Protein AF-A0A7V3EK28-F1 (afdb_monomer_lite)

Structure (mmCIF, N/CA/C/O backbone):
data_AF-A0A7V3EK28-F1
#
_entry.id   AF-A0A7V3EK28-F1
#
loop_
_atom_site.group_PDB
_atom_site.id
_atom_site.type_symbol
_atom_site.label_atom_id
_atom_site.label_alt_id
_atom_site.label_comp_id
_atom_site.label_asym_id
_atom_site.label_entity_id
_atom_site.label_seq_id
_atom_site.pdbx_PDB_ins_code
_atom_site.Cartn_x
_atom_site.Cartn_y
_atom_site.Cartn_z
_atom_site.occupancy
_atom_site.B_iso_or_equiv
_atom_site.auth_seq_id
_atom_site.auth_comp_id
_atom_site.auth_asym_id
_atom_site.auth_atom_id
_atom_site.pdbx_PDB_model_num
ATOM 1 N N . MET A 1 1 ? -25.795 23.493 9.303 1.00 44.75 1 MET A N 1
ATOM 2 C CA . MET A 1 1 ? -25.431 22.226 9.986 1.00 44.75 1 MET A CA 1
ATOM 3 C C . MET A 1 1 ? -24.708 21.211 9.098 1.00 44.75 1 MET A C 1
ATOM 5 O O . MET A 1 1 ? -23.652 20.787 9.535 1.00 44.75 1 MET A O 1
ATOM 9 N N . ARG A 1 2 ? -25.189 20.829 7.896 1.00 29.34 2 ARG A N 1
ATOM 10 C CA . ARG A 1 2 ? -24.515 19.805 7.048 1.00 29.34 2 ARG A CA 1
ATOM 11 C C . ARG A 1 2 ? -23.002 20.043 6.842 1.00 29.34 2 ARG A C 1
ATOM 13 O O . ARG A 1 2 ? -22.219 19.133 7.075 1.00 29.34 2 ARG A O 1
ATOM 20 N N . TRP A 1 3 ? -22.593 21.282 6.562 1.00 29.62 3 TRP A N 1
ATOM 21 C CA . TRP A 1 3 ? -21.182 21.678 6.408 1.00 29.62 3 TRP A CA 1
ATOM 22 C C . TRP A 1 3 ? -20.278 21.422 7.632 1.00 29.62 3 TRP A C 1
ATOM 24 O O . TRP A 1 3 ? -19.081 21.217 7.463 1.00 29.62 3 TRP A O 1
ATOM 34 N N . LEU A 1 4 ? -20.824 21.389 8.857 1.00 32.28 4 LEU A N 1
ATOM 35 C CA . LEU A 1 4 ? -20.027 21.117 10.063 1.00 32.28 4 LEU A CA 1
ATOM 36 C C . LEU A 1 4 ? -19.663 19.629 10.205 1.00 32.28 4 LEU A C 1
ATOM 38 O O . LEU A 1 4 ? -18.662 19.306 10.833 1.00 32.28 4 LEU A O 1
ATOM 42 N N . ILE A 1 5 ? -20.475 18.731 9.636 1.00 43.62 5 ILE A N 1
ATOM 43 C CA . ILE A 1 5 ? -20.268 17.277 9.718 1.00 43.62 5 ILE A CA 1
ATOM 44 C C . ILE A 1 5 ? -19.162 16.859 8.742 1.00 43.62 5 ILE A C 1
ATOM 46 O O . ILE A 1 5 ? -18.238 16.152 9.135 1.00 43.62 5 ILE A O 1
ATOM 50 N N . SER A 1 6 ? -19.191 17.378 7.510 1.00 35.19 6 SER A N 1
ATOM 51 C CA . SER A 1 6 ? -18.133 17.149 6.516 1.00 35.19 6 SER A CA 1
ATOM 52 C C . SER A 1 6 ? -16.767 17.658 6.990 1.00 35.19 6 SER A C 1
ATOM 54 O O . SER A 1 6 ? -15.764 16.978 6.795 1.00 35.19 6 SER A O 1
ATOM 56 N N . LEU A 1 7 ? -16.719 18.813 7.669 1.00 31.67 7 LEU A N 1
ATOM 57 C CA . LEU A 1 7 ? -15.471 19.340 8.230 1.00 31.67 7 LEU A CA 1
ATOM 58 C C . LEU A 1 7 ? -14.927 18.452 9.366 1.00 31.67 7 LEU A C 1
ATOM 60 O O . LEU A 1 7 ? -13.720 18.238 9.447 1.00 31.67 7 LEU A O 1
ATOM 64 N N . LEU A 1 8 ? -15.802 17.881 10.204 1.00 35.69 8 LEU A N 1
ATOM 65 C CA . LEU A 1 8 ? -15.394 16.959 11.269 1.00 35.69 8 LEU A CA 1
ATOM 66 C C . LEU A 1 8 ? -14.810 15.650 10.704 1.00 35.69 8 LEU A C 1
ATOM 68 O O . LEU A 1 8 ? -13.791 15.175 11.197 1.00 35.69 8 LEU A O 1
ATOM 72 N N . LEU A 1 9 ? -15.419 15.101 9.647 1.00 40.59 9 LEU A N 1
ATOM 73 C CA . LEU A 1 9 ? -14.942 13.905 8.939 1.00 40.59 9 LEU A CA 1
ATOM 74 C C . LEU A 1 9 ? -13.554 14.123 8.313 1.00 40.59 9 LEU A C 1
ATOM 76 O O . LEU A 1 9 ? -12.645 13.322 8.539 1.00 40.59 9 LEU A O 1
ATOM 80 N N . VAL A 1 10 ? -13.351 15.246 7.613 1.00 36.56 10 VAL A N 1
ATOM 81 C CA . VAL A 1 10 ? -12.049 15.600 7.015 1.00 36.56 10 VAL A CA 1
ATOM 82 C C . VAL A 1 10 ? -10.971 15.818 8.086 1.00 36.56 10 VAL A C 1
ATOM 84 O O . VAL A 1 10 ? -9.843 15.353 7.926 1.00 36.56 10 VAL A O 1
ATOM 87 N N . CYS A 1 11 ? -11.299 16.448 9.220 1.00 33.84 11 CYS A N 1
ATOM 88 C CA . CYS A 1 11 ? -10.347 16.606 10.325 1.00 33.84 11 CYS A CA 1
ATOM 89 C C . CYS A 1 11 ? -9.988 15.282 11.026 1.00 33.84 11 CYS A C 1
ATOM 91 O O . CYS A 1 11 ? -8.872 15.159 11.530 1.00 33.84 11 CYS A O 1
ATOM 93 N N . THR A 1 12 ? -10.879 14.284 11.045 1.00 41.09 12 THR A N 1
ATOM 94 C CA . THR A 1 12 ? -10.564 12.944 11.577 1.00 41.09 12 THR A CA 1
ATOM 95 C C . THR A 1 12 ? -9.598 12.196 10.652 1.00 41.09 12 THR A C 1
ATOM 97 O O . THR A 1 12 ? -8.630 11.609 11.133 1.00 41.09 12 THR A O 1
ATOM 100 N N . ALA A 1 13 ? -9.773 12.306 9.329 1.00 41.12 13 ALA A N 1
ATOM 101 C CA . ALA A 1 13 ? -8.820 11.770 8.353 1.00 41.12 13 ALA A CA 1
ATOM 102 C C . ALA A 1 13 ? -7.423 12.421 8.457 1.00 41.12 13 ALA A C 1
ATOM 104 O O . ALA A 1 13 ? -6.412 11.746 8.277 1.00 41.12 13 ALA A O 1
ATOM 105 N N . PHE A 1 14 ? -7.346 13.713 8.797 1.00 34.69 14 PHE A N 1
ATOM 106 C CA . PHE A 1 14 ? -6.069 14.428 8.941 1.00 34.69 14 PHE A CA 1
ATOM 107 C C . PHE A 1 14 ? -5.338 14.148 10.269 1.00 34.69 14 PHE A C 1
ATOM 109 O O . PHE A 1 14 ? -4.107 14.197 10.323 1.00 34.69 14 PHE A O 1
ATOM 116 N N . ALA A 1 15 ? -6.074 13.817 11.338 1.00 37.16 15 ALA A N 1
ATOM 117 C CA . ALA A 1 15 ? -5.487 13.387 12.611 1.00 37.16 15 ALA A CA 1
ATOM 118 C C . ALA A 1 15 ? -4.785 12.019 12.487 1.00 37.16 15 ALA A C 1
ATOM 120 O O . ALA A 1 15 ? -3.707 11.831 13.045 1.00 37.16 15 ALA A O 1
ATOM 121 N N . LEU A 1 16 ? -5.340 11.108 11.677 1.00 44.84 16 LEU A N 1
ATOM 122 C CA . LEU A 1 16 ? -4.744 9.799 11.370 1.00 44.84 16 LEU A CA 1
ATOM 123 C C . LEU A 1 16 ? -3.388 9.885 10.641 1.00 44.84 16 LEU A C 1
ATOM 125 O O . LEU A 1 16 ? -2.643 8.912 10.644 1.00 44.84 16 LEU A O 1
ATOM 129 N N . ALA A 1 17 ? -3.046 11.030 10.041 1.00 41.34 17 ALA A N 1
ATOM 130 C CA . ALA A 1 17 ? -1.773 11.234 9.345 1.00 41.34 17 ALA A CA 1
ATOM 131 C C . ALA A 1 17 ? -0.638 11.776 10.240 1.00 41.34 17 ALA A C 1
ATOM 133 O O . ALA A 1 17 ? 0.507 11.802 9.799 1.00 41.34 17 ALA A O 1
ATOM 134 N N . ASN A 1 18 ? -0.939 12.232 11.465 1.00 35.97 18 ASN A N 1
ATOM 135 C CA . ASN A 1 18 ? 0.028 12.887 12.365 1.00 35.97 18 ASN A CA 1
ATOM 136 C C . ASN A 1 18 ? 0.118 12.235 13.760 1.00 35.97 18 ASN A C 1
ATOM 138 O O . ASN A 1 18 ? 0.814 12.741 14.640 1.00 35.97 18 ASN A O 1
ATOM 142 N N . ALA A 1 19 ? -0.562 11.105 13.965 1.00 45.34 19 ALA A N 1
ATOM 143 C CA . ALA A 1 19 ? -0.346 10.221 15.104 1.00 45.34 19 ALA A CA 1
ATOM 144 C C . ALA A 1 19 ? 1.028 9.537 14.975 1.00 45.34 19 ALA A C 1
ATOM 146 O O . ALA A 1 19 ? 1.170 8.525 14.290 1.00 45.34 19 ALA A O 1
ATOM 147 N N . GLY A 1 20 ? 2.058 10.137 15.573 1.00 39.28 20 GLY A N 1
ATOM 148 C CA . GLY A 1 20 ? 3.437 9.664 15.452 1.00 39.28 20 GLY A CA 1
ATOM 149 C C . GLY A 1 20 ? 3.681 8.313 16.130 1.00 39.28 20 GLY A C 1
ATOM 150 O O . GLY A 1 20 ? 3.386 8.153 17.307 1.00 39.28 20 GLY A O 1
ATOM 151 N N . GLU A 1 21 ? 4.274 7.381 15.380 1.00 42.38 21 GLU A N 1
ATOM 152 C CA . GLU A 1 21 ? 5.080 6.233 15.844 1.00 42.38 21 GLU A CA 1
ATOM 153 C C . GLU A 1 21 ? 4.572 5.398 17.041 1.00 42.38 21 GLU A C 1
ATOM 155 O O . GLU A 1 21 ? 5.359 4.756 17.746 1.00 42.38 21 GLU A O 1
ATOM 160 N N . ALA A 1 22 ? 3.255 5.280 17.219 1.00 38.16 22 ALA A N 1
ATOM 161 C CA . ALA A 1 22 ? 2.690 4.173 17.978 1.00 38.16 22 ALA A CA 1
ATOM 162 C C . ALA A 1 22 ? 3.040 2.868 17.243 1.00 38.16 22 ALA A C 1
ATOM 164 O O . ALA A 1 22 ? 2.480 2.563 16.186 1.00 38.16 22 ALA A O 1
ATOM 165 N N . LYS A 1 23 ? 4.020 2.116 17.767 1.00 36.94 23 LYS A N 1
ATOM 166 C CA . LYS A 1 23 ? 4.427 0.814 17.215 1.00 36.94 23 LYS A CA 1
ATOM 167 C C . LYS A 1 23 ? 3.174 -0.025 16.992 1.00 36.94 23 LYS A C 1
ATOM 169 O O . LYS A 1 23 ? 2.429 -0.235 17.946 1.00 36.94 23 LYS A O 1
ATOM 174 N N . ALA A 1 24 ? 2.997 -0.549 15.778 1.00 39.88 24 ALA A N 1
ATOM 175 C CA . ALA A 1 24 ? 1.914 -1.465 15.422 1.00 39.88 24 ALA A CA 1
ATOM 176 C C . ALA A 1 24 ? 2.132 -2.854 16.049 1.00 39.88 24 ALA A C 1
ATOM 178 O O . ALA A 1 24 ? 2.159 -3.880 15.376 1.00 39.88 24 ALA A O 1
ATOM 179 N N . ASN A 1 25 ? 2.307 -2.874 17.369 1.00 43.59 25 ASN A N 1
ATOM 180 C CA . ASN A 1 25 ? 2.046 -4.041 18.167 1.00 43.59 25 ASN A CA 1
ATOM 181 C C . ASN A 1 25 ? 0.516 -4.068 18.354 1.00 43.59 25 ASN A C 1
ATOM 183 O O . ASN A 1 25 ? -0.028 -3.124 18.915 1.00 43.59 25 ASN A O 1
ATOM 187 N N . PRO A 1 26 ? -0.195 -5.097 17.887 1.00 55.41 26 PRO A N 1
ATOM 188 C CA . PRO A 1 26 ? -1.647 -5.280 18.073 1.00 55.41 26 PRO A CA 1
ATOM 189 C C . PRO A 1 26 ? -2.093 -5.446 19.542 1.00 55.41 26 PRO A C 1
ATOM 191 O O . PRO A 1 26 ? -3.287 -5.489 19.843 1.00 55.41 26 PRO A O 1
ATOM 194 N N . VAL A 1 27 ? -1.137 -5.463 20.476 1.00 70.38 27 VAL A N 1
ATOM 195 C CA . VAL A 1 27 ? -1.362 -5.070 21.870 1.00 70.38 27 VAL A CA 1
ATOM 196 C C . VAL A 1 27 ? -1.981 -3.670 21.893 1.00 70.38 27 VAL A C 1
ATOM 198 O O . VAL A 1 27 ? -1.345 -2.707 21.475 1.00 70.38 27 VAL A O 1
ATOM 201 N N . LEU A 1 28 ? -3.206 -3.547 22.412 1.00 84.31 28 LEU A N 1
ATOM 202 C CA . LEU A 1 28 ? -3.903 -2.261 22.526 1.00 84.31 28 LEU A CA 1
ATOM 203 C C . LEU A 1 28 ? -2.978 -1.194 23.150 1.00 84.31 28 LEU A C 1
ATOM 205 O O . LEU A 1 28 ? -2.471 -1.434 24.251 1.00 84.31 28 LEU A O 1
ATOM 209 N N . PRO A 1 29 ? -2.791 -0.013 22.523 1.00 88.38 29 PRO A N 1
ATOM 210 C CA . PRO A 1 29 ? -1.884 1.016 23.046 1.00 88.38 29 PRO A CA 1
ATOM 211 C C . PRO A 1 29 ? -2.329 1.548 24.417 1.00 88.38 29 PRO A C 1
ATOM 213 O O . PRO A 1 29 ? -1.533 2.082 25.185 1.00 88.38 29 PRO A O 1
ATOM 216 N N . PHE A 1 30 ? -3.601 1.342 24.763 1.00 92.19 30 PHE A N 1
ATOM 217 C CA . PHE A 1 30 ? -4.160 1.585 26.083 1.00 92.19 30 PHE A CA 1
ATOM 218 C C . PHE A 1 30 ? -5.222 0.535 26.428 1.00 92.19 30 PHE A C 1
ATOM 220 O O . PHE A 1 30 ? -5.934 0.025 25.566 1.00 92.19 30 PHE A O 1
ATOM 227 N N . ASN A 1 31 ? -5.362 0.222 27.718 1.00 92.50 31 ASN A N 1
ATOM 228 C CA . ASN A 1 31 ? -6.352 -0.747 28.191 1.00 92.50 31 ASN A CA 1
ATOM 229 C C . ASN A 1 31 ? -7.776 -0.199 28.031 1.00 92.50 31 ASN A C 1
ATOM 231 O O . ASN A 1 31 ? -8.112 0.838 28.604 1.00 92.50 31 ASN A O 1
ATOM 235 N N . VAL A 1 32 ? -8.653 -0.940 27.358 1.00 95.25 32 VAL A N 1
ATOM 236 C CA . VAL A 1 32 ? -10.068 -0.575 27.195 1.00 95.25 32 VAL A CA 1
ATOM 237 C C . VAL A 1 32 ? -10.962 -1.654 27.786 1.00 95.25 32 VAL A C 1
ATOM 239 O O . VAL A 1 32 ? -10.676 -2.849 27.662 1.00 95.25 32 VAL A O 1
ATOM 242 N N . THR A 1 33 ? -12.057 -1.230 28.414 1.00 97.25 33 THR A N 1
ATOM 243 C CA . THR A 1 33 ? -13.149 -2.120 28.810 1.00 97.25 33 THR A CA 1
ATOM 244 C C . THR A 1 33 ? -14.479 -1.700 28.197 1.00 97.25 33 THR A C 1
ATOM 246 O O . THR A 1 33 ? -14.740 -0.511 28.043 1.00 97.25 33 THR A O 1
ATOM 249 N N . VAL A 1 34 ? -15.331 -2.677 27.875 1.00 97.12 34 VAL A N 1
ATOM 250 C CA . VAL A 1 34 ? -16.714 -2.485 27.400 1.00 97.12 34 VAL A CA 1
ATOM 251 C C . VAL A 1 34 ? -17.626 -3.349 28.269 1.00 97.12 34 VAL A C 1
ATOM 253 O O . VAL A 1 34 ? -17.363 -4.542 28.430 1.00 97.12 34 VAL A O 1
ATOM 256 N N . GLY A 1 35 ? -18.640 -2.763 28.911 1.00 96.88 35 GLY A N 1
ATOM 257 C CA . GLY A 1 35 ? -19.480 -3.485 29.882 1.00 96.88 35 GLY A CA 1
ATOM 258 C C . GLY A 1 35 ? -18.673 -4.073 31.051 1.00 96.88 35 GLY A C 1
ATOM 259 O O . GLY A 1 35 ? -18.964 -5.161 31.542 1.00 96.88 35 GLY A O 1
ATOM 260 N N . GLY A 1 36 ? -17.577 -3.406 31.436 1.00 97.25 36 GLY A N 1
ATOM 261 C CA . GLY A 1 36 ? -16.622 -3.886 32.444 1.00 97.25 36 GLY A CA 1
ATOM 262 C C . GLY A 1 36 ? -15.692 -5.026 31.996 1.00 97.25 36 GLY A C 1
ATOM 263 O O . GLY A 1 36 ? -14.777 -5.383 32.737 1.00 97.25 36 GLY A O 1
ATOM 264 N N . GLN A 1 37 ? -15.862 -5.578 30.793 1.00 96.94 37 GLN A N 1
ATOM 265 C CA . GLN A 1 37 ? -14.996 -6.626 30.246 1.00 96.94 37 GLN A CA 1
ATOM 266 C C . GLN A 1 37 ? -13.763 -6.024 29.576 1.00 96.94 37 GLN A C 1
ATOM 268 O O . GLN A 1 37 ? -13.898 -5.073 28.813 1.00 96.94 37 GLN A O 1
ATOM 273 N N . LYS A 1 38 ? -12.573 -6.589 29.809 1.00 95.25 38 LYS A N 1
ATOM 274 C CA . LYS A 1 38 ? -11.364 -6.247 29.041 1.00 95.25 38 LYS A CA 1
ATOM 275 C C . LYS A 1 38 ? -11.414 -6.899 27.662 1.00 95.25 38 LYS A C 1
ATOM 277 O O . LYS A 1 38 ? -11.858 -8.040 27.547 1.00 95.25 38 LYS A O 1
ATOM 282 N N . ALA A 1 39 ? -10.927 -6.190 26.649 1.00 91.69 39 ALA A N 1
ATOM 283 C CA . ALA A 1 39 ? -10.668 -6.780 25.342 1.00 91.69 39 ALA A CA 1
ATOM 284 C C . ALA A 1 39 ? -9.456 -7.721 25.419 1.00 91.69 39 ALA A C 1
ATOM 286 O O . ALA A 1 39 ? -8.421 -7.361 25.983 1.00 91.69 39 ALA A O 1
ATOM 287 N N . ASP A 1 40 ? -9.593 -8.924 24.867 1.00 86.56 40 ASP A N 1
ATOM 288 C CA . ASP A 1 40 ? -8.510 -9.899 24.776 1.00 86.56 40 ASP A CA 1
ATOM 289 C C . ASP A 1 40 ? -7.629 -9.582 23.564 1.00 86.56 40 ASP A C 1
ATOM 291 O O . ASP A 1 40 ? -8.046 -9.783 22.426 1.00 86.56 40 ASP A O 1
ATOM 295 N N . GLY A 1 41 ? -6.432 -9.053 23.826 1.00 78.50 41 GLY A N 1
ATOM 296 C CA . GLY A 1 41 ? -5.372 -8.819 22.840 1.00 78.50 41 GLY A CA 1
ATOM 297 C C . GLY A 1 41 ? -4.175 -9.753 23.024 1.00 78.50 41 GLY A C 1
ATOM 298 O O . GLY A 1 41 ? -3.043 -9.340 22.788 1.00 78.50 41 GLY A O 1
ATOM 299 N N . SER A 1 42 ? -4.395 -10.973 23.531 1.00 76.69 42 SER A N 1
ATOM 300 C CA . SER A 1 42 ? -3.328 -11.963 23.749 1.00 76.69 42 SER A CA 1
ATOM 301 C C . SER A 1 42 ? -2.736 -12.523 22.452 1.00 76.69 42 SER A C 1
ATOM 303 O O . SER A 1 42 ? -1.554 -12.867 22.426 1.00 76.69 42 SER A O 1
ATOM 305 N N . ASN A 1 43 ? -3.526 -12.589 21.376 1.00 72.81 43 ASN A N 1
ATOM 306 C CA . ASN A 1 43 ? -3.044 -12.932 20.042 1.00 72.81 43 ASN A CA 1
ATOM 307 C C . ASN A 1 43 ? -2.740 -11.648 19.256 1.00 72.81 43 ASN A C 1
ATOM 309 O O . ASN A 1 43 ? -3.669 -10.873 19.022 1.00 72.81 43 ASN A O 1
ATOM 313 N N . PRO A 1 44 ? -1.490 -11.423 18.812 1.00 65.00 44 PRO A N 1
ATOM 314 C CA . PRO A 1 44 ? -1.182 -10.258 18.008 1.00 65.00 44 PRO A CA 1
ATOM 315 C C . PRO A 1 44 ? -1.881 -10.269 16.636 1.00 65.00 44 PRO A C 1
ATOM 317 O O . PRO A 1 44 ? -2.397 -9.251 16.191 1.00 65.00 44 PRO A O 1
ATOM 320 N N . ASP A 1 45 ? -1.986 -11.401 15.950 1.00 64.56 45 ASP A N 1
ATOM 321 C CA . ASP A 1 45 ? -2.459 -11.408 14.558 1.00 64.56 45 ASP A CA 1
ATOM 322 C C . ASP A 1 45 ? -3.980 -11.172 14.397 1.00 64.56 45 ASP A C 1
ATOM 324 O O . ASP A 1 45 ? -4.511 -11.255 13.288 1.00 64.56 45 ASP A O 1
ATOM 328 N N . VAL A 1 46 ? -4.696 -10.859 15.487 1.00 79.38 46 VAL A N 1
ATOM 329 C CA . VAL A 1 46 ? -6.157 -10.719 15.550 1.00 79.38 46 VAL A CA 1
ATOM 330 C C . VAL A 1 46 ? -6.551 -9.415 16.255 1.00 79.38 46 VAL A C 1
ATOM 332 O O . VAL A 1 46 ? -5.969 -9.039 17.267 1.00 79.38 46 VAL A O 1
ATOM 335 N N . ILE A 1 47 ? -7.585 -8.730 15.747 1.00 85.88 47 ILE A N 1
ATOM 336 C CA . ILE A 1 47 ? -8.146 -7.535 16.400 1.00 85.88 47 ILE A CA 1
ATOM 337 C C . ILE A 1 47 ? -8.720 -7.929 17.776 1.00 85.88 47 ILE A C 1
ATOM 339 O O . ILE A 1 47 ? -9.592 -8.803 17.817 1.00 85.88 47 ILE A O 1
ATOM 343 N N . PRO A 1 48 ? -8.308 -7.273 18.879 1.00 91.88 48 PRO A N 1
ATOM 344 C CA . PRO A 1 48 ? -8.735 -7.633 20.228 1.00 91.88 48 PRO A CA 1
ATOM 345 C C . PRO A 1 48 ? -10.256 -7.710 20.414 1.00 91.88 48 PRO A C 1
ATOM 347 O O . PRO A 1 48 ? -10.992 -6.846 19.931 1.00 91.88 48 PRO A O 1
ATOM 350 N N . PHE A 1 49 ? -10.741 -8.728 21.135 1.00 92.62 49 PHE A N 1
ATOM 351 C CA . PHE A 1 49 ? -12.175 -9.057 21.206 1.00 92.62 49 PHE A CA 1
ATOM 352 C C . PHE A 1 49 ? -12.751 -9.033 22.632 1.00 92.62 49 PHE A C 1
ATOM 354 O O . PHE A 1 49 ? -12.120 -9.489 23.585 1.00 92.62 49 PHE A O 1
ATOM 361 N N . ILE A 1 50 ? -13.982 -8.536 22.788 1.00 95.31 50 ILE A N 1
ATOM 362 C CA . I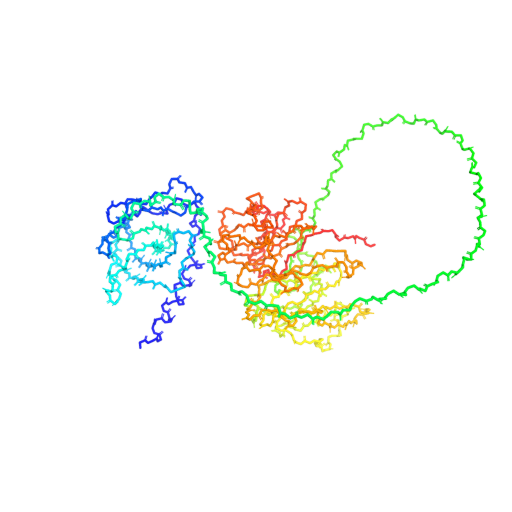LE A 1 50 ? -14.759 -8.598 24.039 1.00 95.31 50 ILE A CA 1
ATOM 363 C C . ILE A 1 50 ? -15.536 -9.923 24.087 1.00 95.31 50 ILE A C 1
ATOM 365 O O . ILE A 1 50 ? -16.542 -10.091 23.400 1.00 95.31 50 ILE A O 1
ATOM 369 N N . ALA A 1 51 ? -15.063 -10.866 24.908 1.00 92.38 51 ALA A N 1
ATOM 370 C CA . ALA A 1 51 ? -15.470 -12.274 24.859 1.00 92.38 51 ALA A CA 1
ATOM 371 C C . ALA A 1 51 ? -16.973 -12.553 25.069 1.00 92.38 51 ALA A C 1
ATOM 373 O O . ALA A 1 51 ? -17.523 -13.432 24.403 1.00 92.38 51 ALA A O 1
ATOM 374 N N . LYS A 1 52 ? -17.652 -11.855 25.992 1.00 95.44 52 LYS A N 1
ATOM 375 C CA . LYS A 1 52 ? -19.104 -12.009 26.212 1.00 95.44 52 LYS A CA 1
ATOM 376 C C . LYS A 1 52 ? -19.850 -10.831 25.583 1.00 95.44 52 LYS A C 1
ATOM 378 O O . LYS A 1 52 ? -19.329 -9.718 25.621 1.00 95.44 52 LYS A O 1
ATOM 383 N N . PRO A 1 53 ? -21.081 -11.017 25.076 1.00 96.12 53 PRO A N 1
ATOM 384 C CA . PRO A 1 53 ? -21.867 -9.895 24.584 1.00 96.12 53 PRO A CA 1
ATOM 385 C C . PRO A 1 53 ? -22.100 -8.822 25.651 1.00 96.12 53 PRO A C 1
ATOM 387 O O . PRO A 1 53 ? -22.200 -9.127 26.841 1.00 96.12 53 PRO A O 1
ATOM 390 N N . VAL A 1 54 ? -22.207 -7.581 25.194 1.00 96.62 54 VAL A N 1
ATOM 391 C CA . VAL A 1 54 ? -22.479 -6.384 26.000 1.00 96.62 54 VAL A CA 1
ATOM 392 C C . VAL A 1 54 ? -23.854 -5.817 25.648 1.00 96.62 54 VAL A C 1
ATOM 394 O O . VAL A 1 54 ? -24.454 -6.169 24.627 1.00 96.62 54 VAL A O 1
ATOM 397 N N . LYS A 1 55 ? -24.385 -4.952 26.506 1.00 96.25 55 LYS A N 1
ATOM 398 C CA . LYS A 1 55 ? -25.630 -4.223 26.252 1.00 96.25 55 LYS A CA 1
ATOM 399 C C . LYS A 1 55 ? -25.370 -2.997 25.384 1.00 96.25 55 LYS A C 1
ATOM 401 O O . LYS A 1 55 ? -24.262 -2.474 25.345 1.00 96.25 55 LYS A O 1
ATOM 406 N N . SER A 1 56 ? -26.411 -2.495 24.729 1.00 95.56 56 SER A N 1
ATOM 407 C CA . SER A 1 56 ? -26.340 -1.276 23.914 1.00 95.56 56 SER A CA 1
ATOM 408 C C . SER A 1 56 ? -26.173 0.018 24.723 1.00 95.56 56 SER A C 1
ATOM 410 O O . SER A 1 56 ? -25.882 1.057 24.138 1.00 95.56 56 SER A O 1
ATOM 412 N N . ASP A 1 57 ? -26.326 -0.039 26.048 1.00 95.25 57 ASP A N 1
ATOM 413 C CA . ASP A 1 57 ? -26.161 1.064 27.000 1.00 95.25 57 ASP A CA 1
ATOM 414 C C . ASP A 1 57 ? -24.981 0.875 27.975 1.00 95.25 57 ASP A C 1
ATOM 416 O O . ASP A 1 57 ? -24.807 1.687 28.886 1.00 95.25 57 ASP A O 1
ATOM 420 N N . ASP A 1 58 ? -24.162 -0.169 27.790 1.00 96.81 58 ASP A N 1
ATOM 421 C CA . ASP A 1 58 ? -23.008 -0.439 28.652 1.00 96.81 58 ASP A CA 1
ATOM 422 C C . ASP A 1 58 ? -21.938 0.668 28.553 1.00 96.81 58 ASP A C 1
ATOM 424 O O . ASP A 1 58 ? -21.675 1.239 27.487 1.00 96.81 58 ASP A O 1
ATOM 428 N N . ASP A 1 59 ? -21.276 0.932 29.685 1.00 97.50 59 ASP A N 1
ATOM 429 C CA . ASP A 1 59 ? -20.132 1.843 29.764 1.00 97.50 59 ASP A CA 1
ATOM 430 C C . ASP A 1 59 ? -18.916 1.263 29.008 1.00 97.50 59 ASP A C 1
ATOM 432 O O . ASP A 1 59 ? -18.500 0.117 29.225 1.00 97.50 59 ASP A O 1
ATOM 436 N N . VAL A 1 60 ? -18.278 2.104 28.196 1.00 97.12 60 VAL A N 1
ATOM 437 C CA . VAL A 1 60 ? -16.917 1.942 27.679 1.00 97.12 60 VAL A CA 1
ATOM 438 C C . VAL A 1 60 ? -15.972 2.789 28.527 1.00 97.12 60 VAL A C 1
ATOM 440 O O . VAL A 1 60 ? -16.255 3.958 28.796 1.00 97.12 60 VAL A O 1
ATOM 443 N N . VAL A 1 61 ? -14.833 2.227 28.938 1.00 97.31 61 VAL A N 1
ATOM 444 C CA . VAL A 1 61 ? -13.805 2.941 29.713 1.00 97.31 61 VAL A CA 1
ATOM 445 C C . VAL A 1 61 ? -12.436 2.784 29.061 1.00 97.31 61 VAL A C 1
ATOM 447 O O . VAL A 1 61 ? -11.930 1.674 28.892 1.00 97.31 61 VAL A O 1
ATOM 450 N N . VAL A 1 62 ? -11.814 3.918 28.749 1.00 96.38 62 VAL A N 1
ATOM 451 C CA . VAL A 1 62 ? -10.425 4.035 28.303 1.00 96.38 62 VAL A CA 1
ATOM 452 C C . VAL A 1 62 ? -9.553 4.252 29.539 1.00 96.38 62 VAL A C 1
ATOM 454 O O . VAL A 1 62 ? -9.586 5.308 30.168 1.00 96.38 62 VAL A O 1
ATOM 457 N N . ASN A 1 63 ? -8.768 3.248 29.924 1.00 93.94 63 ASN A N 1
ATOM 458 C CA . ASN A 1 63 ? -7.972 3.268 31.153 1.00 93.94 63 ASN A CA 1
ATOM 459 C C . ASN A 1 63 ? -6.635 3.994 30.929 1.00 93.94 63 ASN A C 1
ATOM 461 O O . ASN A 1 63 ? -5.561 3.396 30.990 1.00 93.94 63 ASN A O 1
ATOM 465 N N . LEU A 1 64 ? -6.728 5.298 30.663 1.00 93.69 64 LEU A N 1
ATOM 466 C CA . LEU A 1 64 ? -5.615 6.243 30.600 1.00 93.69 64 LEU A CA 1
ATOM 467 C C . LEU A 1 64 ? -5.686 7.220 31.791 1.00 93.69 64 LEU A C 1
ATOM 469 O O . LEU A 1 64 ? -6.790 7.644 32.142 1.00 93.69 64 LEU A O 1
ATOM 473 N N . PRO A 1 65 ? -4.546 7.635 32.389 1.00 91.50 65 PRO A N 1
ATOM 474 C CA . PRO A 1 65 ? -4.527 8.591 33.508 1.00 91.50 65 PRO A CA 1
ATOM 475 C C . PRO A 1 65 ? -5.106 9.971 33.163 1.00 91.50 65 PRO A C 1
ATOM 477 O O . PRO A 1 65 ? -5.634 10.664 34.028 1.00 91.50 65 PRO A O 1
ATOM 480 N N . LYS A 1 66 ? -4.995 10.372 31.893 1.00 93.06 66 LYS A N 1
ATOM 481 C CA . LYS A 1 66 ? -5.541 11.605 31.322 1.00 93.06 66 LYS A CA 1
ATOM 482 C C . LYS A 1 66 ? -5.956 11.305 29.885 1.00 93.06 66 LYS A C 1
ATOM 484 O O . LYS A 1 66 ? -5.184 10.687 29.157 1.00 93.06 66 LYS A O 1
ATOM 489 N N . VAL A 1 67 ? -7.138 11.753 29.473 1.00 94.62 67 VAL A N 1
ATOM 490 C CA . VAL A 1 67 ? -7.598 11.687 28.078 1.00 94.62 67 VAL A CA 1
ATOM 491 C C . VAL A 1 67 ? -7.918 13.106 27.642 1.00 94.62 67 VAL A C 1
ATOM 493 O O . VAL A 1 67 ? -8.913 13.680 28.075 1.00 94.62 67 VAL A O 1
ATOM 496 N N . GLU A 1 68 ? -7.041 13.709 26.845 1.00 93.06 68 GLU A N 1
ATOM 497 C CA . GLU A 1 68 ? -7.213 15.097 26.405 1.00 93.06 68 GLU A CA 1
ATOM 498 C C . GLU A 1 68 ? -8.337 15.195 25.379 1.00 93.06 68 GLU A C 1
ATOM 500 O O . GLU A 1 68 ? -9.250 16.004 25.528 1.00 93.06 68 GLU A O 1
ATOM 505 N N . ARG A 1 69 ? -8.312 14.297 24.394 1.00 92.25 69 ARG A N 1
ATOM 506 C CA . ARG A 1 69 ? -9.331 14.139 23.360 1.00 92.25 69 ARG A CA 1
ATOM 507 C C . ARG A 1 69 ? -9.606 12.657 23.159 1.00 92.25 69 ARG A C 1
ATOM 509 O O . ARG A 1 69 ? -8.662 11.878 23.043 1.00 92.25 69 ARG A O 1
ATOM 516 N N . LEU A 1 70 ? -10.884 12.310 23.077 1.00 94.25 70 LEU A N 1
ATOM 517 C CA . LEU A 1 70 ? -11.379 10.992 22.712 1.00 94.25 70 LEU A CA 1
ATOM 518 C C . LEU A 1 70 ? -12.275 11.123 21.481 1.00 94.25 70 LEU A C 1
ATOM 520 O O . LEU A 1 70 ? -13.229 11.902 21.472 1.00 94.25 70 LEU A O 1
ATOM 524 N N . LEU A 1 71 ? -11.964 10.352 20.447 1.00 93.88 71 LEU A N 1
ATOM 525 C CA . LEU A 1 71 ? -12.813 10.147 19.279 1.00 93.88 71 LEU A CA 1
ATOM 526 C C . LEU A 1 71 ? -13.139 8.660 19.183 1.00 93.88 71 LEU A C 1
ATOM 528 O O . LEU A 1 71 ? -12.247 7.820 19.289 1.00 93.88 71 LEU A O 1
ATOM 532 N N . VAL A 1 72 ? -14.414 8.345 18.988 1.00 94.88 72 VAL A N 1
ATOM 533 C CA . VAL A 1 72 ? -14.919 6.975 18.901 1.00 94.88 72 VAL A CA 1
ATOM 534 C C . VAL A 1 72 ? -15.741 6.846 17.633 1.00 94.88 72 VAL A C 1
ATOM 536 O O . VAL A 1 72 ? -16.676 7.622 17.442 1.00 94.88 72 VAL A O 1
ATOM 539 N N . ASN A 1 73 ? -15.435 5.846 16.814 1.00 93.75 73 ASN A N 1
ATOM 540 C CA . ASN A 1 73 ? -16.305 5.388 15.737 1.00 93.75 73 ASN A CA 1
ATOM 541 C C . ASN A 1 73 ? -16.650 3.920 15.988 1.00 93.75 73 ASN A C 1
ATOM 543 O O . ASN A 1 73 ? -15.762 3.108 16.248 1.00 93.75 73 ASN A O 1
ATOM 547 N N . ILE A 1 74 ? -17.933 3.581 15.921 1.00 95.31 74 ILE A N 1
ATOM 548 C CA . ILE A 1 74 ? -18.433 2.215 16.054 1.00 95.31 74 ILE A CA 1
ATOM 549 C C . ILE A 1 74 ? -19.083 1.838 14.733 1.00 95.31 74 ILE A C 1
ATOM 551 O O . ILE A 1 74 ? -20.090 2.422 14.343 1.00 95.31 74 ILE A O 1
ATOM 555 N N . PHE A 1 75 ? -18.515 0.846 14.065 1.00 94.44 75 PHE A N 1
ATOM 556 C CA . PHE A 1 75 ? -19.003 0.312 12.803 1.00 94.44 75 PHE A CA 1
ATOM 557 C C . PHE A 1 75 ? -19.678 -1.026 13.051 1.00 94.44 75 PHE A C 1
ATOM 559 O O . PHE A 1 75 ? -19.207 -1.828 13.864 1.00 94.44 75 PHE A O 1
ATOM 566 N N . LYS A 1 76 ? -20.768 -1.291 12.340 1.00 94.25 76 LYS A N 1
ATOM 567 C CA . LYS A 1 76 ? -21.366 -2.622 12.311 1.00 94.25 76 LYS A CA 1
ATOM 568 C C . LYS A 1 76 ? -20.523 -3.517 11.399 1.00 94.25 76 LYS A C 1
ATOM 570 O O . LYS A 1 76 ? -20.038 -3.059 10.370 1.00 94.25 76 LYS A O 1
ATOM 575 N N . VAL A 1 77 ? -20.321 -4.771 11.795 1.00 91.50 77 VAL A N 1
ATOM 576 C CA . VAL A 1 77 ? -19.614 -5.789 10.999 1.00 91.50 77 VAL A CA 1
ATOM 577 C C . VAL A 1 77 ? -20.490 -7.038 10.889 1.00 91.50 77 VAL A C 1
ATOM 579 O O . VAL A 1 77 ? -21.268 -7.346 11.800 1.00 91.50 77 VAL A O 1
ATOM 582 N N . LYS A 1 78 ? -20.340 -7.812 9.810 1.00 85.81 78 LYS A N 1
ATOM 583 C CA . LYS A 1 78 ? -20.733 -9.234 9.849 1.00 85.81 78 LYS A CA 1
ATOM 584 C C . LYS A 1 78 ? -19.639 -10.007 10.605 1.00 85.81 78 LYS A C 1
ATOM 586 O O . LYS A 1 78 ? -18.534 -9.495 10.754 1.00 85.81 78 LYS A O 1
ATOM 591 N N . ALA A 1 79 ? -19.943 -11.203 11.115 1.00 67.19 79 ALA A N 1
ATOM 592 C CA . ALA A 1 79 ? -19.088 -11.903 12.090 1.00 67.19 79 ALA A CA 1
ATOM 593 C C . ALA A 1 79 ? -17.598 -11.992 11.684 1.00 67.19 79 ALA A C 1
ATOM 595 O O . ALA A 1 79 ? -16.730 -11.733 12.517 1.00 67.19 79 ALA A O 1
ATOM 596 N N . ASP A 1 80 ? -17.333 -12.251 10.400 1.00 66.69 80 ASP A N 1
ATOM 597 C CA . ASP A 1 80 ? -15.991 -12.432 9.826 1.00 66.69 80 ASP A CA 1
ATOM 598 C C . ASP A 1 80 ? -15.648 -11.389 8.738 1.00 66.69 80 ASP A C 1
ATOM 600 O O . ASP A 1 80 ? -14.725 -11.582 7.954 1.00 66.69 80 ASP A O 1
ATOM 604 N N . ASP A 1 81 ? -16.401 -10.287 8.664 1.00 73.75 81 ASP A N 1
ATOM 605 C CA . ASP A 1 81 ? -16.383 -9.341 7.535 1.00 73.75 81 ASP A CA 1
ATOM 606 C C . ASP A 1 81 ? -15.789 -7.969 7.922 1.00 73.75 81 ASP A C 1
ATOM 608 O O . ASP A 1 81 ? -15.418 -7.716 9.080 1.00 73.75 81 ASP A O 1
ATOM 612 N N . TRP A 1 82 ? -15.682 -7.078 6.938 1.00 73.19 82 TRP A N 1
ATOM 613 C CA . TRP A 1 82 ? -15.276 -5.686 7.114 1.00 73.19 82 TRP A CA 1
ATOM 614 C C . TRP A 1 82 ? -16.379 -4.836 7.774 1.00 73.19 82 TRP A C 1
ATOM 616 O O . TRP A 1 82 ? -17.557 -5.214 7.760 1.00 73.19 82 TRP A O 1
ATOM 626 N N . PRO A 1 83 ? -16.012 -3.696 8.395 1.00 81.75 83 PRO A N 1
ATOM 627 C CA . PRO A 1 83 ? -16.971 -2.671 8.798 1.00 81.75 83 PRO A CA 1
ATOM 628 C C . PRO A 1 83 ? -17.773 -2.142 7.608 1.00 81.75 83 PRO A C 1
ATOM 630 O O . PRO A 1 83 ? -17.236 -1.971 6.518 1.00 81.75 83 PRO A O 1
ATOM 633 N N . GLU A 1 84 ? -19.054 -1.863 7.847 1.00 80.69 84 GLU A N 1
ATOM 634 C CA . GLU A 1 84 ? -19.881 -1.030 6.966 1.00 80.69 84 GLU A CA 1
ATOM 635 C C . GLU A 1 84 ? -19.245 0.373 6.820 1.00 80.69 84 GLU A C 1
ATOM 637 O O . GLU A 1 84 ? -18.631 0.867 7.768 1.00 80.69 84 GLU A O 1
ATOM 642 N N . ASP A 1 85 ? -19.379 1.009 5.647 1.00 75.81 85 ASP A N 1
ATOM 643 C CA . ASP A 1 85 ? -18.696 2.279 5.321 1.00 75.81 85 ASP A CA 1
ATOM 644 C C . ASP A 1 85 ? -19.060 3.430 6.281 1.00 75.81 85 ASP A C 1
ATOM 646 O O . ASP A 1 85 ? -18.216 4.258 6.636 1.00 75.81 85 ASP A O 1
ATOM 650 N N . ASP A 1 86 ? -20.322 3.472 6.719 1.00 82.19 86 ASP A N 1
ATOM 651 C CA . ASP A 1 86 ? -20.838 4.468 7.656 1.00 82.19 86 ASP A CA 1
ATOM 652 C C . ASP A 1 86 ? -20.761 3.960 9.113 1.00 82.19 86 ASP A C 1
ATOM 654 O O . ASP A 1 86 ? -21.226 2.856 9.423 1.00 82.19 86 ASP A O 1
ATOM 658 N N . PRO A 1 87 ? -20.237 4.759 10.065 1.00 88.06 87 PRO A N 1
ATOM 659 C CA . PRO A 1 87 ? -20.267 4.401 11.476 1.00 88.06 87 PRO A CA 1
ATOM 660 C C . PRO A 1 87 ? -21.704 4.446 12.012 1.00 88.06 87 PRO A C 1
ATOM 662 O O . PRO A 1 87 ? -22.399 5.455 11.904 1.00 88.06 87 PRO A O 1
ATOM 665 N N . ALA A 1 88 ? -22.118 3.374 12.687 1.00 87.69 88 ALA A N 1
ATOM 666 C CA . ALA A 1 88 ? -23.382 3.313 13.415 1.00 87.69 88 ALA A CA 1
ATOM 667 C C . ALA A 1 88 ? -23.422 4.310 14.589 1.00 87.69 88 ALA A C 1
ATOM 669 O O . ALA A 1 88 ? -24.490 4.804 14.937 1.00 87.69 88 ALA A O 1
ATOM 670 N N . VAL A 1 89 ? -22.267 4.611 15.199 1.00 90.31 89 VAL A N 1
ATOM 671 C CA . VAL A 1 89 ? -22.123 5.617 16.264 1.00 90.31 89 VAL A CA 1
ATOM 672 C C . VAL A 1 89 ? -20.796 6.362 16.116 1.00 90.31 89 VAL A C 1
ATOM 674 O O . VAL A 1 89 ? -19.742 5.738 16.002 1.00 90.31 89 VAL A O 1
ATOM 677 N N . THR A 1 90 ? -20.837 7.693 16.220 1.00 89.44 90 THR A N 1
ATOM 678 C CA . THR A 1 90 ? -19.651 8.546 16.400 1.00 89.44 90 THR A CA 1
ATOM 679 C C . THR A 1 90 ? -19.789 9.370 17.678 1.00 89.44 90 THR A C 1
ATOM 681 O O . THR A 1 90 ? -20.790 10.066 17.867 1.00 89.44 90 THR A O 1
ATOM 684 N N . ILE A 1 91 ? -18.768 9.327 18.538 1.00 90.62 91 ILE A N 1
ATOM 685 C CA . ILE A 1 91 ? -18.686 10.082 19.798 1.00 90.62 91 ILE A CA 1
ATOM 686 C C . ILE A 1 91 ? -17.387 10.898 19.802 1.00 90.62 91 ILE A C 1
ATOM 688 O O . ILE A 1 91 ? -16.338 10.434 19.359 1.00 90.62 91 ILE A O 1
ATOM 692 N N . SER A 1 92 ? -17.455 12.131 20.307 1.00 91.31 92 SER A N 1
ATOM 693 C CA . SER A 1 92 ? -16.303 13.020 20.478 1.00 91.31 92 SER A CA 1
ATOM 694 C C . SER A 1 92 ? -16.388 13.690 21.843 1.00 91.31 92 SER A C 1
ATOM 696 O O . SER A 1 92 ? -17.352 14.408 22.107 1.00 91.31 92 SER A O 1
ATOM 698 N N . SER A 1 93 ? -15.378 13.504 22.689 1.00 90.00 93 SER A N 1
ATOM 699 C CA . SER A 1 93 ? -15.308 14.118 24.019 1.00 90.00 93 SER A CA 1
ATOM 700 C C . SER A 1 93 ? -13.898 14.620 24.351 1.00 90.00 93 SER A C 1
ATOM 702 O O . SER A 1 93 ? -12.902 14.218 23.749 1.00 90.00 93 SER A O 1
ATOM 704 N N . THR A 1 94 ? -13.826 15.545 25.307 1.00 91.69 94 THR A N 1
ATOM 705 C CA . THR A 1 94 ? -12.596 16.216 25.750 1.00 91.69 94 THR A CA 1
ATOM 706 C C . THR A 1 94 ? -12.511 16.076 27.264 1.00 91.69 94 THR A C 1
ATOM 708 O O . THR A 1 94 ? -13.495 16.355 27.946 1.00 91.69 94 THR A O 1
ATOM 711 N N . GLY A 1 95 ? -11.374 15.634 27.805 1.00 92.06 95 GLY A N 1
ATOM 712 C CA . GLY A 1 95 ? -11.201 15.448 29.254 1.00 92.06 95 GLY A CA 1
ATOM 713 C C . GLY A 1 95 ? -11.963 14.263 29.869 1.00 92.06 95 GLY A C 1
ATOM 714 O O . GLY A 1 95 ? -11.973 14.124 31.089 1.00 92.06 95 GLY A O 1
ATOM 715 N N . VAL A 1 96 ? -12.607 13.416 29.057 1.00 94.19 96 VAL A N 1
ATOM 716 C CA . VAL A 1 96 ? -13.472 12.316 29.510 1.00 94.19 96 VAL A CA 1
ATOM 717 C C . VAL A 1 96 ? -12.945 10.981 28.985 1.00 94.19 96 VAL A C 1
ATOM 719 O O . VAL A 1 96 ? -12.683 10.836 27.795 1.00 94.19 96 VAL A O 1
ATOM 722 N N . ASN A 1 97 ? -12.825 9.993 29.875 1.00 95.62 97 ASN A N 1
ATOM 723 C CA . ASN A 1 97 ? -12.317 8.650 29.573 1.00 95.62 97 ASN A CA 1
ATOM 724 C C . ASN A 1 97 ? -13.382 7.536 29.667 1.00 95.62 97 ASN A C 1
ATOM 726 O O . ASN A 1 97 ? -13.056 6.360 29.510 1.00 95.62 97 ASN A O 1
ATOM 730 N N . ARG A 1 98 ? -14.647 7.895 29.921 1.00 96.06 98 ARG A N 1
ATOM 731 C CA . ARG A 1 98 ? -15.802 6.989 29.982 1.00 96.06 98 ARG A CA 1
ATOM 732 C C . ARG A 1 98 ? -16.967 7.554 29.174 1.00 96.06 98 ARG A C 1
ATOM 734 O O . ARG A 1 98 ? -17.282 8.730 29.305 1.00 96.06 98 ARG A O 1
ATOM 741 N N . PHE A 1 99 ? -17.632 6.704 28.407 1.00 95.12 99 PHE A N 1
ATOM 742 C CA . PHE A 1 99 ? -18.860 7.016 27.669 1.00 95.12 99 PHE A CA 1
ATOM 743 C C . PHE A 1 99 ? -19.733 5.758 27.593 1.00 95.12 99 PHE A C 1
ATOM 745 O O . PHE A 1 99 ? -19.245 4.667 27.876 1.00 95.12 99 PHE A O 1
ATOM 752 N N . ARG A 1 100 ? -21.000 5.875 27.206 1.00 95.56 100 ARG A N 1
ATOM 753 C CA . ARG A 1 100 ? -21.877 4.729 26.930 1.00 95.56 100 ARG A CA 1
ATOM 754 C C . ARG A 1 100 ? -21.988 4.455 25.445 1.00 95.56 100 ARG A C 1
ATOM 756 O O . ARG A 1 100 ? -21.945 5.371 24.628 1.00 95.56 100 ARG A O 1
ATOM 763 N N . LEU A 1 101 ? -22.216 3.193 25.096 1.00 94.56 101 LEU A N 1
ATOM 764 C CA . LEU A 1 101 ? -22.433 2.773 23.708 1.00 94.56 101 LEU A CA 1
ATOM 765 C C . LEU A 1 101 ? -23.615 3.490 23.014 1.00 94.56 101 LEU A C 1
ATOM 767 O O . LEU A 1 101 ? -23.617 3.590 21.789 1.00 94.56 101 LEU A O 1
ATOM 771 N N . ASN A 1 102 ? -24.564 4.046 23.778 1.00 91.31 102 ASN A N 1
ATOM 772 C CA . ASN A 1 102 ? -25.693 4.848 23.296 1.00 91.31 102 ASN A CA 1
ATOM 773 C C . ASN A 1 102 ? -25.546 6.376 23.495 1.00 91.31 102 ASN A C 1
ATOM 775 O O . ASN A 1 102 ? -26.505 7.104 23.240 1.00 91.31 102 ASN A O 1
ATOM 779 N N . ASP A 1 103 ? -24.364 6.894 23.861 1.00 89.25 103 ASP A N 1
ATO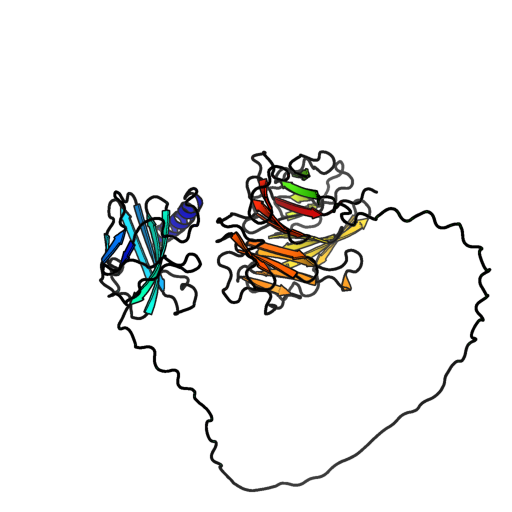M 780 C CA . ASP A 1 103 ? -24.077 8.348 23.908 1.00 89.25 103 ASP A CA 1
ATOM 781 C C . ASP A 1 103 ? -23.910 8.981 22.504 1.00 89.25 103 ASP A C 1
ATOM 783 O O . ASP A 1 103 ? -23.420 10.104 22.348 1.00 89.25 103 ASP A O 1
ATOM 787 N N . ALA A 1 104 ? -24.333 8.264 21.460 1.00 77.56 104 ALA A N 1
ATOM 788 C CA . ALA A 1 104 ? -24.431 8.744 20.093 1.00 77.56 104 ALA A CA 1
ATOM 789 C C . ALA A 1 104 ? -25.265 10.032 19.993 1.00 77.56 104 ALA A C 1
ATOM 791 O O . ALA A 1 104 ? -26.179 10.286 20.781 1.00 77.56 104 ALA A O 1
ATOM 792 N N . LYS A 1 105 ? -24.994 10.848 18.969 1.00 75.62 105 LYS A N 1
ATOM 793 C CA . LYS A 1 105 ? -25.672 12.141 18.776 1.00 75.62 105 LYS A CA 1
ATOM 794 C C . LYS A 1 105 ? -27.196 12.023 18.610 1.00 75.62 105 LYS A C 1
ATOM 796 O O . LYS A 1 105 ? -27.917 12.949 18.976 1.00 75.62 105 LYS A O 1
ATOM 801 N N . ASP A 1 106 ? -27.672 10.921 18.044 1.00 81.94 106 ASP A N 1
ATOM 802 C CA . ASP A 1 106 ? -29.090 10.580 17.884 1.00 81.94 106 ASP A CA 1
ATOM 803 C C . ASP A 1 106 ? -29.663 9.775 19.067 1.00 81.94 106 ASP A C 1
ATOM 805 O O . ASP A 1 106 ? -30.879 9.616 19.163 1.00 81.94 106 ASP A O 1
ATOM 809 N N . LYS A 1 107 ? -28.800 9.306 19.980 1.00 81.62 107 LYS A N 1
ATOM 810 C CA . LYS A 1 107 ? -29.101 8.397 21.097 1.00 81.62 107 LYS A CA 1
ATOM 811 C C . LYS A 1 107 ? -29.790 7.096 20.673 1.00 81.62 107 LYS A C 1
ATOM 813 O O . LYS A 1 107 ? -30.480 6.473 21.484 1.00 81.62 107 LYS A O 1
ATOM 818 N N . ALA A 1 108 ? -29.620 6.681 19.418 1.00 86.12 108 ALA A N 1
ATOM 819 C CA . ALA A 1 108 ? -30.161 5.417 18.950 1.00 86.12 108 ALA A CA 1
ATOM 820 C C . ALA A 1 108 ? -29.421 4.261 19.654 1.00 86.12 108 ALA A C 1
ATOM 822 O O . ALA A 1 108 ? -28.188 4.222 19.632 1.00 86.12 108 ALA A O 1
ATOM 823 N N . PRO A 1 109 ? -30.125 3.313 20.300 1.00 90.75 109 PRO A N 1
ATOM 824 C CA . PRO A 1 109 ? -29.470 2.135 20.842 1.00 90.75 109 PRO A CA 1
ATOM 825 C C . PRO A 1 109 ? -28.945 1.278 19.688 1.00 90.75 109 PRO A C 1
ATOM 827 O O . PRO A 1 109 ? -29.677 0.965 18.747 1.00 90.75 109 PRO A O 1
ATOM 830 N N . LEU A 1 110 ? -27.685 0.857 19.785 1.00 93.81 110 LEU A N 1
ATOM 831 C CA . LEU A 1 110 ? -27.127 -0.148 18.886 1.00 93.81 110 LEU A CA 1
ATOM 832 C C . LEU A 1 110 ? -27.958 -1.444 18.961 1.00 93.81 110 LEU A C 1
ATOM 834 O O . LEU A 1 110 ? -28.300 -1.908 20.050 1.00 93.81 110 LEU A O 1
ATOM 838 N N . GLY A 1 111 ? -28.295 -2.014 17.805 1.00 94.12 111 GLY A N 1
ATOM 839 C CA . GLY A 1 111 ? -29.056 -3.263 17.716 1.00 94.12 111 GLY A CA 1
ATOM 840 C C . GLY A 1 111 ? -28.207 -4.515 17.963 1.00 94.12 111 GLY A C 1
ATOM 841 O O . GLY A 1 111 ? -26.987 -4.449 18.096 1.00 94.12 111 GLY A O 1
ATOM 842 N N . ASP A 1 112 ? -28.854 -5.680 17.973 1.00 95.25 112 ASP A N 1
ATOM 843 C CA . ASP A 1 112 ? -28.169 -6.977 18.014 1.00 95.25 112 ASP A CA 1
ATOM 844 C C . ASP A 1 112 ? -27.229 -7.144 16.805 1.00 95.25 112 ASP A C 1
ATOM 846 O O . ASP A 1 112 ? -27.639 -6.990 15.650 1.00 95.25 112 ASP A O 1
ATOM 850 N N . GLY A 1 113 ? -25.970 -7.509 17.056 1.00 94.06 113 GLY A N 1
ATOM 851 C CA . GLY A 1 113 ? -24.973 -7.650 15.995 1.00 94.06 113 GLY A CA 1
ATOM 852 C C . GLY A 1 113 ? -23.531 -7.685 16.491 1.00 94.06 113 GLY A C 1
ATOM 853 O O . GLY A 1 113 ? -23.263 -7.586 17.689 1.00 94.06 113 GLY A O 1
ATOM 854 N N . TYR A 1 114 ? -22.600 -7.831 15.549 1.00 94.31 114 TYR A N 1
ATOM 855 C CA . TYR A 1 114 ? -21.171 -7.652 15.789 1.00 94.31 114 TYR A CA 1
ATOM 856 C C . TYR A 1 114 ? -20.765 -6.228 15.406 1.00 94.31 114 TYR A C 1
ATOM 858 O O . TYR A 1 114 ? -21.299 -5.648 14.458 1.00 94.31 114 TYR A O 1
ATOM 866 N N . TYR A 1 115 ? -19.815 -5.675 16.151 1.00 95.44 115 TYR A N 1
ATOM 867 C CA . TYR A 1 115 ? -19.358 -4.301 16.000 1.00 95.44 115 TYR A CA 1
ATOM 868 C C . TYR A 1 115 ? -17.837 -4.210 16.110 1.00 95.44 115 TYR A C 1
ATOM 870 O O . TYR A 1 115 ? -17.211 -4.938 16.884 1.00 95.44 115 TYR A O 1
ATOM 878 N N . GLN A 1 116 ? -17.254 -3.280 15.358 1.00 95.25 116 GLN A N 1
ATOM 879 C CA . GLN A 1 116 ? -15.856 -2.879 15.458 1.00 95.25 116 GLN A CA 1
ATOM 880 C C . GLN A 1 116 ? -15.785 -1.431 15.942 1.00 95.25 116 GLN A C 1
ATOM 882 O O . GLN A 1 116 ? -16.357 -0.529 15.335 1.00 95.25 116 GLN A O 1
ATOM 887 N N . MET A 1 117 ? -15.077 -1.213 17.044 1.00 96.19 117 MET A N 1
ATOM 888 C CA . MET A 1 117 ? -14.828 0.091 17.639 1.00 96.19 117 MET A CA 1
ATOM 889 C C . MET A 1 117 ? -13.419 0.561 17.292 1.00 96.19 117 MET A C 1
ATOM 891 O O . MET A 1 117 ? -12.447 -0.157 17.530 1.00 96.19 117 MET A O 1
ATOM 895 N N . GLN A 1 118 ? -13.319 1.782 16.779 1.00 94.69 118 GLN A N 1
ATOM 896 C CA . GLN A 1 118 ? -12.078 2.533 16.652 1.00 94.69 118 GLN A CA 1
ATOM 897 C C . GLN A 1 118 ? -12.074 3.645 17.702 1.00 94.69 118 GLN A C 1
ATOM 899 O O . GLN A 1 118 ? -12.976 4.483 17.728 1.00 94.69 118 GLN A O 1
ATOM 904 N N . LEU A 1 119 ? -11.058 3.645 18.559 1.00 95.19 119 LEU A N 1
ATOM 905 C CA . LEU A 1 119 ? -10.851 4.609 19.638 1.00 95.19 119 LEU A CA 1
ATOM 906 C C . LEU A 1 119 ? -9.558 5.368 19.366 1.00 95.19 119 LEU A C 1
ATOM 908 O O . LEU A 1 119 ? -8.495 4.760 19.355 1.00 95.19 119 LEU A O 1
ATOM 912 N N . LEU A 1 120 ? -9.640 6.681 19.186 1.00 93.19 120 LEU A N 1
ATOM 913 C CA . LEU A 1 120 ? -8.485 7.572 19.090 1.00 93.19 120 LEU A CA 1
ATOM 914 C C . LEU A 1 120 ? -8.409 8.407 20.374 1.00 93.19 120 LEU A C 1
ATOM 916 O O . LEU A 1 120 ? -9.286 9.236 20.625 1.00 93.19 120 LEU A O 1
ATOM 920 N N . ALA A 1 121 ? -7.374 8.176 21.184 1.00 94.00 121 ALA A N 1
ATOM 921 C CA . ALA A 1 121 ? -7.149 8.845 22.464 1.00 94.00 121 ALA A CA 1
ATOM 922 C C . ALA A 1 121 ? -5.689 9.304 22.579 1.00 94.00 121 ALA A C 1
ATOM 924 O O . ALA A 1 121 ? -4.780 8.504 22.412 1.00 94.00 121 ALA A O 1
ATOM 925 N N . ASN A 1 122 ? -5.454 10.590 22.865 1.00 89.31 122 ASN A N 1
ATOM 926 C CA . ASN A 1 122 ? -4.105 11.181 22.984 1.00 89.31 122 ASN A CA 1
ATOM 927 C C . ASN A 1 122 ? -3.158 10.902 21.786 1.00 89.31 122 ASN A C 1
ATOM 929 O O . ASN A 1 122 ? -1.947 10.828 21.963 1.00 89.31 122 ASN A O 1
ATOM 933 N N . ASN A 1 123 ? -3.713 10.799 20.572 1.00 84.31 123 ASN A N 1
ATOM 934 C CA . ASN A 1 123 ? -3.061 10.384 19.315 1.00 84.31 123 ASN A CA 1
ATOM 935 C C . ASN A 1 123 ? -2.845 8.869 19.122 1.00 84.31 123 ASN A C 1
ATOM 937 O O . ASN A 1 123 ? -2.592 8.461 17.995 1.00 84.31 123 ASN A O 1
ATOM 941 N N . ASP A 1 124 ? -3.040 8.028 20.136 1.00 87.56 124 ASP A N 1
ATOM 942 C CA . ASP A 1 124 ? -3.003 6.569 19.982 1.00 87.56 124 ASP A CA 1
ATOM 943 C C . ASP A 1 124 ? -4.337 6.019 19.450 1.00 87.56 124 ASP A C 1
ATOM 945 O O . ASP A 1 124 ? -5.410 6.508 19.818 1.00 87.56 124 ASP A O 1
ATOM 949 N N . VAL A 1 125 ? -4.289 4.968 18.619 1.00 90.88 125 VAL A N 1
ATOM 950 C CA . VAL A 1 125 ? -5.479 4.305 18.050 1.00 90.88 125 VAL A CA 1
ATOM 951 C C . VAL A 1 125 ? -5.607 2.866 18.551 1.00 90.88 125 VAL A C 1
ATOM 953 O O . VAL A 1 125 ? -4.761 2.024 18.266 1.00 90.88 125 VAL A O 1
ATOM 956 N N . ALA A 1 126 ? -6.710 2.559 19.230 1.00 92.31 126 ALA A N 1
ATOM 957 C CA . ALA A 1 126 ? -7.106 1.201 19.590 1.00 92.31 126 ALA A CA 1
ATOM 958 C C . ALA A 1 126 ? -8.253 0.702 18.691 1.00 92.31 126 ALA A C 1
ATOM 960 O O . ALA A 1 126 ? -9.212 1.432 18.423 1.00 92.31 126 ALA A O 1
ATOM 961 N N . LEU A 1 127 ? -8.166 -0.559 18.258 1.00 93.25 127 LEU A N 1
ATOM 962 C CA . LEU A 1 127 ? -9.206 -1.273 17.512 1.00 93.25 127 LEU A CA 1
ATOM 963 C C . LEU A 1 127 ? -9.705 -2.453 18.344 1.00 93.25 127 LEU A C 1
ATOM 965 O O . LEU A 1 127 ? -8.900 -3.226 18.857 1.00 93.25 127 LEU A O 1
ATOM 969 N N . ILE A 1 128 ? -11.024 -2.586 18.490 1.00 94.62 128 ILE A N 1
ATOM 970 C CA . ILE A 1 128 ? -11.650 -3.624 19.323 1.00 94.62 128 ILE A CA 1
ATOM 971 C C . ILE A 1 128 ? -12.902 -4.147 18.630 1.00 94.62 128 ILE A C 1
ATOM 973 O O . ILE A 1 128 ? -13.694 -3.363 18.112 1.00 94.62 128 ILE A O 1
ATOM 977 N N . ARG A 1 129 ? -13.130 -5.459 18.662 1.00 94.69 129 ARG A N 1
ATOM 978 C CA . ARG A 1 129 ? -14.388 -6.080 18.229 1.00 94.69 129 ARG A CA 1
ATOM 979 C C . ARG A 1 129 ? -15.220 -6.539 19.427 1.00 94.69 129 ARG A C 1
ATOM 981 O O . ARG A 1 129 ? -14.690 -6.985 20.441 1.00 94.69 129 ARG A O 1
ATOM 988 N N . PHE A 1 130 ? -16.536 -6.422 19.319 1.00 95.50 130 PHE A N 1
ATOM 989 C CA . PHE A 1 130 ? -17.480 -6.827 20.361 1.00 95.50 130 PHE A CA 1
ATOM 990 C C . PHE A 1 130 ? -18.830 -7.223 19.753 1.00 95.50 130 PHE A C 1
ATOM 992 O O . PHE A 1 130 ? -19.056 -7.079 18.550 1.00 95.50 130 PHE A O 1
ATOM 999 N N . ARG A 1 131 ? -19.735 -7.747 20.583 1.00 95.62 131 ARG A N 1
ATOM 1000 C CA . ARG A 1 131 ? -21.084 -8.157 20.178 1.00 95.62 131 ARG A CA 1
ATOM 1001 C C . ARG A 1 131 ? -22.133 -7.543 21.095 1.00 95.62 131 ARG A C 1
ATOM 1003 O O . ARG A 1 131 ? -21.953 -7.554 22.309 1.00 95.62 131 ARG A O 1
ATOM 1010 N N . ILE A 1 132 ? -23.241 -7.093 20.516 1.00 95.56 132 ILE A N 1
ATOM 1011 C CA . ILE A 1 132 ? -24.451 -6.684 21.236 1.00 95.56 132 ILE A CA 1
ATOM 1012 C C . ILE A 1 132 ? -25.535 -7.753 21.091 1.00 95.56 132 ILE A C 1
ATOM 1014 O O . ILE A 1 132 ? -25.604 -8.462 20.080 1.00 95.56 1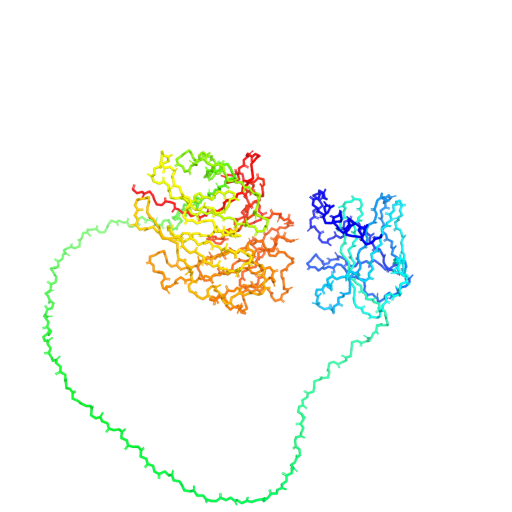32 ILE A O 1
ATOM 1018 N N . GLY A 1 133 ? -26.367 -7.865 22.124 1.00 91.00 133 GLY A N 1
ATOM 1019 C CA . GLY A 1 133 ? -27.510 -8.772 22.168 1.00 91.00 133 GLY A CA 1
ATOM 1020 C C . GLY A 1 133 ? -27.199 -10.096 22.852 1.00 91.00 133 GLY A C 1
ATOM 1021 O O . GLY A 1 133 ? -26.074 -10.366 23.274 1.00 91.00 133 GLY A O 1
ATOM 1022 N N . ALA A 1 134 ? -28.204 -10.963 22.969 1.00 81.56 134 ALA A N 1
ATOM 1023 C CA . ALA A 1 134 ? -28.012 -12.261 23.605 1.00 81.56 134 ALA A CA 1
ATOM 1024 C C . ALA A 1 134 ? -26.963 -13.101 22.853 1.00 81.56 134 ALA A C 1
ATOM 1026 O O . ALA A 1 134 ? -26.914 -13.118 21.614 1.00 81.56 134 ALA A O 1
ATOM 1027 N N . ALA A 1 135 ? -26.160 -13.865 23.599 1.00 65.81 135 ALA A N 1
ATOM 1028 C CA . ALA A 1 135 ? -25.363 -14.942 23.029 1.00 65.81 135 ALA A CA 1
ATOM 1029 C C . ALA A 1 135 ? -26.320 -16.011 22.485 1.00 65.81 135 ALA A C 1
ATOM 1031 O O . ALA A 1 135 ? -26.722 -16.922 23.204 1.00 65.81 135 ALA A O 1
ATOM 1032 N N . LYS A 1 136 ? -26.698 -15.900 21.205 1.00 55.12 136 LYS A N 1
ATOM 1033 C CA . LYS A 1 136 ? -27.238 -17.037 20.455 1.00 55.12 136 LYS A CA 1
ATOM 1034 C C . LYS A 1 136 ? -26.179 -18.128 20.552 1.00 55.12 136 LYS A C 1
ATOM 1036 O O . LYS A 1 136 ? -25.112 -17.968 19.956 1.00 55.12 136 LYS A O 1
ATOM 1041 N N . SER A 1 137 ? -26.458 -19.165 21.343 1.00 40.19 137 SER A N 1
ATOM 1042 C CA . SER A 1 137 ? -25.624 -20.362 21.426 1.00 40.19 137 SER A CA 1
ATOM 1043 C C . SER A 1 137 ? -25.285 -20.804 20.005 1.00 40.19 137 SER A C 1
ATOM 1045 O O . SER A 1 137 ? -26.191 -20.767 19.165 1.00 40.19 137 SER A O 1
ATOM 1047 N N . PRO A 1 138 ? -24.029 -21.184 19.704 1.00 42.75 138 PRO A N 1
ATOM 1048 C CA . PRO A 1 138 ? -23.670 -21.636 18.370 1.00 42.75 138 PRO A CA 1
ATOM 1049 C C . PRO A 1 138 ? -24.566 -22.821 18.014 1.00 42.75 138 PRO A C 1
ATOM 1051 O O . PRO A 1 138 ? -24.458 -23.902 18.595 1.00 42.75 138 PRO A O 1
ATOM 1054 N N . GLY A 1 139 ? -25.516 -22.570 17.111 1.00 36.09 139 GLY A N 1
ATOM 1055 C CA . GLY A 1 139 ? -26.438 -23.582 16.636 1.00 36.09 139 GLY A CA 1
ATOM 1056 C C . GLY A 1 139 ? -25.614 -24.685 16.000 1.00 36.09 139 GLY A C 1
ATOM 1057 O O . GLY A 1 139 ? -24.819 -24.414 15.102 1.00 36.09 139 GLY A O 1
ATOM 1058 N N . LYS A 1 140 ? -25.778 -25.908 16.510 1.00 32.88 140 LYS A N 1
ATOM 1059 C CA . LYS A 1 140 ? -25.168 -27.123 15.969 1.00 32.88 140 LYS A CA 1
ATOM 1060 C C . LYS A 1 140 ? -25.334 -27.097 14.448 1.00 32.88 140 LYS A C 1
ATOM 1062 O O . LYS A 1 140 ? -26.474 -27.081 13.990 1.00 32.88 140 LYS A O 1
ATOM 1067 N N . GLN A 1 141 ? -24.229 -27.034 13.697 1.00 30.11 141 GLN A N 1
ATOM 1068 C CA . GLN A 1 141 ? -24.273 -27.013 12.233 1.00 30.11 141 GLN A CA 1
ATOM 1069 C C . GLN A 1 141 ? -25.100 -28.210 11.759 1.00 30.11 141 GLN A C 1
ATOM 1071 O O . GLN A 1 141 ? -24.719 -29.361 11.979 1.00 30.11 141 GLN A O 1
ATOM 1076 N N . VAL A 1 142 ? -26.258 -27.926 11.166 1.00 31.94 142 VAL A N 1
ATOM 1077 C CA . VAL A 1 142 ? -27.090 -28.946 10.539 1.00 31.94 142 VAL A CA 1
ATOM 1078 C C . VAL A 1 142 ? -26.472 -29.227 9.179 1.00 31.94 142 VAL A C 1
ATOM 1080 O O . VAL A 1 142 ? -26.414 -28.359 8.312 1.00 31.94 142 VAL A O 1
ATOM 1083 N N . THR A 1 143 ? -25.960 -30.440 9.015 1.00 34.53 143 THR A N 1
ATOM 1084 C CA . THR A 1 143 ? -25.569 -30.988 7.718 1.00 34.53 143 THR A CA 1
ATOM 1085 C C . THR A 1 143 ? -26.825 -31.394 6.957 1.00 34.53 143 THR A C 1
ATOM 1087 O O . THR A 1 143 ? -27.232 -32.557 7.016 1.00 34.53 143 THR A O 1
ATOM 1090 N N . ASP A 1 144 ? -27.441 -30.446 6.253 1.00 30.45 144 ASP A N 1
ATOM 1091 C CA . ASP A 1 144 ? -28.550 -30.750 5.350 1.00 30.45 144 ASP A CA 1
ATOM 1092 C C . ASP A 1 144 ? -28.032 -31.529 4.136 1.00 30.45 144 ASP A C 1
ATOM 1094 O O . ASP A 1 144 ? -27.341 -31.011 3.258 1.00 30.45 144 ASP A O 1
ATOM 1098 N N . THR A 1 145 ? -28.361 -32.821 4.120 1.00 34.72 145 THR A N 1
ATOM 1099 C CA . THR A 1 145 ? -28.153 -33.723 2.988 1.00 34.72 145 THR A CA 1
ATOM 1100 C C . THR A 1 145 ? -29.504 -34.011 2.341 1.00 34.72 145 THR A C 1
ATOM 1102 O O . THR A 1 145 ? -30.413 -34.468 3.024 1.00 34.72 145 THR A O 1
ATOM 1105 N N . ALA A 1 146 ? -29.577 -33.836 1.019 1.00 34.19 146 ALA A N 1
ATOM 1106 C CA . ALA A 1 146 ? -30.616 -34.352 0.120 1.00 34.19 146 ALA A CA 1
ATOM 1107 C C . ALA A 1 146 ? -32.081 -33.917 0.368 1.00 34.19 146 ALA A C 1
ATOM 1109 O O . ALA A 1 146 ? -32.836 -34.562 1.095 1.00 34.19 146 ALA A O 1
ATOM 1110 N N . GLU A 1 147 ? -32.550 -32.943 -0.422 1.00 32.81 147 GLU A N 1
ATOM 1111 C CA . GLU A 1 147 ? -33.975 -32.874 -0.770 1.00 32.81 147 GLU A CA 1
ATOM 1112 C C . GLU A 1 147 ? -34.366 -34.064 -1.662 1.00 32.81 147 GLU A C 1
ATOM 1114 O O . GLU A 1 147 ? -33.822 -34.273 -2.750 1.00 32.81 147 GLU A O 1
ATOM 1119 N N . ALA A 1 148 ? -35.347 -34.842 -1.206 1.00 32.84 148 ALA A N 1
ATOM 1120 C CA . ALA A 1 148 ? -35.916 -35.947 -1.963 1.00 32.84 148 ALA A CA 1
ATOM 1121 C C . ALA A 1 148 ? -36.991 -35.446 -2.943 1.00 32.84 148 ALA A C 1
ATOM 1123 O O . ALA A 1 148 ? -38.056 -34.977 -2.541 1.00 32.84 148 ALA A O 1
ATOM 1124 N N . LYS A 1 149 ? -36.747 -35.614 -4.246 1.00 34.97 149 LYS A N 1
ATOM 1125 C CA . LYS A 1 149 ? -37.736 -35.334 -5.296 1.00 34.97 149 LYS A CA 1
ATOM 1126 C C . LYS A 1 149 ? -38.762 -36.476 -5.366 1.00 34.97 149 LYS A C 1
ATOM 1128 O O . LYS A 1 149 ? -38.389 -37.613 -5.651 1.00 34.97 149 LYS A O 1
ATOM 1133 N N . LYS A 1 150 ? -40.051 -36.188 -5.145 1.00 33.41 150 LYS A N 1
ATOM 1134 C CA . LYS A 1 150 ? -41.161 -37.103 -5.493 1.00 33.41 150 LYS A CA 1
ATOM 1135 C C . LYS A 1 150 ? -41.664 -36.809 -6.920 1.00 33.41 150 LYS A C 1
ATOM 1137 O O . LYS A 1 150 ? -41.505 -35.676 -7.373 1.00 33.41 150 LYS A O 1
ATOM 1142 N N . PRO A 1 151 ? -42.230 -37.795 -7.641 1.00 41.16 151 PRO A N 1
ATOM 1143 C CA . PRO A 1 151 ? -42.546 -37.646 -9.056 1.00 41.16 151 PRO A CA 1
ATOM 1144 C C . PRO A 1 151 ? -43.985 -37.178 -9.296 1.00 41.16 151 PRO A C 1
ATOM 1146 O O . PRO A 1 151 ? -44.914 -37.638 -8.631 1.00 41.16 151 PRO A O 1
ATOM 1149 N N . GLU A 1 152 ? -44.163 -36.366 -10.333 1.00 37.75 152 GLU A N 1
ATOM 1150 C CA . GLU A 1 152 ? -45.413 -36.286 -11.090 1.00 37.75 152 GLU A CA 1
ATOM 1151 C C . GLU A 1 152 ? -45.219 -37.040 -12.410 1.00 37.75 152 GLU A C 1
ATOM 1153 O O . GLU A 1 152 ? -44.132 -37.026 -12.991 1.00 37.75 152 GLU A O 1
ATOM 1158 N N . GLY A 1 153 ? -46.257 -37.745 -12.857 1.00 35.81 153 GLY A N 1
ATOM 1159 C CA . GLY A 1 153 ? -46.265 -38.481 -14.120 1.00 35.81 153 GLY A CA 1
ATOM 1160 C C . GLY A 1 153 ? -47.445 -38.057 -14.988 1.00 35.81 153 GLY A C 1
ATOM 1161 O O . GLY A 1 153 ? -48.456 -37.591 -14.469 1.00 35.81 153 GLY A O 1
ATOM 1162 N N . GLY A 1 154 ? -47.323 -38.248 -16.302 1.00 34.50 154 GLY A N 1
ATOM 1163 C CA . GLY A 1 154 ? -48.381 -37.934 -17.262 1.00 34.50 154 GLY A CA 1
ATOM 1164 C C . GLY A 1 154 ? -47.867 -37.858 -18.700 1.00 34.50 154 GLY A C 1
ATOM 1165 O O . GLY A 1 154 ? -47.264 -36.866 -19.077 1.00 34.50 154 GLY A O 1
ATOM 1166 N N . GLU A 1 155 ? -48.067 -38.952 -19.439 1.00 33.34 155 GLU A N 1
ATOM 1167 C CA . GLU A 1 155 ? -48.408 -39.079 -20.876 1.00 33.34 155 GLU A CA 1
ATOM 1168 C C . GLU A 1 155 ? -48.387 -37.840 -21.818 1.00 33.34 155 GLU A C 1
ATOM 1170 O O . GLU A 1 155 ? -48.814 -36.761 -21.435 1.00 33.34 155 GLU A O 1
ATOM 1175 N N . LYS A 1 156 ? -48.058 -37.936 -23.125 1.00 41.94 156 LYS A N 1
ATOM 1176 C CA . LYS A 1 156 ? -47.460 -38.999 -23.985 1.00 41.94 156 LYS A CA 1
ATOM 1177 C C . LYS A 1 156 ? -47.027 -38.364 -25.352 1.00 41.94 156 LYS A C 1
ATOM 1179 O O . LYS A 1 156 ? -46.811 -37.156 -25.340 1.00 41.94 156 LYS A O 1
ATOM 1184 N N . PRO A 1 157 ? -46.742 -39.095 -26.460 1.00 50.53 157 PRO A N 1
ATOM 1185 C CA . PRO A 1 157 ? -45.672 -38.718 -27.384 1.00 50.53 157 PRO A CA 1
ATOM 1186 C C . PRO A 1 157 ? -46.132 -37.809 -28.533 1.00 50.53 157 PRO A C 1
ATOM 1188 O O . PRO A 1 157 ? -47.323 -37.701 -28.801 1.00 50.53 157 PRO A O 1
ATOM 1191 N N . ASP A 1 158 ? -45.160 -37.322 -29.305 1.00 41.66 158 ASP A N 1
ATOM 1192 C CA . ASP A 1 158 ? -45.320 -37.262 -30.759 1.00 41.66 158 ASP A CA 1
ATOM 1193 C C . ASP A 1 158 ? -44.014 -37.639 -31.479 1.00 41.66 158 ASP A C 1
ATOM 1195 O O . ASP A 1 158 ? -42.913 -37.546 -30.930 1.00 41.66 158 ASP A O 1
ATOM 1199 N N . GLU A 1 159 ? -44.171 -38.148 -32.695 1.00 36.97 159 GLU A N 1
ATOM 1200 C CA . GLU A 1 159 ? -43.203 -38.935 -33.463 1.00 36.97 159 GLU A CA 1
ATOM 1201 C C . GLU A 1 159 ? -42.793 -38.191 -34.748 1.00 36.97 159 GLU A C 1
ATOM 1203 O O . GLU A 1 159 ? -43.678 -37.781 -35.491 1.00 36.97 159 GLU A O 1
ATOM 1208 N N . ALA A 1 160 ? -41.486 -38.048 -35.047 1.00 36.50 160 ALA A N 1
ATOM 1209 C CA . ALA A 1 160 ? -40.955 -37.976 -36.430 1.00 36.50 160 ALA A CA 1
ATOM 1210 C C . ALA A 1 160 ? -39.414 -37.807 -36.533 1.00 36.50 160 ALA A C 1
ATOM 1212 O O . ALA A 1 160 ? -38.865 -36.717 -36.404 1.00 36.50 160 ALA A O 1
ATOM 1213 N N . THR A 1 161 ? -38.735 -38.900 -36.887 1.00 37.19 161 THR A N 1
ATOM 1214 C CA . THR A 1 161 ? -37.826 -39.023 -38.053 1.00 37.19 161 THR A CA 1
ATOM 1215 C C . THR A 1 161 ? -36.882 -37.860 -38.458 1.00 37.19 161 THR A C 1
ATOM 1217 O O . THR A 1 161 ? -37.322 -36.904 -39.094 1.00 37.19 161 THR A O 1
ATOM 1220 N N . ARG A 1 162 ? -35.551 -38.062 -38.340 1.00 34.69 162 ARG A N 1
ATOM 1221 C CA . ARG A 1 162 ? -34.594 -38.258 -39.477 1.00 34.69 162 ARG A CA 1
ATOM 1222 C C . ARG A 1 162 ? -33.106 -38.095 -39.093 1.00 34.69 162 ARG A C 1
ATOM 1224 O O . ARG A 1 162 ? -32.644 -37.006 -38.780 1.00 34.69 162 ARG A O 1
ATOM 1231 N N . GLU A 1 163 ? -32.353 -39.172 -39.292 1.00 35.50 163 GLU A N 1
ATOM 1232 C CA . GLU A 1 163 ? -30.920 -39.203 -39.659 1.00 35.50 163 GLU A CA 1
ATOM 1233 C C . GLU A 1 163 ? -30.822 -39.563 -41.172 1.00 35.50 163 GLU A C 1
ATOM 1235 O O . GLU A 1 163 ? -31.876 -39.829 -41.768 1.00 35.50 163 GLU A O 1
ATOM 1240 N N . PRO A 1 164 ? -29.642 -39.724 -41.820 1.00 59.41 164 PRO A N 1
ATOM 1241 C CA . PRO A 1 164 ? -28.295 -39.169 -41.579 1.00 59.41 164 PRO A CA 1
ATOM 1242 C C . PRO A 1 164 ? -27.629 -38.596 -42.871 1.00 59.41 164 PRO A C 1
ATOM 1244 O O . PRO A 1 164 ? -28.157 -38.766 -43.967 1.00 59.41 164 PRO A O 1
ATOM 1247 N N . ALA A 1 165 ? -26.436 -37.980 -42.760 1.00 37.00 165 ALA A N 1
ATOM 1248 C CA . ALA A 1 165 ? -25.303 -37.985 -43.731 1.00 37.00 165 ALA A CA 1
ATOM 1249 C C . ALA A 1 165 ? -24.228 -36.965 -43.267 1.00 37.00 165 ALA A C 1
ATOM 1251 O O . ALA A 1 165 ? -24.596 -35.871 -42.855 1.00 37.00 165 ALA A O 1
ATOM 1252 N N . ALA A 1 166 ? -22.906 -37.186 -43.217 1.00 38.62 166 ALA A N 1
ATOM 1253 C CA . ALA A 1 166 ? -21.954 -38.053 -43.937 1.00 38.62 166 ALA A CA 1
ATOM 1254 C C . ALA A 1 166 ? -21.435 -37.517 -45.297 1.00 38.62 166 ALA A C 1
ATOM 1256 O O . ALA A 1 166 ? -21.933 -37.887 -46.354 1.00 38.62 166 ALA A O 1
ATOM 1257 N N . ALA A 1 167 ? -20.364 -36.709 -45.246 1.00 37.94 167 ALA A N 1
ATOM 1258 C CA . ALA A 1 167 ? -19.327 -36.519 -46.280 1.00 37.94 167 ALA A CA 1
ATOM 1259 C C . ALA A 1 167 ? -18.101 -35.870 -45.585 1.00 37.94 167 ALA A C 1
ATOM 1261 O O . ALA A 1 167 ? -18.288 -34.889 -44.875 1.00 37.94 167 ALA A O 1
ATOM 1262 N N . ALA A 1 168 ? -16.849 -36.348 -45.591 1.00 38.50 168 ALA A N 1
ATOM 1263 C CA . ALA A 1 168 ? -16.062 -37.199 -46.495 1.00 38.50 168 ALA A CA 1
ATOM 1264 C C . ALA A 1 168 ? -15.577 -36.502 -47.785 1.00 38.50 168 ALA A C 1
ATOM 1266 O O . ALA A 1 168 ? -16.182 -36.647 -48.844 1.00 38.50 168 ALA A O 1
ATOM 1267 N N . VAL A 1 169 ? -14.428 -35.810 -47.703 1.00 41.72 169 VAL A N 1
ATOM 1268 C CA . VAL A 1 169 ? -13.616 -35.386 -48.860 1.00 41.72 169 VAL A CA 1
ATOM 1269 C C . VAL A 1 169 ? -12.117 -35.589 -48.568 1.00 41.72 169 VAL A C 1
ATOM 1271 O O . VAL A 1 169 ? -11.577 -34.961 -47.666 1.00 41.72 169 VAL A O 1
ATOM 1274 N N . LYS A 1 170 ? -11.516 -36.518 -49.330 1.00 40.34 170 LYS A N 1
ATOM 1275 C CA . LYS A 1 170 ? -10.170 -36.561 -49.968 1.00 40.34 170 LYS A CA 1
ATOM 1276 C C . LYS A 1 170 ? -9.092 -35.603 -49.413 1.00 40.34 170 LYS A C 1
ATOM 1278 O O . LYS A 1 170 ? -9.339 -34.407 -49.340 1.00 40.34 170 LYS A O 1
ATOM 1283 N N . SER A 1 171 ? -7.911 -36.039 -48.955 1.00 34.84 171 SER A N 1
ATOM 1284 C CA . SER A 1 171 ? -6.871 -36.908 -49.571 1.00 34.84 171 SER A CA 1
ATOM 1285 C C . SER A 1 171 ? -6.094 -36.262 -50.730 1.00 34.84 171 SER A C 1
ATOM 1287 O O . SER A 1 171 ? -6.658 -35.455 -51.462 1.00 34.84 171 SER A O 1
ATOM 1289 N N . ASP A 1 172 ? -4.828 -36.694 -50.875 1.00 38.00 172 ASP A N 1
ATOM 1290 C CA . ASP A 1 172 ? -3.852 -36.395 -51.949 1.00 38.00 172 ASP A CA 1
ATOM 1291 C C . ASP A 1 172 ? -3.043 -35.088 -51.719 1.00 38.00 172 ASP A C 1
ATOM 1293 O O . ASP A 1 172 ? -3.621 -34.058 -51.390 1.00 38.00 172 ASP A O 1
ATOM 1297 N N . THR A 1 173 ? -1.707 -34.992 -51.853 1.00 38.03 173 THR A N 1
ATOM 1298 C CA . THR A 1 173 ? -0.592 -35.942 -52.125 1.00 38.03 173 THR A CA 1
ATOM 1299 C C . THR A 1 173 ? 0.730 -35.269 -51.659 1.00 38.03 173 THR A C 1
ATOM 1301 O O . THR A 1 173 ? 0.786 -34.037 -51.655 1.00 38.03 173 THR A O 1
ATOM 1304 N N . PRO A 1 174 ? 1.786 -35.996 -51.226 1.00 45.25 174 PRO A N 1
ATOM 1305 C CA . PRO A 1 174 ? 2.995 -35.383 -50.652 1.00 45.25 174 PRO A CA 1
ATOM 1306 C C . PRO A 1 174 ? 4.013 -34.893 -51.697 1.00 45.25 174 PRO A C 1
ATOM 1308 O O . PRO A 1 174 ? 4.156 -35.496 -52.759 1.00 45.25 174 PRO A O 1
ATOM 1311 N N . THR A 1 175 ? 4.805 -33.875 -51.336 1.00 38.50 175 THR A N 1
ATOM 1312 C CA . THR A 1 175 ? 6.038 -33.508 -52.057 1.00 38.50 175 THR A CA 1
ATOM 1313 C C . THR A 1 175 ? 7.262 -33.922 -51.247 1.00 38.50 175 THR A C 1
ATOM 1315 O O . THR A 1 175 ? 7.571 -33.354 -50.201 1.00 38.50 175 THR A O 1
ATOM 1318 N N . GLU A 1 176 ? 7.950 -34.929 -51.764 1.00 37.19 176 GLU A N 1
ATOM 1319 C CA . GLU A 1 176 ? 9.242 -35.432 -51.315 1.00 37.19 176 GLU A CA 1
ATOM 1320 C C . GLU A 1 176 ? 10.377 -34.502 -51.781 1.00 37.19 176 GLU A C 1
ATOM 1322 O O . GLU A 1 176 ? 10.487 -34.231 -52.976 1.00 37.19 176 GLU A O 1
ATOM 1327 N N . THR A 1 177 ? 11.260 -34.064 -50.871 1.00 40.38 177 THR A N 1
ATOM 1328 C CA . THR A 1 177 ? 12.533 -33.428 -51.260 1.00 40.38 177 THR A CA 1
ATOM 1329 C C . THR A 1 177 ? 13.675 -33.806 -50.311 1.00 40.38 177 THR A C 1
ATOM 1331 O O . THR A 1 177 ? 13.780 -33.284 -49.205 1.00 40.38 177 THR A O 1
ATOM 1334 N N . ALA A 1 178 ? 14.542 -34.696 -50.802 1.00 42.94 178 ALA A N 1
ATOM 1335 C CA . ALA A 1 178 ? 15.967 -34.868 -50.489 1.00 42.94 178 ALA A CA 1
ATOM 1336 C C . ALA A 1 178 ? 16.462 -34.649 -49.037 1.00 42.94 178 ALA A C 1
ATOM 1338 O O . ALA A 1 178 ? 16.746 -33.532 -48.602 1.00 42.94 178 ALA A O 1
ATOM 1339 N N . GLN A 1 179 ? 16.765 -35.757 -48.353 1.00 35.78 179 GLN A N 1
ATOM 1340 C CA . GLN A 1 179 ? 17.702 -35.763 -47.226 1.00 35.78 179 GLN A CA 1
ATOM 1341 C C . GLN A 1 179 ? 19.132 -35.475 -47.718 1.00 35.78 179 GLN A C 1
ATOM 1343 O O . GLN A 1 179 ? 19.644 -36.176 -48.591 1.00 35.78 179 GLN A O 1
ATOM 1348 N N . ALA A 1 180 ? 19.805 -34.490 -47.120 1.00 44.94 180 ALA A N 1
ATOM 1349 C CA . ALA A 1 180 ? 21.243 -34.289 -47.285 1.00 44.94 180 ALA A CA 1
ATOM 1350 C C . ALA A 1 180 ? 22.016 -35.037 -46.184 1.00 44.94 180 ALA A C 1
ATOM 1352 O O . ALA A 1 180 ? 21.684 -34.931 -45.003 1.00 44.94 180 ALA A O 1
ATOM 1353 N N . GLN A 1 181 ? 23.060 -35.778 -46.565 1.00 49.31 181 GLN A N 1
ATOM 1354 C CA . GLN A 1 181 ? 23.931 -36.493 -45.627 1.00 49.31 181 GLN A CA 1
ATOM 1355 C C . GLN A 1 181 ? 24.726 -35.512 -44.739 1.00 49.31 181 GLN A C 1
ATOM 1357 O O . GLN A 1 181 ? 25.358 -34.595 -45.275 1.00 49.31 181 GLN A O 1
ATOM 1362 N N . PRO A 1 182 ? 24.784 -35.710 -43.409 1.00 50.66 182 PRO A N 1
ATOM 1363 C CA . PRO A 1 182 ? 25.743 -35.012 -42.560 1.00 50.66 182 PRO A CA 1
ATOM 1364 C C . PRO A 1 182 ? 27.167 -35.507 -42.843 1.00 50.66 182 PRO A C 1
ATOM 1366 O O . PRO A 1 182 ? 27.411 -36.711 -42.886 1.00 50.66 182 PRO A O 1
ATOM 1369 N N . LYS A 1 183 ? 28.122 -34.583 -42.993 1.00 53.50 183 LYS A N 1
ATOM 1370 C CA . LYS A 1 183 ? 29.554 -34.920 -42.981 1.00 53.50 183 LYS A CA 1
ATOM 1371 C C . LYS A 1 183 ? 29.990 -35.304 -41.568 1.00 53.50 183 LYS A C 1
ATOM 1373 O O . LYS A 1 183 ? 29.628 -34.620 -40.612 1.00 53.50 183 LYS A O 1
ATOM 1378 N N . GLU A 1 184 ? 30.826 -36.332 -41.458 1.00 54.09 184 GLU A N 1
ATOM 1379 C CA . GLU A 1 184 ? 31.545 -36.651 -40.223 1.00 54.09 184 GLU A CA 1
ATOM 1380 C C . GLU A 1 184 ? 32.432 -35.465 -39.790 1.00 54.09 184 GLU A C 1
ATOM 1382 O O . GLU A 1 184 ? 33.177 -34.925 -40.618 1.00 54.09 184 GLU A O 1
ATOM 1387 N N . PRO A 1 185 ? 32.391 -35.039 -38.515 1.00 55.25 185 PRO A N 1
ATOM 1388 C CA . PRO A 1 185 ? 33.384 -34.129 -37.964 1.00 55.25 185 PRO A CA 1
ATOM 1389 C C . PRO A 1 185 ? 34.678 -34.886 -37.631 1.00 55.25 185 PRO A C 1
ATOM 1391 O O . PRO A 1 185 ? 34.655 -36.014 -37.141 1.00 55.25 185 PRO A O 1
ATOM 1394 N N . ALA A 1 186 ? 35.820 -34.245 -37.881 1.00 50.66 186 ALA A N 1
ATOM 1395 C CA . ALA A 1 186 ? 37.134 -34.822 -37.620 1.00 50.66 186 ALA A CA 1
ATOM 1396 C C . ALA A 1 186 ? 37.368 -35.086 -36.121 1.00 50.66 186 ALA A C 1
ATOM 1398 O O . ALA A 1 186 ? 37.034 -34.262 -35.270 1.00 50.66 186 ALA A O 1
ATOM 1399 N N . VAL A 1 187 ? 38.009 -36.217 -35.815 1.00 51.62 187 VAL A N 1
ATOM 1400 C CA . VAL A 1 187 ? 38.432 -36.584 -34.457 1.00 51.62 187 VAL A CA 1
ATOM 1401 C C . VAL A 1 187 ? 39.547 -35.641 -33.997 1.00 51.62 187 VAL A C 1
ATOM 1403 O O . VAL A 1 187 ? 40.677 -35.728 -34.475 1.00 51.62 187 VAL A O 1
ATOM 1406 N N . SER A 1 188 ? 39.241 -34.747 -33.056 1.00 56.53 188 SER A N 1
ATOM 1407 C CA . SER A 1 188 ? 40.238 -33.932 -32.357 1.00 56.53 188 SER A CA 1
ATOM 1408 C C . SER A 1 188 ? 40.815 -34.693 -31.163 1.00 56.53 188 SER A C 1
ATOM 1410 O O . SER A 1 188 ? 40.068 -35.135 -30.289 1.00 56.53 188 SER A O 1
ATOM 1412 N N . THR A 1 189 ? 42.140 -34.807 -31.106 1.00 58.34 189 THR A N 1
ATOM 1413 C CA . THR A 1 189 ? 42.887 -35.375 -29.973 1.00 58.34 189 THR A CA 1
ATOM 1414 C C . THR A 1 189 ? 42.554 -34.635 -28.667 1.00 58.34 189 THR A C 1
ATOM 1416 O O . THR A 1 189 ? 42.537 -33.403 -28.686 1.00 58.34 189 THR A O 1
ATOM 1419 N N . PRO A 1 190 ? 42.313 -35.327 -27.537 1.00 52.12 190 PRO A N 1
ATOM 1420 C CA . PRO A 1 190 ? 42.027 -34.661 -26.270 1.00 52.12 190 PRO A CA 1
ATOM 1421 C C . PRO A 1 190 ? 43.261 -33.928 -25.725 1.00 52.12 190 PRO A C 1
ATOM 1423 O O . PRO A 1 190 ? 44.349 -34.495 -25.611 1.00 52.12 190 PRO A O 1
ATOM 1426 N N . GLU A 1 191 ? 43.061 -32.661 -25.371 1.00 64.06 191 GLU A N 1
ATOM 1427 C CA . GLU A 1 191 ? 43.998 -31.841 -24.601 1.00 64.06 191 GLU A CA 1
ATOM 1428 C C . GLU A 1 191 ? 44.068 -32.373 -23.149 1.00 64.06 191 GLU A C 1
ATOM 1430 O O . GLU A 1 191 ? 43.041 -32.813 -22.624 1.00 64.06 191 GLU A O 1
ATOM 1435 N N . PRO A 1 192 ? 45.246 -32.407 -22.491 1.00 58.94 192 PRO A N 1
ATOM 1436 C CA . PRO A 1 192 ? 45.382 -33.021 -21.170 1.00 58.94 192 PRO A CA 1
ATOM 1437 C C . PRO A 1 192 ? 44.524 -32.318 -20.109 1.00 58.94 192 PRO A C 1
ATOM 1439 O O . PRO A 1 192 ? 44.594 -31.099 -19.951 1.00 58.94 192 PRO A O 1
ATOM 1442 N N . GLU A 1 193 ? 43.753 -33.102 -19.346 1.00 50.41 193 GLU A N 1
ATOM 1443 C CA . GLU A 1 193 ? 42.872 -32.597 -18.290 1.00 50.41 193 GLU A CA 1
ATOM 1444 C C . GLU A 1 193 ? 43.645 -31.775 -17.250 1.00 50.41 193 GLU A C 1
ATOM 1446 O O . GLU A 1 193 ? 44.395 -32.296 -16.420 1.00 50.41 193 GLU A O 1
ATOM 1451 N N . GLN A 1 194 ? 43.418 -30.463 -17.265 1.00 63.25 194 GLN A N 1
ATOM 1452 C CA . GLN A 1 194 ? 43.869 -29.578 -16.205 1.00 63.25 194 GLN A CA 1
ATOM 1453 C C . GLN A 1 194 ? 43.064 -29.908 -14.932 1.00 63.25 194 GLN A C 1
ATOM 1455 O O . GLN A 1 194 ? 41.831 -29.932 -14.994 1.00 63.25 194 GLN A O 1
ATOM 1460 N N . PRO A 1 195 ? 43.709 -30.183 -13.779 1.00 56.62 195 PRO A N 1
ATOM 1461 C CA . PRO A 1 195 ? 43.010 -30.671 -12.594 1.00 56.62 195 PRO A CA 1
ATOM 1462 C C . PRO A 1 195 ? 41.944 -29.671 -12.148 1.00 56.62 195 PRO A C 1
ATOM 1464 O O . PRO A 1 195 ? 42.239 -28.504 -11.880 1.00 56.62 195 PRO A O 1
ATOM 1467 N N . ALA A 1 196 ? 40.697 -30.141 -12.084 1.00 53.41 196 ALA A N 1
ATOM 1468 C CA . ALA A 1 196 ? 39.542 -29.305 -11.801 1.00 53.41 196 ALA A CA 1
ATOM 1469 C C . ALA A 1 196 ? 39.684 -28.628 -10.431 1.00 53.41 196 ALA A C 1
ATOM 1471 O O . ALA A 1 196 ? 39.511 -29.261 -9.387 1.00 53.41 196 ALA A O 1
ATOM 1472 N N . GLN A 1 197 ? 39.964 -27.321 -10.434 1.00 57.00 197 GLN A N 1
ATOM 1473 C CA . GLN A 1 197 ? 39.868 -26.523 -9.217 1.00 57.00 197 GLN A CA 1
ATOM 1474 C C . GLN A 1 197 ? 38.442 -26.637 -8.656 1.00 57.00 197 GLN A C 1
ATOM 1476 O O . GLN A 1 197 ? 37.480 -26.621 -9.437 1.00 57.00 197 GLN A O 1
ATOM 1481 N N . PRO A 1 198 ? 38.277 -26.752 -7.324 1.00 48.59 198 PRO A N 1
ATOM 1482 C CA . PRO A 1 198 ? 36.959 -26.821 -6.715 1.00 48.59 198 PRO A CA 1
ATOM 1483 C C . PRO A 1 198 ? 36.185 -25.551 -7.072 1.00 48.59 198 PRO A C 1
ATOM 1485 O O . PRO A 1 198 ? 36.500 -24.462 -6.597 1.00 48.59 198 PRO A O 1
ATOM 1488 N N . ARG A 1 199 ? 35.177 -25.691 -7.942 1.00 43.84 199 ARG A N 1
ATOM 1489 C CA . ARG A 1 199 ? 34.268 -24.595 -8.282 1.00 43.84 199 ARG A CA 1
ATOM 1490 C C . ARG A 1 199 ? 33.457 -24.254 -7.041 1.00 43.84 199 ARG A C 1
ATOM 1492 O O . ARG A 1 199 ? 32.449 -24.910 -6.776 1.00 43.84 199 ARG A O 1
ATOM 1499 N N . ASP A 1 200 ? 33.892 -23.235 -6.311 1.00 46.38 200 ASP A N 1
ATOM 1500 C CA . ASP A 1 200 ? 33.087 -22.601 -5.279 1.00 46.38 200 ASP A CA 1
ATOM 1501 C C . ASP A 1 200 ? 31.798 -22.097 -5.939 1.00 46.38 200 ASP A C 1
ATOM 1503 O O . ASP A 1 200 ? 31.802 -21.186 -6.769 1.00 46.38 200 ASP A O 1
ATOM 1507 N N . ARG A 1 201 ? 30.687 -22.784 -5.654 1.00 43.22 201 ARG A N 1
ATOM 1508 C CA . ARG A 1 201 ? 29.390 -22.489 -6.271 1.00 43.22 201 ARG A CA 1
ATOM 1509 C C . ARG A 1 201 ? 28.707 -21.288 -5.622 1.00 43.22 201 ARG A C 1
ATOM 1511 O O . ARG A 1 201 ? 27.641 -20.901 -6.093 1.00 43.22 201 ARG A O 1
ATOM 1518 N N . SER A 1 202 ? 29.328 -20.647 -4.628 1.00 45.16 202 SER A N 1
ATOM 1519 C CA . SER A 1 202 ? 28.951 -19.301 -4.195 1.00 45.16 202 SER A CA 1
ATOM 1520 C C . SER A 1 202 ? 29.463 -18.225 -5.173 1.00 45.16 202 SER A C 1
ATOM 1522 O O . SER A 1 202 ? 30.090 -17.240 -4.791 1.00 45.16 202 SER A O 1
ATOM 1524 N N . ALA A 1 203 ? 29.151 -18.387 -6.466 1.00 47.94 203 ALA A N 1
ATOM 1525 C CA . ALA A 1 203 ? 29.297 -17.319 -7.450 1.00 47.94 203 ALA A CA 1
ATOM 1526 C C . ALA A 1 203 ? 28.403 -16.154 -7.007 1.00 47.94 203 ALA A C 1
ATOM 1528 O O . ALA A 1 203 ? 27.180 -16.211 -7.151 1.00 47.94 203 ALA A O 1
ATOM 1529 N N . GLY A 1 204 ? 29.021 -15.148 -6.382 1.00 50.84 204 GLY A N 1
ATOM 1530 C CA . GLY A 1 204 ? 28.323 -14.078 -5.682 1.00 50.84 204 GLY A CA 1
ATOM 1531 C C . GLY A 1 204 ? 27.305 -13.408 -6.593 1.00 50.84 204 GLY A C 1
ATOM 1532 O O . GLY A 1 204 ? 27.670 -12.807 -7.603 1.00 50.84 204 GLY A O 1
ATOM 1533 N N . VAL A 1 205 ? 26.023 -13.514 -6.239 1.00 62.31 205 VAL A N 1
ATOM 1534 C CA . VAL A 1 205 ? 24.962 -12.809 -6.955 1.00 62.31 205 VAL A CA 1
ATOM 1535 C C . VAL A 1 205 ? 25.205 -11.320 -6.749 1.00 62.31 205 VAL A C 1
ATOM 1537 O O . VAL A 1 205 ? 24.977 -10.805 -5.656 1.00 62.31 205 VAL A O 1
ATOM 1540 N N . GLU A 1 206 ? 25.707 -10.643 -7.786 1.00 71.62 206 GLU A N 1
ATOM 1541 C CA . GLU A 1 206 ? 25.935 -9.196 -7.725 1.00 71.62 206 GLU A CA 1
ATOM 1542 C C . GLU A 1 206 ? 24.654 -8.484 -7.259 1.00 71.62 206 GLU A C 1
ATOM 1544 O O . GLU A 1 206 ? 23.557 -8.851 -7.711 1.00 71.62 206 GLU A O 1
ATOM 1549 N N . PRO A 1 207 ? 24.764 -7.486 -6.366 1.00 80.69 207 PRO A N 1
ATOM 1550 C CA . PRO A 1 207 ? 23.601 -6.777 -5.856 1.00 80.69 207 PRO A CA 1
ATOM 1551 C C . PRO A 1 207 ? 22.823 -6.124 -7.003 1.00 80.69 207 PRO A C 1
ATOM 1553 O O . PRO A 1 207 ? 23.407 -5.593 -7.948 1.00 80.69 207 PRO A O 1
ATOM 1556 N N . ASP A 1 208 ? 21.494 -6.171 -6.922 1.00 84.56 208 ASP A N 1
ATOM 1557 C CA . ASP A 1 208 ? 20.639 -5.429 -7.844 1.00 84.56 208 ASP A CA 1
ATOM 1558 C C . ASP A 1 208 ? 20.798 -3.920 -7.616 1.00 84.56 208 ASP A C 1
ATOM 1560 O O . ASP A 1 208 ? 20.912 -3.461 -6.477 1.00 84.56 208 ASP A O 1
ATOM 1564 N N . ASP A 1 209 ? 20.772 -3.142 -8.698 1.00 86.12 209 ASP A N 1
ATOM 1565 C CA . ASP A 1 209 ? 20.764 -1.689 -8.606 1.00 86.12 209 ASP A CA 1
ATOM 1566 C C . ASP A 1 209 ? 19.341 -1.190 -8.332 1.00 86.12 209 ASP A C 1
ATOM 1568 O O . ASP A 1 209 ? 18.397 -1.512 -9.060 1.00 86.12 209 ASP A O 1
ATOM 1572 N N . VAL A 1 210 ? 19.210 -0.354 -7.304 1.00 84.94 210 VAL A N 1
ATOM 1573 C CA . VAL A 1 210 ? 17.979 0.339 -6.925 1.00 84.94 210 VAL A CA 1
ATOM 1574 C C . VAL A 1 210 ? 18.041 1.771 -7.440 1.00 84.94 210 VAL A C 1
ATOM 1576 O O . VAL A 1 210 ? 18.958 2.529 -7.110 1.00 84.94 210 VAL A O 1
ATOM 1579 N N . PHE A 1 211 ? 17.045 2.154 -8.233 1.00 83.88 211 PHE A N 1
ATOM 1580 C CA . PHE A 1 211 ? 16.911 3.486 -8.808 1.00 83.88 211 PHE A CA 1
ATOM 1581 C C . PHE A 1 211 ? 15.680 4.191 -8.247 1.00 83.88 211 PHE A C 1
ATOM 1583 O O . PHE A 1 211 ? 14.591 3.618 -8.242 1.00 83.88 211 PHE A O 1
ATOM 1590 N N . LEU A 1 212 ? 15.847 5.442 -7.819 1.00 82.81 212 LEU A N 1
ATOM 1591 C CA . LEU A 1 212 ? 14.770 6.296 -7.320 1.00 82.81 212 LEU A CA 1
ATOM 1592 C C . LEU A 1 212 ? 14.646 7.546 -8.199 1.00 82.81 212 LEU A C 1
ATOM 1594 O O . LEU A 1 212 ? 15.659 8.166 -8.515 1.00 82.81 212 LEU A O 1
ATOM 1598 N N . LEU A 1 213 ? 13.428 7.952 -8.558 1.00 81.00 213 LEU A N 1
ATOM 1599 C CA . LEU A 1 213 ? 13.150 9.242 -9.216 1.00 81.00 213 LEU A CA 1
ATOM 1600 C C . LEU A 1 213 ? 12.464 10.173 -8.215 1.00 81.00 213 LEU A C 1
ATOM 1602 O O . LEU A 1 213 ? 11.632 9.706 -7.439 1.00 81.00 213 LEU A O 1
ATOM 1606 N N . ASN A 1 214 ? 12.764 11.472 -8.236 1.00 81.31 214 ASN A N 1
ATOM 1607 C CA . ASN A 1 214 ? 12.061 12.476 -7.431 1.00 81.31 214 ASN A CA 1
ATOM 1608 C C . ASN A 1 214 ? 11.288 13.498 -8.285 1.00 81.31 214 ASN A C 1
ATOM 1610 O O . ASN A 1 214 ? 11.460 13.571 -9.503 1.00 81.31 214 ASN A O 1
ATOM 1614 N N . VAL A 1 215 ? 10.453 14.316 -7.634 1.00 73.31 215 VAL A N 1
ATOM 1615 C CA . VAL A 1 215 ? 9.682 15.398 -8.281 1.00 73.31 215 VAL A CA 1
ATOM 1616 C C . VAL A 1 215 ? 10.548 16.459 -8.970 1.00 73.31 215 VAL A C 1
ATOM 1618 O O . VAL A 1 215 ? 10.061 17.184 -9.829 1.00 73.31 215 VAL A O 1
ATOM 1621 N N . ASP A 1 216 ? 11.837 16.562 -8.648 1.00 75.88 216 ASP A N 1
ATOM 1622 C CA . ASP A 1 216 ? 12.757 17.491 -9.313 1.00 75.88 216 ASP A CA 1
ATOM 1623 C C . ASP A 1 216 ? 13.368 16.913 -10.608 1.00 75.88 216 ASP A C 1
ATOM 1625 O O . ASP A 1 216 ? 14.244 17.548 -11.190 1.00 75.88 216 ASP A O 1
ATOM 1629 N N . GLY A 1 217 ? 12.945 15.720 -11.051 1.00 70.81 217 GLY A N 1
ATOM 1630 C CA . GLY A 1 217 ? 13.489 15.038 -12.235 1.00 70.81 217 GLY A CA 1
ATOM 1631 C C . GLY A 1 217 ? 14.838 14.346 -11.994 1.00 70.81 217 GLY A C 1
ATOM 1632 O O . GLY A 1 217 ? 15.482 13.874 -12.935 1.00 70.81 217 GLY A O 1
ATOM 1633 N N . MET A 1 218 ? 15.286 14.273 -10.738 1.00 81.50 218 MET A N 1
ATOM 1634 C CA . MET A 1 218 ? 16.586 13.726 -10.356 1.00 81.50 218 MET A CA 1
ATOM 1635 C C . MET A 1 218 ? 16.495 12.222 -10.122 1.00 81.50 218 MET A C 1
ATOM 1637 O O . MET A 1 218 ? 15.643 11.742 -9.372 1.00 81.50 218 MET A O 1
ATOM 1641 N N . VAL A 1 219 ? 17.432 11.489 -10.720 1.00 81.12 219 VAL A N 1
ATOM 1642 C CA . VAL A 1 219 ? 17.566 10.043 -10.539 1.00 81.12 219 VAL A CA 1
ATOM 1643 C C . VAL A 1 219 ? 18.656 9.761 -9.516 1.00 81.12 219 VAL A C 1
ATOM 1645 O O . VAL A 1 219 ? 19.773 10.273 -9.611 1.00 81.12 219 VAL A O 1
ATOM 1648 N N . TRP A 1 220 ? 18.344 8.902 -8.560 1.00 86.44 220 TRP A N 1
ATOM 1649 C CA . TRP A 1 220 ? 19.251 8.361 -7.559 1.00 86.44 220 TRP A CA 1
ATOM 1650 C C . TRP A 1 220 ? 19.489 6.886 -7.863 1.00 86.44 220 TRP A C 1
ATOM 1652 O O . TRP A 1 220 ? 18.566 6.186 -8.258 1.00 86.44 220 TRP A O 1
ATOM 1662 N N . LYS A 1 221 ? 20.724 6.421 -7.699 1.00 88.06 221 LYS A N 1
ATOM 1663 C CA . LYS A 1 221 ? 21.143 5.027 -7.833 1.00 88.06 221 LYS A CA 1
ATOM 1664 C C . LYS A 1 221 ? 21.822 4.623 -6.528 1.00 88.06 221 LYS A C 1
ATOM 1666 O O . LYS A 1 221 ? 22.821 5.246 -6.173 1.00 88.06 221 LYS A O 1
ATOM 1671 N N . ASN A 1 222 ? 21.304 3.608 -5.839 1.00 88.94 222 ASN A N 1
ATOM 1672 C CA . ASN A 1 222 ? 21.833 3.095 -4.566 1.00 88.94 222 ASN A CA 1
ATOM 1673 C C . ASN A 1 222 ? 22.172 4.245 -3.588 1.00 88.94 222 ASN A C 1
ATOM 1675 O O . ASN A 1 222 ? 23.338 4.523 -3.302 1.00 88.94 222 ASN A O 1
ATOM 1679 N N . GLY A 1 223 ? 21.145 5.020 -3.215 1.00 85.44 223 GLY A N 1
ATOM 1680 C CA . GLY A 1 223 ? 21.251 6.176 -2.315 1.00 85.44 223 GLY A CA 1
ATOM 1681 C C . GLY A 1 223 ? 22.021 7.399 -2.839 1.00 85.44 223 GLY A C 1
ATOM 1682 O O . GLY A 1 223 ? 22.067 8.422 -2.162 1.00 85.44 223 GLY A O 1
ATOM 1683 N N . LYS A 1 224 ? 22.598 7.365 -4.052 1.00 89.19 224 LYS A N 1
ATOM 1684 C CA . LYS A 1 224 ? 23.441 8.449 -4.601 1.00 89.19 224 LYS A CA 1
ATOM 1685 C C . LYS A 1 224 ? 22.865 9.055 -5.879 1.00 89.19 224 LYS A C 1
ATOM 1687 O O . LYS A 1 224 ? 22.504 8.336 -6.805 1.00 89.19 224 LYS A O 1
ATOM 1692 N N . ARG A 1 225 ? 22.823 10.387 -5.982 1.00 88.12 225 ARG A N 1
ATOM 1693 C CA . ARG A 1 225 ? 22.342 11.085 -7.189 1.00 88.12 225 ARG A CA 1
ATOM 1694 C C . ARG A 1 225 ? 23.193 10.725 -8.413 1.00 88.12 225 ARG A C 1
ATOM 1696 O O . ARG A 1 225 ? 24.404 10.927 -8.420 1.00 88.12 225 ARG A O 1
ATOM 1703 N N . SER A 1 226 ? 22.544 10.260 -9.475 1.00 82.25 226 SER A N 1
ATOM 1704 C CA . SER A 1 226 ? 23.155 9.971 -10.771 1.00 82.25 226 SER A CA 1
ATOM 1705 C C . SER A 1 226 ? 22.998 11.169 -11.703 1.00 82.25 226 SER A C 1
ATOM 1707 O O . SER A 1 226 ? 21.930 11.390 -12.275 1.00 82.25 226 SER A O 1
ATOM 1709 N N . ALA A 1 227 ? 24.066 11.951 -11.879 1.00 78.50 227 ALA A N 1
ATOM 1710 C CA . ALA A 1 227 ? 24.064 13.101 -12.787 1.00 78.50 227 ALA A CA 1
ATOM 1711 C C . ALA A 1 227 ? 23.795 12.706 -14.254 1.00 78.50 227 ALA A C 1
ATOM 1713 O O . ALA A 1 227 ? 23.162 13.464 -14.976 1.00 78.50 227 ALA A O 1
ATOM 1714 N N . VAL A 1 228 ? 24.217 11.504 -14.668 1.00 73.25 228 VAL A N 1
ATOM 1715 C CA . VAL A 1 228 ? 24.038 10.975 -16.036 1.00 73.25 228 VAL A CA 1
ATOM 1716 C C . VAL A 1 228 ? 22.575 10.630 -16.343 1.00 73.25 228 VAL A C 1
ATOM 1718 O O . VAL A 1 228 ? 22.154 10.704 -17.493 1.00 73.25 228 VAL A O 1
ATOM 1721 N N . LEU A 1 229 ? 21.798 10.244 -15.325 1.00 70.44 229 LEU A N 1
ATOM 1722 C CA . LEU A 1 229 ? 20.393 9.842 -15.474 1.00 70.44 229 LEU A CA 1
ATOM 1723 C C . LEU A 1 229 ? 19.399 10.941 -15.059 1.00 70.44 229 LEU A C 1
ATOM 1725 O O . LEU A 1 229 ? 18.210 10.810 -15.323 1.00 70.44 229 LEU A O 1
ATOM 1729 N N . SER A 1 230 ? 19.863 12.001 -14.392 1.00 70.81 230 SER A N 1
ATOM 1730 C CA . SER A 1 230 ? 19.012 13.088 -13.896 1.00 70.81 230 SER A CA 1
ATOM 1731 C C . SER A 1 230 ? 18.647 14.095 -14.991 1.00 70.81 230 SER A C 1
ATOM 1733 O O . SER A 1 230 ? 19.488 14.466 -15.807 1.00 70.81 230 SER A O 1
ATOM 1735 N N . SER A 1 231 ? 17.423 14.618 -14.935 1.00 65.50 231 SER A N 1
ATOM 1736 C CA . SER A 1 231 ? 16.943 15.743 -15.744 1.00 65.50 231 SER A CA 1
ATOM 1737 C C . SER A 1 231 ? 16.763 16.996 -14.870 1.00 65.50 231 SER A C 1
ATOM 1739 O O . SER A 1 231 ? 16.430 16.861 -13.695 1.00 65.50 231 SER A O 1
ATOM 1741 N N . PRO A 1 232 ? 16.950 18.222 -15.397 1.00 60.94 232 PRO A N 1
ATOM 1742 C CA . PRO A 1 232 ? 16.613 19.459 -14.685 1.00 60.94 232 PRO A CA 1
ATOM 1743 C C . PRO A 1 232 ? 15.107 19.797 -14.700 1.00 60.94 232 PRO A C 1
ATOM 1745 O O . PRO A 1 232 ? 14.708 20.823 -14.148 1.00 60.94 232 PRO A O 1
ATOM 1748 N N . VAL A 1 233 ? 14.272 18.994 -15.369 1.00 58.34 233 VAL A N 1
ATOM 1749 C CA . VAL A 1 233 ? 12.835 19.263 -15.534 1.00 58.34 233 VAL A CA 1
ATOM 1750 C C . VAL A 1 233 ? 12.052 18.829 -14.295 1.00 58.34 233 VAL A C 1
ATOM 1752 O O . VAL A 1 233 ? 12.001 17.646 -13.963 1.00 58.34 233 VAL A O 1
ATOM 1755 N N . LYS A 1 234 ? 11.392 19.794 -13.645 1.00 55.94 234 LYS A N 1
ATOM 1756 C CA . LYS A 1 234 ? 10.518 19.549 -12.492 1.00 55.94 234 LYS A CA 1
ATOM 1757 C C . LYS A 1 234 ? 9.178 18.937 -12.900 1.00 55.94 234 LYS A C 1
ATOM 1759 O O . LYS A 1 234 ? 8.470 19.478 -13.747 1.00 55.94 234 LYS A O 1
ATOM 1764 N N . ILE A 1 235 ? 8.801 17.883 -12.191 1.00 58.12 235 ILE A N 1
ATOM 1765 C CA . ILE A 1 235 ? 7.508 17.205 -12.231 1.00 58.12 235 ILE A CA 1
ATOM 1766 C C . ILE A 1 235 ? 6.600 17.892 -11.199 1.00 58.12 235 ILE A C 1
ATOM 1768 O O . ILE A 1 235 ? 6.917 17.930 -10.010 1.00 58.12 235 ILE A O 1
ATOM 1772 N N . GLN A 1 236 ? 5.469 18.468 -11.619 1.00 48.28 236 GLN A N 1
ATOM 1773 C CA . GLN A 1 236 ? 4.543 19.111 -10.677 1.00 48.28 236 GLN A CA 1
ATOM 1774 C C . GLN A 1 236 ? 3.518 18.104 -10.147 1.00 48.28 236 GLN A C 1
ATOM 1776 O O . GLN A 1 236 ? 2.686 17.604 -10.895 1.00 48.28 236 GLN A O 1
ATOM 1781 N N . ALA A 1 237 ? 3.518 17.863 -8.834 1.00 41.62 237 ALA A N 1
ATOM 1782 C CA . ALA A 1 237 ? 2.671 16.853 -8.191 1.00 41.62 237 ALA A CA 1
ATOM 1783 C C . ALA A 1 237 ? 1.164 17.197 -8.105 1.00 41.62 237 ALA A C 1
ATOM 1785 O O . ALA A 1 237 ? 0.388 16.436 -7.523 1.00 41.62 237 ALA A O 1
ATOM 1786 N N . LYS A 1 238 ? 0.719 18.337 -8.654 1.00 36.56 238 LYS A N 1
ATOM 1787 C CA . LYS A 1 238 ? -0.641 18.887 -8.489 1.00 36.56 238 LYS A CA 1
ATOM 1788 C C . LYS A 1 238 ? -1.662 18.219 -9.428 1.00 36.56 238 LYS A C 1
ATOM 1790 O O . LYS A 1 238 ? -2.296 18.876 -10.244 1.00 36.56 238 LYS A O 1
ATOM 1795 N N . GLY A 1 239 ? -1.793 16.906 -9.274 1.00 36.66 239 GLY A N 1
ATOM 1796 C CA . GLY A 1 239 ? -2.617 16.002 -10.083 1.00 36.66 239 GLY A CA 1
ATOM 1797 C C . GLY A 1 239 ? -2.391 14.526 -9.726 1.00 36.66 239 GLY A C 1
ATOM 1798 O O . GLY A 1 239 ? -3.281 13.708 -9.909 1.00 36.66 239 GLY A O 1
ATOM 1799 N N . LEU A 1 240 ? -1.254 14.197 -9.098 1.00 42.81 240 LEU A N 1
ATOM 1800 C CA . LEU A 1 240 ? -0.845 12.835 -8.724 1.00 42.81 240 LEU A CA 1
ATOM 1801 C C . LEU A 1 240 ? -1.553 12.285 -7.461 1.00 42.81 240 LEU A C 1
ATOM 1803 O O . LEU A 1 240 ? -1.002 11.456 -6.734 1.00 42.81 240 LEU A O 1
ATOM 1807 N N . ALA A 1 241 ? -2.766 12.755 -7.158 1.00 33.00 241 ALA A N 1
ATOM 1808 C CA . ALA A 1 241 ? -3.540 12.315 -5.998 1.00 33.00 241 ALA A CA 1
ATOM 1809 C C . ALA A 1 241 ? -4.108 10.906 -6.244 1.00 33.00 241 ALA A C 1
ATOM 1811 O O . ALA A 1 241 ? -5.201 10.753 -6.779 1.00 33.00 241 ALA A O 1
ATOM 1812 N N . GLY A 1 242 ? -3.333 9.890 -5.857 1.00 35.31 242 GLY A N 1
ATOM 1813 C CA . GLY A 1 242 ? -3.573 8.492 -6.226 1.00 35.31 242 GLY A CA 1
ATOM 1814 C C . GLY A 1 242 ? -2.707 8.010 -7.392 1.00 35.31 242 GLY A C 1
ATOM 1815 O O . GLY A 1 242 ? -3.110 7.067 -8.055 1.00 35.31 242 GLY A O 1
ATOM 1816 N N . SER A 1 243 ? -1.554 8.653 -7.652 1.00 36.81 243 SER A N 1
ATOM 1817 C CA . SER A 1 243 ? -0.664 8.284 -8.761 1.00 36.81 243 SER A CA 1
ATOM 1818 C C . SER A 1 243 ? 0.750 7.846 -8.356 1.00 36.81 243 SER A C 1
ATOM 1820 O O . SER A 1 243 ? 1.651 8.694 -8.303 1.00 36.81 243 SER A O 1
ATOM 1822 N N . PRO A 1 244 ? 1.008 6.545 -8.145 1.00 36.56 244 PRO A N 1
ATOM 1823 C CA . PRO A 1 244 ? 2.348 6.026 -7.966 1.00 36.56 244 PRO A CA 1
ATOM 1824 C C . PRO A 1 244 ? 3.016 5.666 -9.307 1.00 36.56 244 PRO A C 1
ATOM 1826 O O . PRO A 1 244 ? 2.742 4.658 -9.938 1.00 36.56 244 PRO A O 1
ATOM 1829 N N . LYS A 1 245 ? 4.007 6.492 -9.646 1.00 45.91 245 LYS A N 1
ATOM 1830 C CA . LYS A 1 245 ? 5.315 6.093 -10.199 1.00 45.91 245 LYS A CA 1
ATOM 1831 C C . LYS A 1 245 ? 5.548 6.009 -11.697 1.00 45.91 245 LYS A C 1
ATOM 1833 O O . LYS A 1 245 ? 4.649 6.218 -12.496 1.00 45.91 245 LYS A O 1
ATOM 1838 N N . LEU A 1 246 ? 6.848 5.963 -12.019 1.00 29.22 246 LEU A N 1
ATOM 1839 C CA . LEU A 1 246 ? 7.452 6.227 -13.320 1.00 29.22 246 LEU A CA 1
ATOM 1840 C C . LEU A 1 246 ? 8.881 5.677 -13.376 1.00 29.22 246 LEU A C 1
ATOM 1842 O O . LEU A 1 246 ? 9.700 5.923 -12.491 1.00 29.22 246 LEU A O 1
ATOM 1846 N N . THR A 1 247 ? 9.197 5.016 -14.479 1.00 30.91 247 THR A N 1
ATOM 1847 C CA . THR A 1 247 ? 10.500 4.970 -15.165 1.00 30.91 247 THR A CA 1
ATOM 1848 C C . THR A 1 247 ? 10.177 4.389 -16.567 1.00 30.91 247 THR A C 1
ATOM 1850 O O . THR A 1 247 ? 9.067 3.902 -16.768 1.00 30.91 247 THR A O 1
ATOM 1853 N N . ALA A 1 248 ? 10.958 4.435 -17.650 1.00 30.97 248 ALA A N 1
ATOM 1854 C CA . ALA A 1 248 ? 12.227 5.086 -17.975 1.00 30.97 248 ALA A CA 1
ATOM 1855 C C . ALA A 1 248 ? 12.120 6.623 -18.068 1.00 30.97 248 ALA A C 1
ATOM 1857 O O . ALA A 1 248 ? 11.180 7.226 -17.562 1.00 30.97 248 ALA A O 1
ATOM 1858 N N . LEU A 1 249 ? 13.095 7.264 -18.721 1.00 40.56 249 LEU A N 1
ATOM 1859 C CA . LEU A 1 249 ? 13.097 8.698 -19.016 1.00 40.56 249 LEU A CA 1
ATOM 1860 C C . LEU A 1 249 ? 12.127 9.053 -20.152 1.00 40.56 249 LEU A C 1
ATOM 1862 O O . LEU A 1 249 ? 12.531 9.378 -21.268 1.00 40.56 249 LEU A O 1
ATOM 1866 N N . LEU A 1 250 ? 10.841 9.025 -19.814 1.00 47.16 250 LEU A N 1
ATOM 1867 C CA . LEU A 1 250 ? 9.886 9.981 -20.348 1.00 47.16 250 LEU A CA 1
ATOM 1868 C C . LEU A 1 250 ? 9.537 10.946 -19.224 1.00 47.16 250 LEU A C 1
ATOM 1870 O O . LEU A 1 250 ? 9.080 10.526 -18.163 1.00 47.16 250 LEU A O 1
ATOM 1874 N N . LEU A 1 251 ? 9.788 12.233 -19.434 1.00 45.78 251 LEU A N 1
ATOM 1875 C CA . LEU A 1 251 ? 9.386 13.237 -18.453 1.00 45.78 251 LEU A CA 1
ATOM 1876 C C . LEU A 1 251 ? 7.859 13.353 -18.500 1.00 45.78 251 LEU A C 1
ATOM 1878 O O . LEU A 1 251 ? 7.294 13.355 -19.593 1.00 45.78 251 LEU A O 1
ATOM 1882 N N . LEU A 1 252 ? 7.220 13.445 -17.332 1.00 43.34 252 LEU A N 1
ATOM 1883 C CA . LEU A 1 252 ? 5.845 13.917 -17.196 1.00 43.34 252 LEU A CA 1
ATOM 1884 C C . LEU A 1 252 ? 5.866 15.363 -16.697 1.00 43.34 252 LEU A C 1
ATOM 1886 O O . LEU A 1 252 ? 6.485 15.644 -15.669 1.00 43.34 252 LEU A O 1
ATOM 1890 N N . ASP A 1 253 ? 5.174 16.273 -17.384 1.00 43.22 253 ASP A N 1
ATOM 1891 C CA . ASP A 1 253 ? 4.842 17.575 -16.793 1.00 43.22 253 ASP A CA 1
ATOM 1892 C C . ASP A 1 253 ? 3.565 17.515 -15.937 1.00 43.22 253 ASP A C 1
ATOM 1894 O O . ASP A 1 253 ? 2.872 16.500 -15.874 1.00 43.22 253 ASP A O 1
ATOM 1898 N N . GLY A 1 254 ? 3.246 18.624 -15.261 1.00 36.47 254 GLY A N 1
ATOM 1899 C CA . GLY A 1 254 ? 2.067 18.738 -14.392 1.00 36.47 254 GLY A CA 1
ATOM 1900 C C . GLY A 1 254 ? 0.708 18.609 -15.091 1.00 36.47 254 GLY A C 1
ATOM 1901 O O . GLY A 1 254 ? -0.305 18.583 -14.402 1.00 36.47 254 GLY A O 1
ATOM 1902 N N . ASN A 1 255 ? 0.679 18.530 -16.426 1.00 40.25 255 ASN A N 1
ATOM 1903 C CA . ASN A 1 255 ? -0.520 18.270 -17.226 1.00 40.25 255 ASN A CA 1
ATOM 1904 C C . ASN A 1 255 ? -0.540 16.825 -17.767 1.00 40.25 255 ASN A C 1
ATOM 1906 O O . ASN A 1 255 ? -1.360 16.496 -18.625 1.00 40.25 255 ASN A O 1
ATOM 1910 N N . GLY A 1 256 ? 0.396 15.979 -17.318 1.00 40.72 256 GLY A N 1
ATOM 1911 C CA . GLY A 1 256 ? 0.531 14.598 -17.766 1.00 40.72 256 GLY A CA 1
ATOM 1912 C C . GLY A 1 256 ? 1.120 14.446 -19.170 1.00 40.72 256 GLY A C 1
ATOM 1913 O O . GLY A 1 256 ? 0.844 13.459 -19.850 1.00 40.72 256 GLY A O 1
ATOM 1914 N N . SER A 1 257 ? 1.906 15.425 -19.630 1.00 45.66 257 SER A N 1
ATOM 1915 C CA . SER A 1 257 ? 2.549 15.387 -20.949 1.00 45.66 257 SER A CA 1
ATOM 1916 C C . SER A 1 257 ? 3.839 14.577 -20.948 1.00 45.66 257 SER A C 1
ATOM 1918 O O . SER A 1 257 ? 4.712 14.828 -20.126 1.00 45.66 257 SER A O 1
ATOM 1920 N N . VAL A 1 258 ? 3.984 13.680 -21.923 1.00 51.66 258 VAL A N 1
ATOM 1921 C CA . VAL A 1 258 ? 5.098 12.724 -22.076 1.00 51.66 258 VAL A CA 1
ATOM 1922 C C . VAL A 1 258 ? 6.193 13.264 -23.027 1.00 51.66 258 VAL A C 1
ATOM 1924 O O . VAL A 1 258 ? 5.846 13.698 -24.126 1.00 51.66 258 VAL A O 1
ATOM 1927 N N . TYR A 1 259 ? 7.491 13.193 -22.670 1.00 50.06 259 TYR A N 1
ATOM 1928 C CA . TYR A 1 259 ? 8.627 13.717 -23.483 1.00 50.06 259 TYR A CA 1
ATOM 1929 C C . TYR A 1 259 ? 9.833 12.742 -23.635 1.00 50.06 259 TYR A C 1
ATOM 1931 O O . TYR A 1 259 ? 10.343 12.279 -22.619 1.00 50.06 259 TYR A O 1
ATOM 1939 N N . ASP A 1 260 ? 10.353 12.488 -24.857 1.00 42.91 260 ASP A N 1
ATOM 1940 C CA . ASP A 1 260 ? 11.580 11.671 -25.113 1.00 42.91 260 ASP A CA 1
ATOM 1941 C C . ASP A 1 260 ? 12.892 12.439 -24.836 1.00 42.91 260 ASP A C 1
ATOM 1943 O O . ASP A 1 260 ? 13.004 13.646 -25.026 1.00 42.91 260 ASP A O 1
ATOM 1947 N N . GLN A 1 261 ? 13.924 11.701 -24.432 1.00 45.78 261 GLN A N 1
ATOM 1948 C CA . GLN A 1 261 ? 15.152 12.186 -23.803 1.00 45.78 261 GLN A CA 1
ATOM 1949 C C . GLN A 1 261 ? 16.222 12.747 -24.766 1.00 45.78 261 GLN A C 1
ATOM 1951 O O . GLN A 1 261 ? 17.283 13.174 -24.312 1.00 45.78 261 GLN A O 1
ATOM 1956 N N . LYS A 1 262 ? 16.053 12.642 -26.095 1.00 40.62 262 LYS A N 1
ATOM 1957 C CA . LYS A 1 262 ? 17.230 12.582 -26.988 1.00 40.62 262 LYS A CA 1
ATOM 1958 C C . LYS A 1 262 ? 17.840 13.892 -27.495 1.00 40.62 262 LYS A C 1
ATOM 1960 O O . LYS A 1 262 ? 18.920 13.814 -28.073 1.00 40.62 262 LYS A O 1
ATOM 1965 N N . ASP A 1 263 ? 17.230 15.045 -27.230 1.00 40.16 263 ASP A N 1
ATOM 1966 C CA . ASP A 1 263 ? 17.934 16.334 -27.262 1.00 40.16 263 ASP A CA 1
ATOM 1967 C C . ASP A 1 263 ? 17.224 17.363 -26.362 1.00 40.16 263 ASP A C 1
ATOM 1969 O O . ASP A 1 263 ? 16.168 17.893 -26.705 1.00 40.16 263 ASP A O 1
ATOM 1973 N N . MET A 1 264 ? 17.790 17.645 -25.183 1.00 42.12 264 MET A N 1
ATOM 1974 C CA . MET A 1 264 ? 17.180 18.567 -24.210 1.00 42.12 264 MET A CA 1
ATOM 1975 C C . MET A 1 264 ? 17.277 20.050 -24.616 1.00 42.12 264 MET A C 1
ATOM 1977 O O . MET A 1 264 ? 16.823 20.913 -23.867 1.00 42.12 264 MET A O 1
ATOM 1981 N N . SER A 1 265 ? 17.858 20.363 -25.779 1.00 34.38 265 SER A N 1
ATOM 1982 C CA . SER A 1 265 ? 17.877 21.721 -26.336 1.00 34.38 265 SER A CA 1
ATOM 1983 C C . SER A 1 265 ? 16.622 22.070 -27.156 1.00 34.38 265 SER A C 1
ATOM 1985 O O . SER A 1 265 ? 16.378 23.247 -27.419 1.00 34.38 265 SER A O 1
ATOM 1987 N N . GLY A 1 266 ? 15.807 21.073 -27.532 1.00 37.97 266 GLY A N 1
ATOM 1988 C CA . GLY A 1 266 ? 14.711 21.208 -28.499 1.00 37.97 266 GLY A CA 1
ATOM 1989 C C . GLY A 1 266 ? 13.335 20.776 -27.985 1.00 37.97 266 GLY A C 1
ATOM 1990 O O . GLY A 1 266 ? 12.667 19.974 -28.632 1.00 37.97 266 GLY A O 1
ATOM 1991 N N . TYR A 1 267 ? 12.884 21.295 -26.839 1.00 38.47 267 TYR A N 1
ATOM 1992 C CA . TYR A 1 267 ? 11.523 21.034 -26.352 1.00 38.47 267 TYR A CA 1
ATOM 1993 C C . TYR A 1 267 ? 10.475 21.839 -27.136 1.00 38.47 267 TYR A C 1
ATOM 1995 O O . TYR A 1 267 ? 10.258 23.020 -26.862 1.00 38.47 267 TYR A O 1
ATOM 2003 N N . SER A 1 268 ? 9.759 21.192 -28.059 1.00 36.72 268 SER A N 1
ATOM 2004 C CA . SER A 1 268 ? 8.512 21.731 -28.610 1.00 36.72 268 SER A CA 1
ATOM 2005 C C . SER A 1 268 ? 7.417 20.664 -28.731 1.00 36.72 268 SER A C 1
ATOM 2007 O O . SER A 1 268 ? 7.458 19.771 -29.572 1.00 36.72 268 SER A O 1
ATOM 2009 N N . THR A 1 269 ? 6.361 20.866 -27.937 1.00 44.72 269 THR A N 1
ATOM 2010 C CA . THR A 1 269 ? 5.071 20.143 -27.920 1.00 44.72 269 THR A CA 1
ATOM 2011 C C . THR A 1 269 ? 5.016 18.831 -27.105 1.00 44.72 269 THR A C 1
ATOM 2013 O O . THR A 1 269 ? 5.690 17.861 -27.447 1.00 44.72 269 THR A O 1
ATOM 2016 N N . PRO A 1 270 ? 4.147 18.760 -26.072 1.00 45.72 270 PRO A N 1
ATOM 2017 C CA . PRO A 1 270 ? 3.610 17.517 -25.513 1.00 45.72 270 PRO A CA 1
ATOM 2018 C C . PRO A 1 270 ? 3.198 16.485 -26.564 1.00 45.72 270 PRO A C 1
ATOM 2020 O O . PRO A 1 270 ? 2.488 16.822 -27.510 1.00 45.72 270 PRO A O 1
ATOM 2023 N N . ILE A 1 271 ? 3.525 15.208 -26.342 1.00 51.94 271 ILE A N 1
ATOM 2024 C CA . ILE A 1 271 ? 3.017 14.119 -27.195 1.00 51.94 271 ILE A CA 1
ATOM 2025 C C . ILE A 1 271 ? 1.503 13.928 -26.980 1.00 51.94 271 ILE A C 1
ATOM 2027 O O . ILE A 1 271 ? 0.762 13.689 -27.934 1.00 51.94 271 ILE A O 1
ATOM 2031 N N . ARG A 1 272 ? 1.032 14.080 -25.732 1.00 53.25 272 ARG A N 1
ATOM 2032 C CA . ARG A 1 272 ? -0.381 14.247 -25.344 1.00 53.25 272 ARG A CA 1
ATOM 2033 C C . ARG A 1 272 ? -0.477 14.572 -23.845 1.00 53.25 272 ARG A C 1
ATOM 2035 O O . ARG A 1 272 ? 0.270 13.940 -23.103 1.00 53.25 272 ARG A O 1
ATOM 2042 N N . PRO A 1 273 ? -1.380 15.453 -23.377 1.00 55.75 273 PRO A N 1
ATOM 2043 C CA . PRO A 1 273 ? -1.760 15.489 -21.965 1.00 55.75 273 PRO A CA 1
ATOM 2044 C C . PRO A 1 273 ? -2.656 14.280 -21.642 1.00 55.75 273 PRO A C 1
ATOM 2046 O O . PRO A 1 273 ? -3.672 14.069 -22.310 1.00 55.75 273 PRO A O 1
ATOM 2049 N N . ILE A 1 274 ? -2.267 13.470 -20.655 1.00 55.31 274 ILE A N 1
ATOM 2050 C CA . ILE A 1 274 ? -3.020 12.305 -20.155 1.00 55.31 274 ILE A CA 1
ATOM 2051 C C . ILE A 1 274 ? -3.004 12.362 -18.626 1.00 55.31 274 ILE A C 1
ATOM 2053 O O . ILE A 1 274 ? -1.930 12.460 -18.044 1.00 55.31 274 ILE A O 1
ATOM 2057 N N . GLU A 1 275 ? -4.157 12.257 -17.960 1.00 61.78 275 GLU A N 1
ATOM 2058 C CA . GLU A 1 275 ? -4.238 12.221 -16.488 1.00 61.78 275 GLU A CA 1
ATOM 2059 C C . GLU A 1 275 ? -3.716 10.880 -15.933 1.00 61.78 275 GLU A C 1
ATOM 2061 O O . GLU A 1 275 ? -4.472 9.986 -15.546 1.00 61.78 275 GLU A O 1
ATOM 2066 N N . ALA A 1 276 ? -2.392 10.718 -15.951 1.00 54.66 276 ALA A N 1
ATOM 2067 C CA . ALA A 1 276 ? -1.708 9.514 -15.510 1.00 54.66 276 ALA A CA 1
ATOM 2068 C C . ALA A 1 276 ? -1.894 9.281 -14.000 1.00 54.66 276 ALA A C 1
ATOM 2070 O O . ALA A 1 276 ? -1.697 10.195 -13.198 1.00 54.66 276 ALA A O 1
ATOM 2071 N N . CYS A 1 277 ? -2.231 8.041 -13.630 1.00 63.03 277 CYS A N 1
ATOM 2072 C CA . CYS A 1 277 ? -2.247 7.552 -12.255 1.00 63.03 277 CYS A CA 1
ATOM 2073 C C . CYS A 1 277 ? -1.230 6.436 -11.960 1.00 63.03 277 CYS A C 1
ATOM 2075 O O . CYS A 1 277 ? -1.194 5.956 -10.844 1.00 63.03 277 CYS A O 1
ATOM 2077 N N . SER A 1 278 ? -0.448 5.950 -12.919 1.00 69.19 278 SER A N 1
ATOM 2078 C CA . SER A 1 278 ? 0.720 5.089 -12.654 1.00 69.19 278 SER A CA 1
ATOM 2079 C C . SER A 1 278 ? 1.472 4.859 -13.959 1.00 69.19 278 SER A C 1
ATOM 2081 O O . SER A 1 278 ? 0.876 4.908 -15.042 1.00 69.19 278 SER A O 1
ATOM 2083 N N . ILE A 1 279 ? 2.782 4.637 -13.869 1.00 65.44 279 ILE A N 1
ATOM 2084 C CA . ILE A 1 279 ? 3.634 4.224 -14.978 1.00 65.44 279 ILE A CA 1
ATOM 2085 C C . ILE A 1 279 ? 4.585 3.113 -14.532 1.00 65.44 279 ILE A C 1
ATOM 2087 O O . ILE A 1 279 ? 5.427 3.310 -13.655 1.00 65.44 279 ILE A O 1
ATOM 2091 N N . CYS A 1 280 ? 4.558 1.996 -15.259 1.00 71.88 280 CYS A N 1
ATOM 2092 C CA . CYS A 1 280 ? 5.581 0.953 -15.190 1.00 71.88 280 CYS A CA 1
ATOM 2093 C C . CYS A 1 280 ? 6.336 0.823 -16.526 1.00 71.88 280 CYS A C 1
ATOM 2095 O O . CYS A 1 280 ? 5.813 1.166 -17.588 1.00 71.88 280 CYS A O 1
ATOM 2097 N N . ILE A 1 281 ? 7.567 0.299 -16.492 1.00 62.94 281 ILE A N 1
ATOM 2098 C CA . ILE A 1 281 ? 8.324 -0.098 -17.695 1.00 62.94 281 ILE A CA 1
ATOM 2099 C C . ILE A 1 281 ? 8.451 -1.603 -17.807 1.00 62.94 281 ILE A C 1
ATOM 2101 O O . ILE A 1 281 ? 8.761 -2.285 -16.832 1.00 62.94 281 ILE A O 1
ATOM 2105 N N . VAL A 1 282 ? 8.436 -2.070 -19.055 1.00 62.19 282 VAL A N 1
ATOM 2106 C CA . VAL A 1 282 ? 9.069 -3.336 -19.429 1.00 62.19 282 VAL A CA 1
ATOM 2107 C C . VAL A 1 282 ? 10.090 -3.076 -20.532 1.00 62.19 282 VAL A C 1
ATOM 2109 O O . VAL A 1 282 ? 9.770 -2.587 -21.617 1.00 62.19 282 VAL A O 1
ATOM 2112 N N . GLY A 1 283 ? 11.358 -3.370 -20.238 1.00 66.50 283 GLY A N 1
ATOM 2113 C CA . GLY A 1 283 ? 12.481 -3.098 -21.135 1.00 66.50 283 GLY A CA 1
ATOM 2114 C C . GLY A 1 283 ? 12.695 -1.600 -21.373 1.00 66.50 283 GLY A C 1
ATOM 2115 O O . GLY A 1 283 ? 13.274 -0.912 -20.539 1.00 66.50 283 GLY A O 1
ATOM 2116 N N . MET A 1 284 ? 12.256 -1.110 -22.535 1.00 60.97 284 MET A N 1
ATOM 2117 C CA . MET A 1 284 ? 12.337 0.303 -22.938 1.00 60.97 284 MET A CA 1
ATOM 2118 C C . MET A 1 284 ? 10.967 0.939 -23.228 1.00 60.97 284 MET A C 1
ATOM 2120 O O . MET A 1 284 ? 10.913 2.074 -23.699 1.00 60.97 284 MET A O 1
ATOM 2124 N N . GLU A 1 285 ? 9.870 0.227 -22.965 1.00 66.81 285 GLU A N 1
ATOM 2125 C CA . GLU A 1 285 ? 8.509 0.676 -23.265 1.00 66.81 285 GLU A CA 1
ATOM 2126 C C . GLU A 1 285 ? 7.751 0.961 -21.961 1.00 66.81 285 GLU A C 1
ATOM 2128 O O . GLU A 1 285 ? 7.476 0.020 -21.208 1.00 66.81 285 GLU A O 1
ATOM 2133 N N . PRO A 1 286 ? 7.425 2.231 -21.659 1.00 71.75 286 PRO A N 1
ATOM 2134 C CA . PRO A 1 286 ? 6.582 2.568 -20.526 1.00 71.75 286 PRO A CA 1
ATOM 2135 C C . PRO A 1 286 ? 5.097 2.428 -20.874 1.00 71.75 286 PRO A C 1
ATOM 2137 O O . PRO A 1 286 ? 4.641 2.763 -21.975 1.00 71.75 286 PRO A O 1
ATOM 2140 N N . TYR A 1 287 ? 4.350 1.951 -19.887 1.00 77.25 287 TYR A N 1
ATOM 2141 C CA . TYR A 1 287 ? 2.904 1.801 -19.871 1.00 77.25 287 TYR A CA 1
ATOM 2142 C C . TYR A 1 287 ? 2.342 2.819 -18.888 1.00 77.25 287 TYR A C 1
ATOM 2144 O O . TYR A 1 287 ? 2.777 2.852 -17.746 1.00 77.25 287 TYR A O 1
ATOM 2152 N N . ILE A 1 288 ? 1.391 3.633 -19.333 1.00 78.69 288 ILE A N 1
ATOM 2153 C CA . ILE A 1 288 ? 0.785 4.735 -18.588 1.00 78.69 288 ILE A CA 1
ATOM 2154 C C . ILE A 1 288 ? -0.671 4.388 -18.310 1.00 78.69 288 ILE A C 1
ATOM 2156 O O . ILE A 1 288 ? -1.456 4.237 -19.243 1.00 78.69 288 ILE A O 1
ATOM 2160 N N . LEU A 1 289 ? -1.030 4.268 -17.039 1.00 75.94 289 LEU A N 1
ATOM 2161 C CA . LEU A 1 289 ? -2.397 4.071 -16.576 1.00 75.94 289 LEU A CA 1
ATOM 2162 C C . LEU A 1 289 ? -3.077 5.433 -16.393 1.00 75.94 289 LEU A C 1
ATOM 2164 O O . LEU A 1 289 ? -2.522 6.309 -15.741 1.00 75.94 289 LEU A O 1
ATOM 2168 N N . GLU A 1 290 ? -4.270 5.622 -16.949 1.00 79.00 290 GLU A N 1
ATOM 2169 C CA . GLU A 1 290 ? -5.106 6.819 -16.798 1.00 79.00 290 GLU A CA 1
ATOM 2170 C C . GLU A 1 290 ? -6.193 6.549 -15.746 1.00 79.00 290 GLU A C 1
ATOM 2172 O O . GLU A 1 290 ? -7.229 5.942 -16.034 1.00 79.00 290 GLU A O 1
ATOM 2177 N N . GLY A 1 291 ? -5.947 6.947 -14.496 1.00 68.50 291 GLY A N 1
ATOM 2178 C CA . GLY A 1 291 ? -6.663 6.399 -13.333 1.00 68.50 291 GLY A CA 1
ATOM 2179 C C . GLY A 1 291 ? -8.146 6.703 -13.242 1.00 68.50 291 GLY A C 1
ATOM 2180 O O . GLY A 1 291 ? -8.894 5.898 -12.693 1.00 68.50 291 GLY A O 1
ATOM 2181 N N . SER A 1 292 ? -8.583 7.828 -13.811 1.00 69.50 292 SER A N 1
ATOM 2182 C CA . SER A 1 292 ? -9.994 8.221 -13.868 1.00 69.50 292 SER A CA 1
ATOM 2183 C C . SER A 1 292 ? -10.829 7.350 -14.818 1.00 69.50 292 SER A C 1
ATOM 2185 O O . SER A 1 292 ? -12.057 7.381 -14.751 1.00 69.50 292 SER A O 1
ATOM 2187 N N . LYS A 1 293 ? -10.178 6.566 -15.691 1.00 71.44 293 LYS A N 1
ATOM 2188 C CA . LYS A 1 293 ? -10.815 5.766 -16.752 1.00 71.44 293 LYS A CA 1
ATOM 2189 C C . LYS A 1 293 ? -10.321 4.316 -16.848 1.00 71.44 293 LYS A C 1
ATOM 2191 O O . LYS A 1 293 ? -10.871 3.555 -17.639 1.00 71.44 293 LYS A O 1
ATOM 2196 N N . GLY A 1 294 ? -9.247 3.958 -16.142 1.00 70.44 294 GLY A N 1
ATOM 2197 C CA . GLY A 1 294 ? -8.572 2.663 -16.276 1.00 70.44 294 GLY A CA 1
ATOM 2198 C C . GLY A 1 294 ? -7.932 2.414 -17.648 1.00 70.44 294 GLY A C 1
ATOM 2199 O O . GLY A 1 294 ? -7.567 1.277 -17.954 1.00 70.44 294 GLY A O 1
ATOM 2200 N N . GLU A 1 295 ? -7.790 3.444 -18.496 1.00 82.25 295 GLU A N 1
ATOM 2201 C CA . GLU A 1 295 ? -7.152 3.272 -19.804 1.00 82.25 295 GLU A CA 1
ATOM 2202 C C . GLU A 1 295 ? -5.655 3.034 -19.618 1.00 82.25 295 GLU A C 1
ATOM 2204 O O . GLU A 1 295 ? -5.026 3.645 -18.759 1.00 82.25 295 GLU A O 1
ATOM 2209 N N . ILE A 1 296 ? -5.065 2.181 -20.452 1.00 81.75 296 ILE A N 1
ATOM 2210 C CA . ILE A 1 296 ? -3.618 1.986 -20.474 1.00 81.75 296 ILE A CA 1
ATOM 2211 C C . ILE A 1 296 ? -3.109 2.449 -21.824 1.00 81.75 296 ILE A C 1
ATOM 2213 O O . ILE A 1 296 ? -3.606 2.023 -22.865 1.00 81.75 296 ILE A O 1
ATOM 2217 N N . TRP A 1 297 ? -2.106 3.311 -21.796 1.00 82.19 297 TRP A N 1
ATOM 2218 C CA . TRP A 1 297 ? -1.452 3.909 -22.945 1.00 82.19 297 TRP A CA 1
ATOM 2219 C C . TRP A 1 297 ? 0.012 3.472 -22.947 1.00 82.19 297 TRP A C 1
ATOM 2221 O O . TRP A 1 297 ? 0.746 3.779 -22.015 1.00 82.19 297 TRP A O 1
ATOM 2231 N N . ARG A 1 298 ? 0.472 2.758 -23.977 1.00 80.56 298 ARG A N 1
ATOM 2232 C CA . ARG A 1 298 ? 1.903 2.458 -24.137 1.00 80.56 298 ARG A CA 1
ATOM 2233 C C . ARG A 1 298 ? 2.548 3.515 -25.019 1.00 80.56 298 ARG A C 1
ATOM 2235 O O . ARG A 1 298 ? 2.038 3.808 -26.102 1.00 80.56 298 ARG A O 1
ATOM 2242 N N . TYR A 1 299 ? 3.717 3.991 -24.602 1.00 77.81 299 TYR A N 1
ATOM 2243 C CA . TYR A 1 299 ? 4.635 4.698 -25.485 1.00 77.81 299 TYR A CA 1
ATOM 2244 C C . TYR A 1 299 ? 5.580 3.716 -26.189 1.00 77.81 299 TYR A C 1
ATOM 2246 O O . TYR A 1 299 ? 6.207 2.871 -25.549 1.00 77.81 299 TYR A O 1
ATOM 2254 N N . TYR A 1 300 ? 5.723 3.863 -27.503 1.00 71.56 300 TYR A N 1
ATOM 2255 C CA . TYR A 1 300 ? 6.720 3.157 -28.305 1.00 71.56 300 TYR A CA 1
ATOM 2256 C C . TYR A 1 300 ? 7.773 4.136 -28.781 1.00 71.56 300 TYR A C 1
ATOM 2258 O O . TYR A 1 300 ? 7.451 5.245 -29.209 1.00 71.56 300 TYR A O 1
ATOM 2266 N N . ARG A 1 301 ? 9.022 3.681 -28.827 1.00 65.50 301 ARG A N 1
ATOM 2267 C CA . ARG A 1 301 ? 10.100 4.423 -29.468 1.00 65.50 301 ARG A CA 1
ATOM 2268 C C . ARG A 1 301 ? 10.238 4.001 -30.929 1.00 65.50 301 ARG A C 1
ATOM 2270 O O . ARG A 1 301 ? 10.732 2.918 -31.214 1.00 65.50 301 ARG A O 1
ATOM 2277 N N . GLU A 1 302 ? 9.865 4.888 -31.844 1.00 68.06 302 GLU A N 1
ATOM 2278 C CA . GLU A 1 302 ? 10.080 4.712 -33.290 1.00 68.06 302 GLU A CA 1
ATOM 2279 C C . GLU A 1 302 ? 11.489 5.157 -33.720 1.00 68.06 302 GLU A C 1
ATOM 2281 O O . GLU A 1 302 ? 11.949 4.847 -34.816 1.00 68.06 302 GLU A O 1
ATOM 2286 N N . GLY A 1 303 ? 12.210 5.871 -32.850 1.00 52.75 303 GLY A N 1
ATOM 2287 C CA . GLY A 1 303 ? 13.614 6.191 -33.057 1.00 52.75 303 GLY A CA 1
ATOM 2288 C C . GLY A 1 303 ? 14.153 7.250 -32.094 1.00 52.75 303 GLY A C 1
ATOM 2289 O O . GLY A 1 303 ? 13.582 7.508 -31.033 1.00 52.75 303 GLY A O 1
ATOM 2290 N N . PRO A 1 304 ? 15.288 7.876 -32.439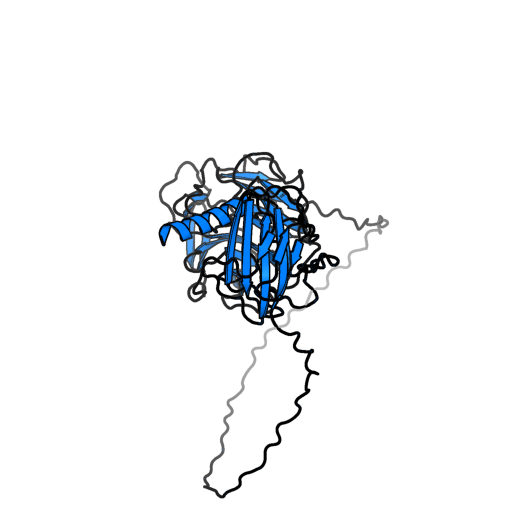 1.00 51.25 304 PRO A N 1
ATOM 2291 C CA . PRO A 1 304 ? 15.806 9.044 -31.736 1.00 51.25 304 PRO A CA 1
ATOM 2292 C C . PRO A 1 304 ? 14.807 10.212 -31.731 1.00 51.25 304 PRO A C 1
ATOM 2294 O O . PRO A 1 304 ? 14.509 10.743 -32.798 1.00 51.25 304 PRO A O 1
ATOM 2297 N N . GLY A 1 305 ? 14.294 10.614 -30.561 1.00 51.38 305 GLY A N 1
ATOM 2298 C CA . GLY A 1 305 ? 13.363 11.747 -30.447 1.00 51.38 305 GLY A CA 1
ATOM 2299 C C . GLY A 1 305 ? 12.012 11.509 -31.129 1.00 51.38 305 GLY A C 1
ATOM 2300 O O . GLY A 1 305 ? 11.302 12.463 -31.430 1.00 51.38 305 GLY A O 1
ATOM 2301 N N . LYS A 1 306 ? 11.675 10.248 -31.428 1.00 58.00 306 LYS A N 1
ATOM 2302 C CA . LYS A 1 306 ? 10.445 9.856 -32.118 1.00 58.00 306 LYS A CA 1
ATOM 2303 C C . LYS A 1 306 ? 9.780 8.710 -31.386 1.00 58.00 306 LYS A C 1
ATOM 2305 O O . LYS A 1 306 ? 10.403 7.676 -31.124 1.00 58.00 306 LYS A O 1
ATOM 2310 N N . GLY A 1 307 ? 8.492 8.869 -31.144 1.00 65.00 307 GLY A N 1
ATOM 2311 C CA . GLY A 1 307 ? 7.671 7.813 -30.606 1.00 65.00 307 GLY A CA 1
ATOM 2312 C C . GLY A 1 307 ? 6.193 8.097 -30.742 1.00 65.00 307 GLY A C 1
ATOM 2313 O O . GLY A 1 307 ? 5.765 9.205 -31.064 1.00 65.00 307 GLY A O 1
ATOM 2314 N N . LYS A 1 308 ? 5.432 7.042 -30.499 1.00 74.94 308 LYS A N 1
ATOM 2315 C CA . LYS A 1 308 ? 3.987 6.977 -30.666 1.00 74.94 308 LYS A CA 1
ATOM 2316 C C . LYS A 1 308 ? 3.368 6.571 -29.341 1.00 74.94 308 LYS A C 1
ATOM 2318 O O . LYS A 1 308 ? 3.993 5.850 -28.569 1.00 74.94 308 LYS A O 1
ATOM 2323 N N . VAL A 1 309 ? 2.140 7.002 -29.085 1.00 77.56 309 VAL A N 1
ATOM 2324 C CA . VAL A 1 309 ? 1.347 6.520 -27.951 1.00 77.56 309 VAL A CA 1
ATOM 2325 C C . VAL A 1 309 ? 0.126 5.806 -28.511 1.00 77.56 309 VAL A C 1
ATOM 2327 O O . VAL A 1 309 ? -0.693 6.442 -29.171 1.00 77.56 309 VAL A O 1
ATOM 2330 N N . ASP A 1 310 ? -0.004 4.504 -28.246 1.00 82.62 310 ASP A N 1
ATOM 2331 C CA . ASP A 1 310 ? -1.247 3.771 -28.514 1.00 82.62 310 ASP A CA 1
ATOM 2332 C C . ASP A 1 310 ? -1.890 3.328 -27.211 1.00 82.62 310 ASP A C 1
ATOM 2334 O O . ASP A 1 310 ? -1.222 2.953 -26.247 1.00 82.62 310 ASP A O 1
ATOM 2338 N N . ARG A 1 311 ? -3.217 3.282 -27.234 1.00 84.12 311 ARG A N 1
ATOM 2339 C CA . ARG A 1 311 ? -4.006 2.614 -26.212 1.00 84.12 311 ARG A CA 1
ATOM 2340 C C . ARG A 1 311 ? -3.780 1.105 -26.275 1.00 84.12 311 ARG A C 1
ATOM 2342 O O . ARG A 1 311 ? -3.853 0.513 -27.353 1.00 84.12 311 ARG A O 1
ATOM 2349 N N . GLU A 1 312 ? -3.559 0.469 -25.132 1.00 82.56 312 GLU A N 1
ATOM 2350 C CA . GLU A 1 312 ? -3.396 -0.975 -25.069 1.00 82.56 312 GLU A CA 1
ATOM 2351 C C . GLU A 1 312 ? -4.752 -1.679 -25.271 1.00 82.56 312 GLU A C 1
ATOM 2353 O O . GLU A 1 312 ? -5.745 -1.281 -24.642 1.00 82.56 312 GLU A O 1
ATOM 2358 N N . PRO A 1 313 ? -4.840 -2.695 -26.155 1.00 75.38 313 PRO A N 1
ATOM 2359 C CA . PRO A 1 313 ? -6.091 -3.384 -26.448 1.00 75.38 313 PRO A CA 1
ATOM 2360 C C . PRO A 1 313 ? -6.777 -3.933 -25.195 1.00 75.38 313 PRO A C 1
ATOM 2362 O O . PRO A 1 313 ? -6.140 -4.435 -24.274 1.00 75.38 313 PRO A O 1
ATOM 2365 N N . GLY A 1 314 ? -8.104 -3.834 -25.167 1.00 68.12 314 GLY A N 1
ATOM 2366 C CA . GLY A 1 314 ? -8.924 -4.241 -24.026 1.00 68.12 314 GLY A CA 1
ATOM 2367 C C . GLY A 1 314 ? -9.122 -3.147 -22.976 1.00 68.12 314 GLY A C 1
ATOM 2368 O O . GLY A 1 314 ? -10.235 -3.059 -22.463 1.00 68.12 314 GLY A O 1
ATOM 2369 N N . SER A 1 315 ? -8.125 -2.280 -22.728 1.00 68.81 315 SER A N 1
ATOM 2370 C CA . SER A 1 315 ? -8.092 -1.309 -21.605 1.00 68.81 315 SER A CA 1
ATOM 2371 C C . SER A 1 315 ? -9.338 -0.425 -21.422 1.00 68.81 315 SER A C 1
ATOM 2373 O O . SER A 1 315 ? -9.533 0.152 -20.365 1.00 68.81 315 SER A O 1
ATOM 2375 N N . SER A 1 316 ? -10.195 -0.302 -22.438 1.00 56.09 316 SER A N 1
ATOM 2376 C CA . SER A 1 316 ? -11.436 0.481 -22.412 1.00 56.09 316 SER A CA 1
ATOM 2377 C C . SER A 1 316 ? -12.642 -0.147 -21.739 1.00 56.09 316 SER A C 1
ATOM 2379 O O . SER A 1 316 ? -13.647 0.537 -21.568 1.00 56.09 316 SER A O 1
ATOM 2381 N N . ARG A 1 317 ? -12.602 -1.440 -21.416 1.00 59.06 317 ARG A N 1
ATOM 2382 C CA . ARG A 1 317 ? -13.776 -2.157 -20.890 1.00 59.06 317 ARG A CA 1
ATOM 2383 C C . ARG A 1 317 ? -13.721 -2.363 -19.382 1.00 59.06 317 ARG A C 1
ATOM 2385 O O . ARG A 1 317 ? -14.477 -3.179 -18.857 1.00 59.06 317 ARG A O 1
ATOM 2392 N N . PHE A 1 318 ? -12.786 -1.703 -18.709 1.00 59.34 318 PHE A N 1
ATOM 2393 C CA . PHE A 1 318 ? -12.339 -2.099 -17.387 1.00 59.34 318 PHE A CA 1
ATOM 2394 C C . PHE A 1 318 ? -12.630 -1.009 -16.363 1.00 59.34 318 PHE A C 1
ATOM 2396 O O . PHE A 1 318 ? -12.116 0.096 -16.453 1.00 59.34 318 PHE A O 1
ATOM 2403 N N . MET A 1 319 ? -13.408 -1.414 -15.358 1.00 56.38 319 MET A N 1
ATOM 2404 C CA . MET A 1 319 ? -13.755 -0.678 -14.142 1.00 56.38 319 MET A CA 1
ATOM 2405 C C . MET A 1 319 ? -14.786 0.454 -14.287 1.00 56.38 319 MET A C 1
ATOM 2407 O O . MET A 1 319 ? -14.723 1.319 -15.152 1.00 56.38 319 MET A O 1
ATOM 2411 N N . HIS A 1 320 ? -15.725 0.464 -13.338 1.00 57.50 320 HIS A N 1
ATOM 2412 C CA . HIS A 1 320 ? -16.573 1.612 -13.003 1.00 57.50 320 HIS A CA 1
ATOM 2413 C C . HIS A 1 320 ? -15.953 2.436 -11.854 1.00 57.50 320 HIS A C 1
ATOM 2415 O O . HIS A 1 320 ? -16.676 3.034 -11.062 1.00 57.50 320 HIS A O 1
ATOM 2421 N N . GLY A 1 321 ? -14.626 2.411 -11.699 1.00 68.69 321 GLY A N 1
ATOM 2422 C CA . GLY A 1 321 ? -13.951 2.953 -10.522 1.00 68.69 321 GLY A CA 1
ATOM 2423 C C . GLY A 1 321 ? -12.474 3.271 -10.760 1.00 68.69 321 GLY A C 1
ATOM 2424 O O . GLY A 1 321 ? -11.910 2.839 -11.767 1.00 68.69 321 GLY A O 1
ATOM 2425 N N . PRO A 1 322 ? -11.861 4.046 -9.850 1.00 77.62 322 PRO A N 1
ATOM 2426 C CA . PRO A 1 322 ? -10.486 4.497 -9.991 1.00 77.62 322 PRO A CA 1
ATOM 2427 C C . PRO A 1 322 ? -9.488 3.347 -9.840 1.00 77.62 322 PRO A C 1
ATOM 2429 O O . PRO A 1 322 ? -9.686 2.413 -9.057 1.00 77.62 322 PRO A O 1
ATOM 2432 N N . CYS A 1 323 ? -8.384 3.448 -10.573 1.00 81.00 323 CYS A N 1
ATOM 2433 C CA . CYS A 1 323 ? -7.251 2.538 -10.444 1.00 81.00 323 CYS A CA 1
ATOM 2434 C C . CYS A 1 323 ? -6.189 3.119 -9.501 1.00 81.00 323 CYS A C 1
ATOM 2436 O O . CYS A 1 323 ? -6.097 4.335 -9.345 1.00 81.00 323 CYS A O 1
ATOM 2438 N N . VAL A 1 324 ? -5.392 2.244 -8.888 1.00 82.44 324 VAL A N 1
ATOM 2439 C CA . VAL A 1 324 ? -4.279 2.607 -8.000 1.00 82.44 324 VAL A CA 1
ATOM 2440 C C . VAL A 1 324 ? -2.949 2.495 -8.732 1.00 82.44 324 VAL A C 1
ATOM 2442 O O . VAL A 1 324 ? -2.145 3.411 -8.648 1.00 82.44 324 VAL A O 1
ATOM 2445 N N . ASP A 1 325 ? -2.701 1.375 -9.419 1.00 85.81 325 ASP A N 1
ATOM 2446 C CA . ASP A 1 325 ? -1.364 1.062 -9.935 1.00 85.81 325 ASP A CA 1
ATOM 2447 C C . ASP A 1 325 ? -1.381 0.030 -11.085 1.00 85.81 325 ASP A C 1
ATOM 2449 O O . ASP A 1 325 ? -2.372 -0.689 -11.265 1.00 85.81 325 ASP A O 1
ATOM 2453 N N . VAL A 1 326 ? -0.297 -0.056 -11.866 1.00 87.12 326 VAL A N 1
ATOM 2454 C CA . VAL A 1 326 ? -0.109 -1.019 -12.967 1.00 87.12 326 VAL A CA 1
ATOM 2455 C C . VAL A 1 326 ? 1.262 -1.693 -12.911 1.00 87.12 326 VAL A C 1
ATOM 2457 O O . VAL A 1 326 ? 2.294 -1.040 -12.822 1.00 87.12 326 VAL A O 1
ATOM 2460 N N . ALA A 1 327 ? 1.277 -3.011 -13.102 1.00 89.06 327 ALA A N 1
ATOM 2461 C CA . ALA A 1 327 ? 2.487 -3.791 -13.342 1.00 89.06 327 ALA A CA 1
ATOM 2462 C C . ALA A 1 327 ? 2.362 -4.588 -14.646 1.00 89.06 327 ALA A C 1
ATOM 2464 O O . ALA A 1 327 ? 1.263 -4.932 -15.085 1.00 89.06 327 ALA A O 1
ATOM 2465 N N . VAL A 1 328 ? 3.490 -4.911 -15.281 1.00 88.06 328 VAL A N 1
ATOM 2466 C CA . VAL A 1 328 ? 3.515 -5.717 -16.510 1.00 88.06 328 VAL A CA 1
ATOM 2467 C C . VAL A 1 328 ? 4.617 -6.766 -16.407 1.00 88.06 328 VAL A C 1
ATOM 2469 O O . VAL A 1 328 ? 5.770 -6.428 -16.151 1.00 88.06 328 VAL A O 1
ATOM 2472 N N . SER A 1 329 ? 4.265 -8.035 -16.617 1.00 88.31 329 SER A N 1
ATOM 2473 C CA . SER A 1 329 ? 5.216 -9.153 -16.673 1.00 88.31 329 SER A CA 1
ATOM 2474 C C . SER A 1 329 ? 5.429 -9.631 -18.111 1.00 88.31 329 SER A C 1
ATOM 2476 O O . SER A 1 329 ? 4.678 -9.275 -19.025 1.00 88.31 329 SER A O 1
ATOM 2478 N N . GLY A 1 330 ? 6.458 -10.454 -18.311 1.00 86.19 330 GLY A N 1
ATOM 2479 C CA . GLY A 1 330 ? 6.813 -11.050 -19.598 1.00 86.19 330 GLY A CA 1
ATOM 2480 C C . GLY A 1 330 ? 8.075 -10.452 -20.239 1.00 86.19 330 GLY A C 1
ATOM 2481 O O . GLY A 1 330 ? 8.651 -9.489 -19.728 1.00 86.19 330 GLY A O 1
ATOM 2482 N N . PRO A 1 331 ? 8.541 -11.043 -21.352 1.00 80.75 331 PRO A N 1
ATOM 2483 C CA . PRO A 1 331 ? 9.779 -10.649 -22.022 1.00 80.75 331 PRO A CA 1
ATOM 2484 C C . PRO A 1 331 ? 9.735 -9.214 -22.569 1.00 80.75 331 PRO A C 1
ATOM 2486 O O . PRO A 1 331 ? 8.716 -8.729 -23.074 1.00 80.75 331 PRO A O 1
ATOM 2489 N N . ALA A 1 332 ? 10.884 -8.539 -22.530 1.00 72.56 332 ALA A N 1
ATOM 2490 C CA . ALA A 1 332 ? 11.035 -7.201 -23.096 1.00 72.56 332 ALA A CA 1
ATOM 2491 C C . ALA A 1 332 ? 10.951 -7.219 -24.631 1.00 72.56 332 ALA A C 1
ATOM 2493 O O . ALA A 1 332 ? 10.461 -6.273 -25.239 1.00 72.56 332 ALA A O 1
ATOM 2494 N N . GLU A 1 333 ? 11.389 -8.309 -25.248 1.00 77.38 333 GLU A N 1
ATOM 2495 C CA . GLU A 1 333 ? 11.482 -8.512 -26.690 1.00 77.38 333 GLU A CA 1
ATOM 2496 C C . GLU A 1 333 ? 10.194 -9.041 -27.344 1.00 77.38 333 GLU A C 1
ATOM 2498 O O . GLU A 1 333 ? 9.992 -8.817 -28.535 1.00 77.38 333 GLU A O 1
ATOM 2503 N N . ASP A 1 334 ? 9.300 -9.694 -26.592 1.00 81.06 334 ASP A N 1
ATOM 2504 C CA . ASP A 1 334 ? 8.069 -10.289 -27.131 1.00 81.06 334 ASP A CA 1
ATOM 2505 C C . ASP A 1 334 ? 6.817 -9.726 -26.445 1.00 81.06 334 ASP A C 1
ATOM 2507 O O . ASP A 1 334 ? 6.314 -10.236 -25.440 1.00 81.06 334 ASP A O 1
ATOM 2511 N N . ARG A 1 335 ? 6.286 -8.657 -27.050 1.00 78.44 335 ARG A N 1
ATOM 2512 C CA . ARG A 1 335 ? 5.049 -7.984 -26.637 1.00 78.44 335 ARG A CA 1
ATOM 2513 C C . ARG A 1 335 ? 3.857 -8.940 -26.516 1.00 78.44 335 ARG A C 1
ATOM 2515 O O . ARG A 1 335 ? 3.030 -8.732 -25.634 1.00 78.44 335 ARG A O 1
ATOM 2522 N N . ALA A 1 336 ? 3.734 -9.946 -27.386 1.00 83.12 336 ALA A N 1
ATOM 2523 C CA . ALA A 1 336 ? 2.557 -10.818 -27.416 1.00 83.12 336 ALA A CA 1
ATOM 2524 C C . ALA A 1 336 ? 2.485 -11.754 -26.197 1.00 83.12 336 ALA A C 1
ATOM 2526 O O . ALA A 1 336 ? 1.413 -12.261 -25.877 1.00 83.12 336 ALA A O 1
ATOM 2527 N N . LYS A 1 337 ? 3.614 -11.943 -25.501 1.00 86.31 337 LYS A N 1
ATOM 2528 C CA . LYS A 1 337 ? 3.722 -12.701 -24.247 1.00 86.31 337 LYS A CA 1
ATOM 2529 C C . LYS A 1 337 ? 3.655 -11.834 -22.987 1.00 86.31 337 LYS A C 1
ATOM 2531 O O . LYS A 1 337 ? 3.788 -12.372 -21.889 1.00 86.31 337 LYS A O 1
ATOM 2536 N N . ARG A 1 338 ? 3.481 -10.513 -23.103 1.00 87.50 338 ARG A N 1
ATOM 2537 C CA . ARG A 1 338 ? 3.380 -9.648 -21.922 1.00 87.50 338 ARG A CA 1
ATOM 2538 C C . ARG A 1 33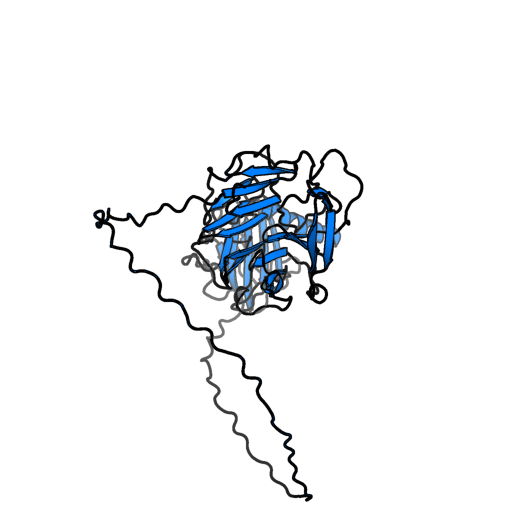8 ? 1.986 -9.683 -21.313 1.00 87.50 338 ARG A C 1
ATOM 2540 O O . ARG A 1 338 ? 0.984 -9.639 -22.022 1.00 87.50 338 ARG A O 1
ATOM 2547 N N . THR A 1 339 ? 1.939 -9.697 -19.986 1.00 89.25 339 THR A N 1
ATOM 2548 C CA . THR A 1 339 ? 0.697 -9.678 -19.212 1.00 89.25 339 THR A CA 1
ATOM 2549 C C . THR A 1 339 ? 0.619 -8.384 -18.419 1.00 89.25 339 THR A C 1
ATOM 2551 O O . THR A 1 339 ? 1.545 -8.055 -17.685 1.00 89.25 339 THR A O 1
ATOM 2554 N N . VAL A 1 340 ? -0.482 -7.648 -18.576 1.00 88.50 340 VAL A N 1
ATOM 2555 C CA . VAL A 1 340 ? -0.740 -6.390 -17.864 1.00 88.50 340 VAL A CA 1
ATOM 2556 C C . VAL A 1 340 ? -1.646 -6.659 -16.664 1.00 88.50 340 VAL A C 1
ATOM 2558 O O . VAL A 1 340 ? -2.708 -7.274 -16.818 1.00 88.50 340 VAL A O 1
ATOM 2561 N N . TYR A 1 341 ? -1.223 -6.177 -15.498 1.00 90.06 341 TYR A N 1
ATOM 2562 C CA . TYR A 1 341 ? -1.889 -6.298 -14.206 1.00 90.06 341 TYR A CA 1
ATOM 2563 C C . TYR A 1 341 ? -2.263 -4.903 -13.713 1.00 90.06 341 TYR A C 1
ATOM 2565 O O . TYR A 1 341 ? -1.409 -4.023 -13.671 1.00 90.06 341 TYR A O 1
ATOM 2573 N N . ILE A 1 342 ? -3.520 -4.698 -13.326 1.00 88.38 342 ILE A N 1
ATOM 2574 C CA . ILE A 1 342 ? -4.001 -3.419 -12.784 1.00 88.38 342 ILE A CA 1
ATOM 2575 C C . ILE A 1 342 ? -4.509 -3.653 -11.369 1.00 88.38 342 ILE A C 1
ATOM 2577 O O . ILE A 1 342 ? -5.305 -4.567 -11.154 1.00 88.38 342 ILE A O 1
ATOM 2581 N N . LEU A 1 343 ? -4.086 -2.819 -10.425 1.00 88.50 343 LEU A N 1
ATOM 2582 C CA . LEU A 1 343 ? -4.641 -2.765 -9.080 1.00 88.50 343 LEU A CA 1
ATOM 2583 C C . LEU A 1 343 ? -5.771 -1.731 -9.048 1.00 88.50 343 LEU A C 1
ATOM 2585 O O . LEU A 1 343 ? -5.531 -0.537 -9.223 1.00 88.50 343 LEU A O 1
ATOM 2589 N N . GLY A 1 344 ? -7.006 -2.187 -8.852 1.00 85.44 344 GLY A N 1
ATOM 2590 C CA . GLY A 1 344 ? -8.167 -1.323 -8.645 1.00 85.44 344 GLY A CA 1
ATOM 2591 C C . GLY A 1 344 ? -8.222 -0.769 -7.220 1.00 85.44 344 GLY A C 1
ATOM 2592 O O . GLY A 1 344 ? -7.749 -1.402 -6.273 1.00 85.44 344 GLY A O 1
ATOM 2593 N N . ALA A 1 345 ? -8.846 0.399 -7.042 1.00 83.81 345 ALA A N 1
ATOM 2594 C CA . ALA A 1 345 ? -9.125 0.939 -5.706 1.00 83.81 345 ALA A CA 1
ATOM 2595 C C . ALA A 1 345 ? -10.138 0.081 -4.920 1.00 83.81 345 ALA A C 1
ATOM 2597 O O . ALA A 1 345 ? -10.206 0.172 -3.698 1.00 83.81 345 ALA A O 1
ATOM 2598 N N . ASP A 1 346 ? -10.874 -0.802 -5.605 1.00 82.94 346 ASP A N 1
ATOM 2599 C CA . ASP A 1 346 ? -11.732 -1.841 -5.022 1.00 82.94 346 ASP A CA 1
ATOM 2600 C C . ASP A 1 346 ? -10.947 -3.066 -4.501 1.00 82.94 346 ASP A C 1
ATOM 2602 O O . ASP A 1 346 ? -11.534 -4.107 -4.210 1.00 82.94 346 ASP A O 1
ATOM 2606 N N . SER A 1 347 ? -9.617 -2.954 -4.381 1.00 86.88 347 SER A N 1
ATOM 2607 C CA . SER A 1 347 ? -8.703 -4.012 -3.927 1.00 86.88 347 SER A CA 1
ATOM 2608 C C . SER A 1 347 ? -8.598 -5.226 -4.859 1.00 86.88 347 SER A C 1
ATOM 2610 O O . SER A 1 347 ? -8.056 -6.273 -4.473 1.00 86.88 347 SER A O 1
ATOM 2612 N N . ARG A 1 348 ? -9.080 -5.110 -6.103 1.00 88.25 348 ARG A N 1
ATOM 2613 C CA . ARG A 1 348 ? -8.997 -6.189 -7.091 1.00 88.25 348 ARG A CA 1
ATOM 2614 C C . ARG A 1 348 ? -7.786 -6.069 -8.005 1.00 88.25 348 ARG A C 1
ATOM 2616 O O . ARG A 1 348 ? -7.445 -4.985 -8.468 1.00 88.25 348 ARG A O 1
ATOM 2623 N N . VAL A 1 349 ? -7.163 -7.209 -8.299 1.00 89.06 349 VAL A N 1
ATOM 2624 C CA . VAL A 1 349 ? -6.160 -7.327 -9.362 1.00 89.06 349 VAL A CA 1
ATOM 2625 C C . VAL A 1 349 ? -6.840 -7.781 -10.649 1.00 89.06 349 VAL A C 1
ATOM 2627 O O . VAL A 1 349 ? -7.494 -8.827 -10.703 1.00 89.06 349 VAL A O 1
ATOM 2630 N N . TYR A 1 350 ? -6.656 -6.994 -11.702 1.00 87.94 350 TYR A N 1
ATOM 2631 C CA . TYR A 1 350 ? -7.243 -7.209 -13.015 1.00 87.94 350 TYR A CA 1
ATOM 2632 C C . TYR A 1 350 ? -6.178 -7.650 -14.018 1.00 87.94 350 TYR A C 1
ATOM 2634 O O . TYR A 1 350 ? -5.147 -6.996 -14.145 1.00 87.94 350 TYR A O 1
ATOM 2642 N N . VAL A 1 351 ? -6.442 -8.721 -14.771 1.00 89.19 351 VAL A N 1
ATOM 2643 C CA . VAL A 1 351 ? -5.530 -9.281 -15.783 1.00 89.19 351 VAL A CA 1
ATOM 2644 C C . VAL A 1 351 ? -6.267 -9.462 -17.099 1.00 89.19 351 VAL A C 1
ATOM 2646 O O . VAL A 1 351 ? -7.360 -10.029 -17.133 1.00 89.19 351 VAL A O 1
ATOM 2649 N N . GLY A 1 352 ? -5.729 -8.885 -18.179 1.00 81.12 352 GLY A N 1
ATOM 2650 C CA . GLY A 1 352 ? -6.540 -8.633 -19.381 1.00 81.12 352 GLY A CA 1
ATOM 2651 C C . GLY A 1 352 ? -7.829 -7.870 -19.033 1.00 81.12 352 GLY A C 1
ATOM 2652 O O . GLY A 1 352 ? -8.871 -8.099 -19.647 1.00 81.12 352 GLY A O 1
ATOM 2653 N N . GLY A 1 353 ? -7.756 -7.063 -17.963 1.00 75.25 353 GLY A N 1
ATOM 2654 C CA . GLY A 1 353 ? -8.829 -6.284 -17.355 1.00 75.25 353 GLY A CA 1
ATOM 2655 C C . GLY A 1 353 ? -10.048 -7.025 -16.817 1.00 75.25 353 GLY A C 1
ATOM 2656 O O . GLY A 1 353 ? -11.052 -6.394 -16.492 1.00 75.25 353 GLY A O 1
ATOM 2657 N N . ARG A 1 354 ? -9.990 -8.350 -16.687 1.00 82.19 354 ARG A N 1
ATOM 2658 C CA . ARG A 1 354 ? -10.950 -9.090 -15.861 1.00 82.19 354 ARG A CA 1
ATOM 2659 C C . ARG A 1 354 ? -10.362 -9.239 -14.459 1.00 82.19 354 ARG A C 1
ATOM 2661 O O . ARG A 1 354 ? -9.153 -9.466 -14.379 1.00 82.19 354 ARG A O 1
ATOM 2668 N N . PRO A 1 355 ? -11.154 -9.145 -13.376 1.00 83.19 355 PRO A N 1
ATOM 2669 C CA . PRO A 1 355 ? -10.696 -9.595 -12.066 1.00 83.19 355 PRO A CA 1
ATOM 2670 C C . PRO A 1 355 ? -10.145 -11.016 -12.194 1.00 83.19 355 PRO A C 1
ATOM 2672 O O . PRO A 1 355 ? -10.775 -11.853 -12.846 1.00 83.19 355 PRO A O 1
ATOM 2675 N N . LYS A 1 356 ? -8.966 -11.279 -11.627 1.00 83.44 356 LYS A N 1
ATOM 2676 C CA . LYS A 1 356 ? -8.374 -12.618 -11.631 1.00 83.44 356 LYS A CA 1
ATOM 2677 C C . LYS A 1 356 ? -8.402 -13.188 -10.219 1.00 83.44 356 LYS A C 1
ATOM 2679 O O . LYS A 1 356 ? -7.679 -12.726 -9.334 1.00 83.44 356 LYS A O 1
ATOM 2684 N N . ASP A 1 357 ? -9.241 -14.202 -10.036 1.00 79.19 357 ASP A N 1
ATOM 2685 C CA . ASP A 1 357 ? -9.373 -14.922 -8.773 1.00 79.19 357 ASP A CA 1
ATOM 2686 C C . ASP A 1 357 ? -8.015 -15.464 -8.309 1.00 79.19 357 ASP A C 1
ATOM 2688 O O . ASP A 1 357 ? -7.166 -15.859 -9.113 1.00 79.19 357 ASP A O 1
ATOM 2692 N N . GLY A 1 358 ? -7.792 -15.439 -6.995 1.00 77.56 358 GLY A N 1
ATOM 2693 C CA . GLY A 1 358 ? -6.531 -15.864 -6.390 1.00 77.56 358 GLY A CA 1
ATOM 2694 C C . GLY A 1 358 ? -5.354 -14.895 -6.559 1.00 77.56 358 GLY A C 1
ATOM 2695 O O . GLY A 1 358 ? -4.287 -15.198 -6.047 1.00 77.56 358 GLY A O 1
ATOM 2696 N N . LEU A 1 359 ? -5.499 -13.739 -7.223 1.00 80.19 359 LEU A N 1
ATOM 2697 C CA . LEU A 1 359 ? -4.479 -12.674 -7.156 1.00 80.19 359 LEU A CA 1
ATOM 2698 C C . LEU A 1 359 ? -4.763 -11.638 -6.064 1.00 80.19 359 LEU A C 1
ATOM 2700 O O . LEU A 1 359 ? -3.831 -11.133 -5.441 1.00 80.19 359 LEU A O 1
ATOM 2704 N N . SER A 1 360 ? -6.038 -11.349 -5.803 1.00 78.19 360 SER A N 1
ATOM 2705 C CA . SER A 1 360 ? -6.450 -10.518 -4.670 1.00 78.19 360 SER A CA 1
ATOM 2706 C C . SER A 1 360 ? -6.548 -11.327 -3.379 1.00 78.19 360 SER A C 1
ATOM 2708 O O . SER A 1 360 ? -6.961 -12.490 -3.425 1.00 78.19 360 SER A O 1
ATOM 2710 N N . PRO A 1 361 ? -6.242 -10.731 -2.213 1.00 73.38 361 PRO A N 1
ATOM 2711 C CA . PRO A 1 361 ? -6.437 -11.402 -0.938 1.00 73.38 361 PRO A CA 1
ATOM 2712 C C . PRO A 1 361 ? -7.904 -11.716 -0.675 1.00 73.38 361 PRO A C 1
ATOM 2714 O O . PRO A 1 361 ? -8.760 -10.839 -0.773 1.00 73.38 361 PRO A O 1
ATOM 2717 N N . ALA A 1 362 ? -8.180 -12.952 -0.257 1.00 62.41 362 ALA A N 1
ATOM 2718 C CA . ALA A 1 362 ? -9.526 -13.380 0.134 1.00 62.41 362 ALA A CA 1
ATOM 2719 C C . ALA A 1 362 ? -10.091 -12.558 1.308 1.00 62.41 362 ALA A C 1
ATOM 2721 O O . ALA A 1 362 ? -11.301 -12.407 1.436 1.00 62.41 362 ALA A O 1
ATOM 2722 N N . VAL A 1 363 ? -9.205 -12.004 2.142 1.00 58.50 363 VAL A N 1
ATOM 2723 C CA . VAL A 1 363 ? -9.551 -11.130 3.269 1.00 58.50 363 VAL A CA 1
ATOM 2724 C C . VAL A 1 363 ? -9.767 -9.667 2.873 1.00 58.50 363 VAL A C 1
ATOM 2726 O O . VAL A 1 363 ? -10.103 -8.885 3.747 1.00 58.50 363 VAL A O 1
ATOM 2729 N N . GLY A 1 364 ? -9.595 -9.276 1.604 1.00 70.62 364 GLY A N 1
ATOM 2730 C CA . GLY A 1 364 ? -9.595 -7.870 1.177 1.00 70.62 364 GLY A CA 1
ATOM 2731 C C . GLY A 1 364 ? -8.314 -7.115 1.566 1.00 70.62 364 GLY A C 1
ATOM 2732 O O . GLY A 1 364 ? -7.568 -7.539 2.449 1.00 70.62 364 GLY A O 1
ATOM 2733 N N . LEU A 1 365 ? -8.040 -6.001 0.882 1.00 82.50 365 LEU A N 1
ATOM 2734 C CA . LEU A 1 365 ? -6.970 -5.061 1.238 1.00 82.50 365 LEU A CA 1
ATOM 2735 C C . LEU A 1 365 ? -7.626 -3.842 1.896 1.00 82.50 365 LEU A C 1
ATOM 2737 O O . LEU A 1 365 ? -8.669 -3.385 1.437 1.00 82.50 365 LEU A O 1
ATOM 2741 N N . ASN A 1 366 ? -7.027 -3.303 2.955 1.00 79.88 366 ASN A N 1
ATOM 2742 C CA . ASN A 1 366 ? -7.574 -2.131 3.646 1.00 79.88 366 ASN A CA 1
ATOM 2743 C C . ASN A 1 366 ? -7.204 -0.829 2.907 1.00 79.88 366 ASN A C 1
ATOM 2745 O O . ASN A 1 366 ? -8.002 0.100 2.806 1.00 79.88 366 ASN A O 1
ATOM 2749 N N . LYS A 1 367 ? -5.995 -0.765 2.338 1.00 85.31 367 LYS A N 1
ATOM 2750 C CA . LYS A 1 367 ? -5.553 0.331 1.470 1.00 85.31 367 LYS A CA 1
ATOM 2751 C C . LYS A 1 367 ? -4.559 -0.188 0.421 1.00 85.31 367 LYS A C 1
ATOM 2753 O O . LYS A 1 367 ? -3.351 -0.062 0.635 1.00 85.31 367 LYS A O 1
ATOM 2758 N N . PRO A 1 368 ? -5.020 -0.763 -0.707 1.00 87.94 368 PRO A N 1
ATOM 2759 C CA . PRO A 1 368 ? -4.136 -1.084 -1.830 1.00 87.94 368 PRO A CA 1
ATOM 2760 C C . PRO A 1 368 ? -3.326 0.159 -2.226 1.00 87.94 368 PRO A C 1
ATOM 2762 O O . PRO A 1 368 ? -3.904 1.229 -2.418 1.00 87.94 368 PRO A O 1
ATOM 2765 N N . GLN A 1 369 ? -1.995 0.043 -2.305 1.00 88.56 369 GLN A N 1
ATOM 2766 C CA . GLN A 1 369 ? -1.121 1.172 -2.669 1.00 88.56 369 GLN A CA 1
ATOM 2767 C C . GLN A 1 369 ? -0.176 0.912 -3.840 1.00 88.56 369 GLN A C 1
ATOM 2769 O O . GLN A 1 369 ? 0.164 1.871 -4.523 1.00 88.56 369 GLN A O 1
ATOM 2774 N N . ALA A 1 370 ? 0.268 -0.328 -4.049 1.00 89.38 370 ALA A N 1
ATOM 2775 C CA . ALA A 1 370 ? 1.197 -0.662 -5.127 1.00 89.38 370 ALA A CA 1
ATOM 2776 C C . ALA A 1 370 ? 1.069 -2.131 -5.553 1.00 89.38 370 ALA A C 1
ATOM 2778 O O . ALA A 1 370 ? 0.701 -2.984 -4.733 1.00 89.38 370 ALA A O 1
ATOM 2779 N N . ILE A 1 371 ? 1.403 -2.420 -6.811 1.00 92.44 371 ILE A N 1
ATOM 2780 C CA . ILE A 1 371 ? 1.452 -3.760 -7.401 1.00 92.44 371 ILE A CA 1
ATOM 2781 C C . ILE A 1 371 ? 2.799 -4.001 -8.087 1.00 92.44 371 ILE A C 1
ATOM 2783 O O . ILE A 1 371 ? 3.275 -3.189 -8.867 1.00 92.44 371 ILE A O 1
ATOM 2787 N N . ALA A 1 372 ? 3.398 -5.162 -7.838 1.00 92.50 372 ALA A N 1
ATOM 2788 C CA . ALA A 1 372 ? 4.628 -5.602 -8.489 1.00 92.50 372 ALA A CA 1
ATOM 2789 C C . ALA A 1 372 ? 4.469 -7.011 -9.061 1.00 92.50 372 ALA A C 1
ATOM 2791 O O . ALA A 1 372 ? 3.579 -7.765 -8.664 1.00 92.50 372 ALA A O 1
ATOM 2792 N N . VAL A 1 373 ? 5.361 -7.387 -9.975 1.00 90.94 373 VAL A N 1
ATOM 2793 C CA . VAL A 1 373 ? 5.428 -8.735 -10.552 1.00 90.94 373 VAL A CA 1
ATOM 2794 C C . VAL A 1 373 ? 6.878 -9.202 -10.634 1.00 90.94 373 VAL A C 1
ATOM 2796 O O . VAL A 1 373 ? 7.745 -8.436 -11.051 1.00 90.94 373 VAL A O 1
ATOM 2799 N N . ASP A 1 374 ? 7.135 -10.453 -10.251 1.00 89.94 374 ASP A N 1
ATOM 2800 C CA . ASP A 1 374 ? 8.432 -11.123 -10.425 1.00 89.94 374 ASP A CA 1
ATOM 2801 C C . ASP A 1 374 ? 8.169 -12.533 -10.973 1.00 89.94 374 ASP A C 1
ATOM 2803 O O . ASP A 1 374 ? 7.592 -13.384 -10.295 1.00 89.94 374 ASP A O 1
ATOM 2807 N N . GLY A 1 375 ? 8.504 -12.757 -12.246 1.00 88.50 375 GLY A N 1
ATOM 2808 C CA . GLY A 1 375 ? 8.094 -13.959 -12.978 1.00 88.50 375 GLY A CA 1
ATOM 2809 C C . GLY A 1 375 ? 6.569 -14.089 -13.097 1.00 88.50 375 GLY A C 1
ATOM 2810 O O . GLY A 1 375 ? 5.909 -13.212 -13.662 1.00 88.50 375 GLY A O 1
ATOM 2811 N N . ASP A 1 376 ? 6.034 -15.196 -12.577 1.00 90.25 376 ASP A N 1
ATOM 2812 C CA . ASP A 1 376 ? 4.597 -15.503 -12.538 1.00 90.25 376 ASP A CA 1
ATOM 2813 C C . ASP A 1 376 ? 3.898 -14.987 -11.264 1.00 90.25 376 ASP A C 1
ATOM 2815 O O . ASP A 1 376 ? 2.665 -14.970 -11.205 1.00 90.25 376 ASP A O 1
ATOM 2819 N N . ASP A 1 377 ? 4.665 -14.559 -10.254 1.00 93.25 377 ASP A N 1
ATOM 2820 C CA . ASP A 1 377 ? 4.128 -14.063 -8.989 1.00 93.25 377 ASP A CA 1
ATOM 2821 C C . ASP A 1 377 ? 3.687 -12.602 -9.095 1.00 93.25 377 ASP A C 1
ATOM 2823 O O . ASP A 1 377 ? 4.408 -11.737 -9.602 1.00 93.25 377 ASP A O 1
ATOM 2827 N N . VAL A 1 378 ? 2.513 -12.320 -8.530 1.00 93.31 378 VAL A N 1
ATOM 2828 C CA . VAL A 1 378 ? 1.946 -10.978 -8.402 1.00 93.31 378 VAL A CA 1
ATOM 2829 C C . VAL A 1 378 ? 1.933 -10.579 -6.940 1.00 93.31 378 VAL A C 1
ATOM 2831 O O . VAL A 1 378 ? 1.413 -11.303 -6.090 1.00 93.31 378 VAL A O 1
ATOM 2834 N N . TYR A 1 379 ? 2.474 -9.403 -6.660 1.00 94.00 379 TYR A N 1
ATOM 2835 C CA . TYR A 1 379 ? 2.635 -8.861 -5.323 1.00 94.00 379 TYR A CA 1
ATOM 2836 C C . TYR A 1 379 ? 1.787 -7.608 -5.167 1.00 94.00 379 TYR A C 1
ATOM 2838 O O . TYR A 1 379 ? 1.877 -6.705 -5.991 1.00 94.00 379 TYR A O 1
ATOM 2846 N N . VAL A 1 380 ? 0.993 -7.526 -4.103 1.00 93.31 380 VAL A N 1
ATOM 2847 C CA . VAL A 1 380 ? 0.206 -6.331 -3.774 1.00 93.31 380 VAL A CA 1
ATOM 2848 C C . VAL A 1 380 ? 0.564 -5.853 -2.378 1.00 93.31 380 VAL A C 1
ATOM 2850 O O . VAL A 1 380 ? 0.577 -6.648 -1.438 1.00 93.31 380 VAL A O 1
ATOM 2853 N N . LEU A 1 381 ? 0.837 -4.557 -2.235 1.00 92.06 381 LEU A N 1
ATOM 2854 C CA . LEU A 1 381 ? 1.067 -3.921 -0.942 1.00 92.06 381 LEU A CA 1
ATOM 2855 C C . LEU A 1 381 ? -0.226 -3.299 -0.402 1.00 92.06 381 LEU A C 1
ATOM 2857 O O . LEU A 1 381 ? -0.788 -2.381 -1.010 1.00 92.06 381 LEU A O 1
ATOM 2861 N N . ASP A 1 382 ? -0.644 -3.750 0.780 1.00 90.94 382 ASP A N 1
ATOM 2862 C CA . ASP A 1 382 ? -1.621 -3.057 1.615 1.00 90.94 382 ASP A CA 1
ATOM 2863 C C . ASP A 1 382 ? -0.903 -1.998 2.461 1.00 90.94 382 ASP A C 1
ATOM 2865 O O . ASP A 1 382 ? -0.269 -2.279 3.483 1.00 90.94 382 ASP A O 1
ATOM 2869 N N . GLY A 1 383 ? -0.996 -0.743 2.032 1.00 84.94 383 GLY A N 1
ATOM 2870 C CA . GLY A 1 383 ? -0.361 0.372 2.722 1.00 84.94 383 GLY A CA 1
ATOM 2871 C C . GLY A 1 383 ? -0.910 0.618 4.125 1.00 84.94 383 GLY A C 1
ATOM 2872 O O . GLY A 1 383 ? -0.218 1.218 4.938 1.00 84.94 383 GLY A O 1
ATOM 2873 N N . ALA A 1 384 ? -2.122 0.151 4.456 1.00 83.94 384 ALA A N 1
ATOM 2874 C CA . ALA A 1 384 ? -2.719 0.381 5.775 1.00 83.94 384 ALA A CA 1
ATOM 2875 C C . ALA A 1 384 ? -2.093 -0.460 6.899 1.00 83.94 384 ALA A C 1
ATOM 2877 O O . ALA A 1 384 ? -2.300 -0.156 8.072 1.00 83.94 384 ALA A O 1
ATOM 2878 N N . ASN A 1 385 ? -1.344 -1.509 6.564 1.00 84.50 385 ASN A N 1
ATOM 2879 C CA . ASN A 1 385 ? -0.712 -2.402 7.538 1.00 84.50 385 ASN A CA 1
ATOM 2880 C C . ASN A 1 385 ? 0.713 -2.835 7.137 1.00 84.50 385 ASN A C 1
ATOM 2882 O O . ASN A 1 385 ? 1.341 -3.573 7.889 1.00 84.50 385 ASN A O 1
ATOM 2886 N N . GLY A 1 386 ? 1.225 -2.384 5.985 1.00 86.75 386 GLY A N 1
ATOM 2887 C CA . GLY A 1 386 ? 2.558 -2.733 5.490 1.00 86.75 386 GLY A CA 1
ATOM 2888 C C . GLY A 1 386 ? 2.674 -4.166 4.958 1.00 86.75 386 GLY A C 1
ATOM 2889 O O . GLY A 1 386 ? 3.788 -4.613 4.670 1.00 86.75 386 GLY A O 1
ATOM 2890 N N . LYS A 1 387 ? 1.557 -4.897 4.830 1.00 92.06 387 LYS A N 1
ATOM 2891 C CA . LYS A 1 387 ? 1.545 -6.295 4.392 1.00 92.06 387 LYS A CA 1
ATOM 2892 C C . LYS A 1 387 ? 1.662 -6.400 2.879 1.00 92.06 387 LYS A C 1
ATOM 2894 O O . LYS A 1 387 ? 0.912 -5.773 2.132 1.00 92.06 387 LYS A O 1
ATOM 2899 N N . VAL A 1 388 ? 2.576 -7.253 2.437 1.00 92.88 388 VAL A N 1
ATOM 2900 C CA . VAL A 1 388 ? 2.697 -7.686 1.047 1.00 92.88 388 VAL A CA 1
ATOM 2901 C C . VAL A 1 388 ? 1.959 -9.010 0.894 1.00 92.88 388 VAL A C 1
ATOM 2903 O O . VAL A 1 388 ? 2.131 -9.931 1.693 1.00 92.88 388 VAL A O 1
ATOM 2906 N N . TYR A 1 389 ? 1.147 -9.117 -0.150 1.00 93.75 389 TYR A N 1
ATOM 2907 C CA . TYR A 1 389 ? 0.446 -10.337 -0.527 1.00 93.75 389 TYR A CA 1
ATOM 2908 C C . TYR A 1 389 ? 1.004 -10.846 -1.854 1.00 93.75 389 TYR A C 1
ATOM 2910 O O . TYR A 1 389 ? 0.955 -10.117 -2.839 1.00 93.75 389 TYR A O 1
ATOM 2918 N N . ARG A 1 390 ? 1.506 -12.084 -1.888 1.00 94.88 390 ARG A N 1
ATOM 2919 C CA . ARG A 1 390 ? 1.894 -12.811 -3.107 1.00 94.88 390 ARG A CA 1
ATOM 2920 C C . ARG A 1 390 ? 0.725 -13.693 -3.530 1.00 94.88 390 ARG A C 1
ATOM 2922 O O . ARG A 1 390 ? 0.335 -14.568 -2.762 1.00 94.88 390 ARG A O 1
ATOM 2929 N N . ASN A 1 391 ? 0.182 -13.488 -4.730 1.00 93.75 391 ASN A N 1
ATOM 2930 C CA . ASN A 1 391 ? -0.943 -14.257 -5.285 1.00 93.75 391 ASN A CA 1
ATOM 2931 C C . ASN A 1 391 ? -2.078 -14.436 -4.253 1.00 93.75 391 ASN A C 1
ATOM 2933 O O . ASN A 1 391 ? -2.406 -15.547 -3.836 1.00 93.75 391 ASN A O 1
ATOM 2937 N N . GLY A 1 392 ? -2.593 -13.315 -3.735 1.00 89.69 392 GLY A N 1
ATOM 2938 C CA . GLY A 1 392 ? -3.645 -13.279 -2.713 1.00 89.69 392 GLY A CA 1
ATOM 2939 C C . GLY A 1 392 ? -3.270 -13.810 -1.317 1.00 89.69 392 GLY A C 1
ATOM 2940 O O . GLY A 1 392 ? -4.050 -13.642 -0.380 1.00 89.69 392 GLY A O 1
ATOM 2941 N N . GLN A 1 393 ? -2.095 -14.411 -1.124 1.00 92.19 393 GLN A N 1
ATOM 2942 C CA . GLN A 1 393 ? -1.642 -14.939 0.165 1.00 92.19 393 GLN A CA 1
ATOM 2943 C C . GLN A 1 393 ? -0.669 -13.974 0.843 1.00 92.19 393 GLN A C 1
ATOM 2945 O O . GLN A 1 393 ? 0.218 -13.417 0.203 1.00 92.19 393 GLN A O 1
ATOM 2950 N N . HIS A 1 394 ? -0.819 -13.767 2.152 1.00 92.88 394 HIS A N 1
ATOM 2951 C CA . HIS A 1 394 ? 0.082 -12.904 2.920 1.00 92.88 394 HIS A CA 1
ATOM 2952 C C . HIS A 1 394 ? 1.515 -13.464 2.905 1.00 92.88 394 HIS A C 1
ATOM 2954 O O . HIS A 1 394 ? 1.727 -14.620 3.266 1.00 92.88 394 HIS A O 1
ATOM 2960 N N . ALA A 1 395 ? 2.479 -12.634 2.506 1.00 93.88 395 ALA A N 1
ATOM 2961 C CA . ALA A 1 395 ? 3.906 -12.939 2.458 1.00 93.88 395 ALA A CA 1
ATOM 2962 C C . ALA A 1 395 ? 4.627 -12.183 3.597 1.00 93.88 395 ALA A C 1
ATOM 2964 O O . ALA A 1 395 ? 5.129 -11.070 3.383 1.00 93.88 395 ALA A O 1
ATOM 2965 N N . PRO A 1 396 ? 4.645 -12.718 4.836 1.00 91.38 396 PRO A N 1
ATOM 2966 C CA . PRO A 1 396 ? 5.251 -12.041 5.984 1.00 91.38 396 PRO A CA 1
ATOM 2967 C C . PRO A 1 396 ? 6.755 -11.780 5.798 1.00 91.38 396 PRO A C 1
ATOM 2969 O O . PRO A 1 396 ? 7.281 -10.832 6.370 1.00 91.38 396 PRO A O 1
ATOM 2972 N N . GLU A 1 397 ? 7.442 -12.569 4.968 1.00 93.00 397 GLU A N 1
ATOM 2973 C CA . GLU A 1 397 ? 8.862 -12.417 4.638 1.00 93.00 397 GLU A CA 1
ATOM 2974 C C . GLU A 1 397 ? 9.172 -11.195 3.754 1.00 93.00 397 GLU A C 1
ATOM 2976 O O . GLU A 1 397 ? 10.311 -10.726 3.727 1.00 93.00 397 GLU A O 1
ATOM 2981 N N . LEU A 1 398 ? 8.156 -10.671 3.057 1.00 91.75 398 LEU A N 1
ATOM 2982 C CA . LEU A 1 398 ? 8.222 -9.475 2.206 1.00 91.75 398 LEU A CA 1
ATOM 2983 C C . LEU A 1 398 ? 7.542 -8.254 2.840 1.00 91.75 398 LEU A C 1
ATOM 2985 O O . LEU A 1 398 ? 7.691 -7.134 2.346 1.00 91.75 398 LEU A O 1
ATOM 2989 N N . SER A 1 399 ? 6.770 -8.470 3.901 1.00 90.56 399 SER A N 1
ATOM 2990 C CA . SER A 1 399 ? 5.969 -7.450 4.572 1.00 90.56 399 SER A CA 1
ATOM 2991 C C . SER A 1 399 ? 6.813 -6.588 5.510 1.00 90.56 399 SER A C 1
ATOM 2993 O O . SER A 1 399 ? 7.884 -6.991 5.964 1.00 90.56 399 SER A O 1
ATOM 2995 N N . SER A 1 400 ? 6.308 -5.405 5.854 1.00 83.25 400 SER A N 1
ATOM 2996 C CA . SER A 1 400 ? 6.785 -4.686 7.035 1.00 83.25 400 SER A CA 1
ATOM 2997 C C . SER A 1 400 ? 5.878 -4.920 8.237 1.00 83.25 400 SER A C 1
ATOM 2999 O O . SER A 1 400 ? 4.710 -5.270 8.111 1.00 83.25 400 SER A O 1
ATOM 3001 N N . ILE A 1 401 ? 6.443 -4.673 9.416 1.00 73.25 401 ILE A N 1
ATOM 3002 C CA . ILE A 1 401 ? 5.763 -4.700 10.714 1.00 73.25 401 ILE A CA 1
ATOM 3003 C C . ILE A 1 401 ? 5.158 -3.337 11.097 1.00 73.25 401 ILE A C 1
ATOM 3005 O O . ILE A 1 401 ? 4.665 -3.178 12.211 1.00 73.25 401 ILE A O 1
ATOM 3009 N N . VAL A 1 402 ? 5.246 -2.328 10.223 1.00 72.44 402 VAL A N 1
ATOM 3010 C CA . VAL A 1 402 ? 4.772 -0.959 10.482 1.00 72.44 402 VAL A CA 1
ATOM 3011 C C . VAL A 1 402 ? 3.878 -0.497 9.334 1.00 72.44 402 VAL A C 1
ATOM 3013 O O . VAL A 1 402 ? 4.143 -0.811 8.173 1.00 72.44 402 VAL A O 1
ATOM 3016 N N . PHE A 1 403 ? 2.853 0.301 9.650 1.00 78.06 403 PHE A N 1
ATOM 3017 C CA . PHE A 1 403 ? 2.181 1.135 8.655 1.00 78.06 403 PHE A CA 1
ATOM 3018 C C . PHE A 1 403 ? 3.218 1.994 7.932 1.00 78.06 403 PHE A C 1
ATOM 3020 O O . PHE A 1 403 ? 3.978 2.730 8.562 1.00 78.06 403 PHE A O 1
ATOM 3027 N N . ILE A 1 404 ? 3.225 1.916 6.607 1.00 69.69 404 ILE A N 1
ATOM 3028 C CA . ILE A 1 404 ? 4.128 2.689 5.768 1.00 69.69 404 ILE A CA 1
ATOM 3029 C C . ILE A 1 404 ? 3.275 3.402 4.733 1.00 69.69 404 ILE A C 1
ATOM 3031 O O . ILE A 1 404 ? 2.661 2.724 3.907 1.00 69.69 404 ILE A O 1
ATOM 3035 N N . PRO A 1 405 ? 3.259 4.748 4.707 1.00 79.19 405 PRO A N 1
ATOM 3036 C CA . PRO A 1 405 ? 2.826 5.438 3.510 1.00 79.19 405 PRO A CA 1
ATOM 3037 C C . PRO A 1 405 ? 3.805 5.030 2.411 1.00 79.19 405 PRO A C 1
ATOM 3039 O O . PRO A 1 405 ? 4.981 5.384 2.446 1.00 79.19 405 PRO A O 1
ATOM 3042 N N . CYS A 1 406 ? 3.336 4.218 1.475 1.00 82.50 406 CYS A N 1
ATOM 3043 C CA . CYS A 1 406 ? 4.136 3.762 0.360 1.00 82.50 406 CYS A CA 1
ATOM 3044 C C . CYS A 1 406 ? 3.902 4.663 -0.848 1.00 82.50 406 CYS A C 1
ATOM 3046 O O . CYS A 1 406 ? 2.793 5.167 -1.050 1.00 82.50 406 CYS A O 1
ATOM 3048 N N . VAL A 1 407 ? 4.946 4.838 -1.656 1.00 80.00 407 VAL A N 1
ATOM 3049 C CA . VAL A 1 407 ? 4.812 5.382 -3.004 1.00 80.00 407 VAL A CA 1
ATOM 3050 C C . VAL A 1 407 ? 5.005 4.299 -4.072 1.00 80.00 407 VAL A C 1
ATOM 3052 O O . VAL A 1 407 ? 4.545 4.534 -5.167 1.00 80.00 407 VAL A O 1
ATOM 3055 N N . ASP A 1 408 ? 5.695 3.168 -3.829 1.00 83.88 408 ASP A N 1
ATOM 3056 C CA . ASP A 1 408 ? 5.755 2.001 -4.757 1.00 83.88 408 ASP A CA 1
ATOM 3057 C C . ASP A 1 408 ? 6.370 0.753 -4.128 1.00 83.88 408 ASP A C 1
ATOM 3059 O O . ASP A 1 408 ? 7.175 0.850 -3.194 1.00 83.88 408 ASP A O 1
ATOM 3063 N N . LEU A 1 409 ? 6.067 -0.383 -4.745 1.00 90.00 409 LEU A N 1
ATOM 3064 C CA . LEU A 1 409 ? 6.621 -1.695 -4.493 1.00 90.00 409 LEU A CA 1
ATOM 3065 C C . LEU A 1 409 ? 7.371 -2.180 -5.741 1.00 90.00 409 LEU A C 1
ATOM 3067 O O . LEU A 1 409 ? 6.795 -2.314 -6.810 1.00 90.00 409 LEU A O 1
ATOM 3071 N N . ALA A 1 410 ? 8.624 -2.590 -5.578 1.00 89.00 410 ALA A N 1
ATOM 3072 C CA . ALA A 1 410 ? 9.258 -3.521 -6.505 1.00 89.00 410 ALA A CA 1
ATOM 3073 C C . ALA A 1 410 ? 9.528 -4.841 -5.779 1.00 89.00 410 ALA A C 1
ATOM 3075 O O . ALA A 1 410 ? 9.854 -4.845 -4.591 1.00 89.00 410 ALA A O 1
ATOM 3076 N N . VAL A 1 411 ? 9.423 -5.966 -6.484 1.00 88.88 411 VAL A N 1
ATOM 3077 C CA . VAL A 1 411 ? 9.867 -7.272 -5.982 1.00 88.88 411 VAL A CA 1
ATOM 3078 C C . VAL A 1 411 ? 10.851 -7.860 -6.978 1.00 88.88 411 VAL A C 1
ATOM 3080 O O . VAL A 1 411 ? 10.644 -7.766 -8.187 1.00 88.88 411 VAL A O 1
ATOM 3083 N N . ARG A 1 412 ? 11.964 -8.387 -6.467 1.00 88.25 412 ARG A N 1
ATOM 3084 C CA . ARG A 1 412 ? 13.016 -8.998 -7.278 1.00 88.25 412 ARG A CA 1
ATOM 3085 C C . ARG A 1 412 ? 13.817 -9.982 -6.440 1.00 88.25 412 ARG A C 1
ATOM 3087 O O . ARG A 1 412 ? 14.239 -9.631 -5.338 1.00 88.25 412 ARG A O 1
ATOM 3094 N N . ASN A 1 413 ? 14.082 -11.179 -6.959 1.00 88.19 413 ASN A N 1
ATOM 3095 C CA . ASN A 1 413 ? 14.963 -12.167 -6.314 1.00 88.19 413 ASN A CA 1
ATOM 3096 C C . ASN A 1 413 ? 14.539 -12.499 -4.862 1.00 88.19 413 ASN A C 1
ATOM 3098 O O . ASN A 1 413 ? 15.383 -12.650 -3.976 1.00 88.19 413 ASN A O 1
ATOM 3102 N N . GLY A 1 414 ? 13.228 -12.558 -4.592 1.00 88.50 414 GLY A N 1
ATOM 3103 C CA . GLY A 1 414 ? 12.691 -12.813 -3.247 1.00 88.50 414 GLY A CA 1
ATOM 3104 C C . GLY A 1 414 ? 12.876 -11.664 -2.243 1.00 88.50 414 GLY A C 1
ATOM 3105 O O . GLY A 1 414 ? 12.781 -11.885 -1.035 1.00 88.50 414 GLY A O 1
ATOM 3106 N N . LYS A 1 415 ? 13.149 -10.445 -2.722 1.00 92.38 415 LYS A N 1
ATOM 3107 C CA . LYS A 1 415 ? 13.194 -9.222 -1.913 1.00 92.38 415 LYS A CA 1
ATOM 3108 C C . LYS A 1 415 ? 12.106 -8.250 -2.346 1.00 92.38 415 LYS A C 1
ATOM 3110 O O . LYS A 1 415 ? 11.989 -7.963 -3.536 1.00 92.38 415 LYS A O 1
ATOM 3115 N N . SER A 1 416 ? 11.360 -7.708 -1.389 1.00 91.69 416 SER A N 1
ATOM 3116 C CA . SER A 1 416 ? 10.529 -6.525 -1.594 1.00 91.69 416 SER A CA 1
ATOM 3117 C C . SER A 1 416 ? 11.358 -5.268 -1.370 1.00 91.69 416 SER A C 1
ATOM 3119 O O . SER A 1 416 ? 12.216 -5.218 -0.490 1.00 91.69 416 SER A O 1
ATOM 3121 N N . TYR A 1 417 ? 11.077 -4.251 -2.171 1.00 91.19 417 TYR A N 1
ATOM 3122 C CA . TYR A 1 417 ? 11.641 -2.917 -2.091 1.00 91.19 417 TYR A CA 1
ATOM 3123 C C . TYR A 1 417 ? 10.457 -1.957 -2.017 1.00 91.19 417 TYR A C 1
ATOM 3125 O O . TYR A 1 417 ? 9.699 -1.831 -2.976 1.00 91.19 417 TYR A O 1
ATOM 3133 N N . ILE A 1 418 ? 10.268 -1.320 -0.866 1.00 89.69 418 ILE A N 1
ATOM 3134 C CA . ILE A 1 418 ? 9.150 -0.410 -0.599 1.00 89.69 418 ILE A CA 1
ATOM 3135 C C . ILE A 1 418 ? 9.738 0.995 -0.470 1.00 89.69 418 ILE A C 1
ATOM 3137 O O . ILE A 1 418 ? 10.487 1.256 0.472 1.00 89.69 418 ILE A O 1
ATOM 3141 N N . LEU A 1 419 ? 9.439 1.890 -1.418 1.00 87.56 419 LEU A N 1
ATOM 3142 C CA . LEU A 1 419 ? 9.915 3.282 -1.378 1.00 87.56 419 LEU A CA 1
ATOM 3143 C C . LEU A 1 419 ? 8.865 4.197 -0.741 1.00 87.56 419 LEU A C 1
ATOM 3145 O O . LEU A 1 419 ? 7.740 4.309 -1.235 1.00 87.56 419 LEU A O 1
ATOM 3149 N N . THR A 1 420 ? 9.277 4.891 0.314 1.00 87.19 420 THR A N 1
ATOM 3150 C CA . THR A 1 420 ? 8.483 5.822 1.120 1.00 87.19 420 THR A CA 1
ATOM 3151 C C . THR A 1 420 ? 8.587 7.277 0.614 1.00 87.19 420 THR A C 1
ATOM 3153 O O . THR A 1 420 ? 9.532 7.616 -0.105 1.00 87.19 420 THR A O 1
ATOM 3156 N N . PRO A 1 421 ? 7.630 8.172 0.950 1.00 82.44 421 PRO A N 1
ATOM 3157 C CA . PRO A 1 421 ? 7.607 9.561 0.478 1.00 82.44 421 PRO A CA 1
ATOM 3158 C C . PRO A 1 421 ? 8.855 10.391 0.801 1.00 82.44 421 PRO A C 1
ATOM 3160 O O . PRO A 1 421 ? 9.172 11.303 0.040 1.00 82.44 421 PRO A O 1
ATOM 3163 N N . ASP A 1 422 ? 9.548 10.079 1.902 1.00 80.00 422 ASP A N 1
ATOM 3164 C CA . ASP A 1 422 ? 10.793 10.716 2.362 1.00 80.00 422 ASP A CA 1
ATOM 3165 C C . ASP A 1 422 ? 12.055 10.206 1.643 1.00 80.00 422 ASP A C 1
ATOM 3167 O O . ASP A 1 422 ? 13.153 10.630 1.984 1.00 80.00 422 ASP A O 1
ATOM 3171 N N . GLY A 1 423 ? 11.935 9.283 0.681 1.00 82.25 423 GLY A N 1
ATOM 3172 C CA . GLY A 1 423 ? 13.092 8.696 -0.007 1.00 82.25 423 GLY A CA 1
ATOM 3173 C C . GLY A 1 423 ? 13.702 7.480 0.688 1.00 82.25 423 GLY A C 1
ATOM 3174 O O . GLY A 1 423 ? 14.702 6.937 0.210 1.00 82.25 423 GLY A O 1
ATOM 3175 N N . GLY A 1 424 ? 13.107 7.018 1.790 1.00 88.12 424 GLY A N 1
ATOM 3176 C CA . GLY A 1 424 ? 13.479 5.762 2.425 1.00 88.12 424 GLY A CA 1
ATOM 3177 C C . GLY A 1 424 ? 13.145 4.557 1.546 1.00 88.12 424 GLY A C 1
ATOM 3178 O O . GLY A 1 424 ? 12.055 4.449 0.996 1.00 88.12 424 GLY A O 1
ATOM 3179 N N . VAL A 1 425 ? 14.078 3.617 1.436 1.00 89.31 425 VAL A N 1
ATOM 3180 C CA . VAL A 1 425 ? 13.840 2.323 0.791 1.00 89.31 425 VAL A CA 1
ATOM 3181 C C . VAL A 1 425 ? 13.890 1.252 1.863 1.00 89.31 425 VAL A C 1
ATOM 3183 O O . VAL A 1 425 ? 14.902 1.086 2.547 1.00 89.31 425 VAL A O 1
ATOM 3186 N N . LEU A 1 426 ? 12.787 0.528 2.016 1.00 90.62 426 LEU A N 1
ATOM 3187 C CA . LEU A 1 426 ? 12.697 -0.617 2.906 1.00 90.62 426 LEU A CA 1
ATOM 3188 C C . LEU A 1 426 ? 12.921 -1.890 2.090 1.00 90.62 426 LEU A C 1
ATOM 3190 O O . LEU A 1 426 ? 12.168 -2.144 1.152 1.00 90.62 426 LEU A O 1
ATOM 3194 N N . ILE A 1 427 ? 13.914 -2.6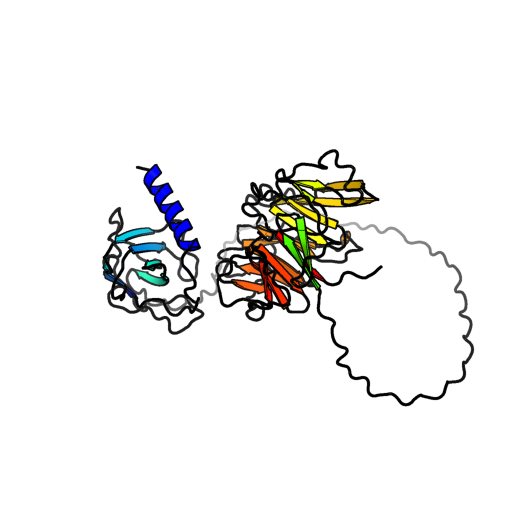96 2.462 1.00 92.38 427 ILE A N 1
ATOM 3195 C CA . ILE A 1 427 ? 14.113 -4.040 1.916 1.00 92.38 427 ILE A CA 1
ATOM 3196 C C . ILE A 1 427 ? 13.533 -5.048 2.907 1.00 92.38 427 ILE A C 1
ATOM 3198 O O . ILE A 1 427 ? 13.934 -5.058 4.073 1.00 92.38 427 ILE A O 1
ATOM 3202 N N . ASN A 1 428 ? 12.568 -5.865 2.470 1.00 92.44 428 ASN A N 1
ATOM 3203 C CA . ASN A 1 428 ? 11.813 -6.800 3.324 1.00 92.44 428 ASN A CA 1
ATOM 3204 C C . ASN A 1 428 ? 11.354 -6.127 4.635 1.00 92.44 428 ASN A C 1
ATOM 3206 O O . ASN A 1 428 ? 11.657 -6.565 5.747 1.00 92.44 428 ASN A O 1
ATOM 3210 N N . GLY A 1 429 ? 10.713 -4.964 4.477 1.00 87.88 429 GLY A N 1
ATOM 3211 C CA . GLY A 1 429 ? 10.154 -4.173 5.569 1.00 87.88 429 GLY A CA 1
ATOM 3212 C C . GLY A 1 429 ? 11.143 -3.374 6.430 1.00 87.88 429 GLY A C 1
ATOM 3213 O O . GLY A 1 429 ? 10.678 -2.664 7.322 1.00 87.88 429 GLY A O 1
ATOM 3214 N N . LYS A 1 430 ? 12.463 -3.435 6.183 1.00 90.88 430 LYS A N 1
ATOM 3215 C CA . LYS A 1 430 ? 13.509 -2.742 6.969 1.00 90.88 430 LYS A CA 1
ATOM 3216 C C . LYS A 1 430 ? 14.226 -1.664 6.152 1.00 90.88 430 LYS A C 1
ATOM 3218 O O . LYS A 1 430 ? 14.692 -1.958 5.058 1.00 90.88 430 LYS A O 1
ATOM 3223 N N . LYS A 1 431 ? 14.368 -0.439 6.683 1.00 90.69 431 LYS A N 1
ATOM 3224 C CA . LYS A 1 431 ? 15.064 0.669 5.991 1.00 90.69 431 LYS A CA 1
ATOM 3225 C C . LYS A 1 431 ? 16.530 0.313 5.747 1.00 90.69 431 LYS A C 1
ATOM 3227 O O . LYS A 1 431 ? 17.257 0.035 6.698 1.00 90.69 431 LYS A O 1
ATOM 3232 N N . ASP A 1 432 ? 16.944 0.342 4.484 1.00 90.94 432 ASP A N 1
ATOM 3233 C CA . ASP A 1 432 ? 18.327 0.110 4.075 1.00 90.94 432 ASP A CA 1
ATOM 3234 C C . ASP A 1 432 ? 18.982 1.457 3.700 1.00 90.94 432 ASP A C 1
ATOM 3236 O O . ASP A 1 432 ? 18.578 2.085 2.711 1.00 90.94 432 ASP A O 1
ATOM 3240 N N . PRO A 1 433 ? 19.973 1.942 4.474 1.00 88.38 433 PRO A N 1
ATOM 3241 C CA . PRO A 1 433 ? 20.646 3.212 4.209 1.00 88.38 433 PRO A CA 1
ATOM 3242 C C . PRO A 1 433 ? 21.564 3.177 2.975 1.00 88.38 433 PRO A C 1
ATOM 3244 O O . PRO A 1 433 ? 21.944 4.233 2.484 1.00 88.38 433 PRO A O 1
ATOM 3247 N N . ALA A 1 434 ? 21.924 2.002 2.444 1.00 87.12 434 ALA A N 1
ATOM 3248 C CA . ALA A 1 434 ? 22.743 1.897 1.234 1.00 87.12 434 ALA A CA 1
ATOM 3249 C C . ALA A 1 434 ? 21.949 2.177 -0.056 1.00 87.12 434 ALA A C 1
ATOM 3251 O O . ALA A 1 434 ? 22.548 2.426 -1.104 1.00 87.12 434 ALA A O 1
ATOM 3252 N N . VAL A 1 435 ? 20.613 2.130 0.007 1.00 85.75 435 VAL A N 1
ATOM 3253 C CA . VAL A 1 435 ? 19.717 2.398 -1.133 1.00 85.75 435 VAL A CA 1
ATOM 3254 C C . VAL A 1 435 ? 18.710 3.524 -0.883 1.00 85.75 435 VAL A C 1
ATOM 3256 O O . VAL A 1 435 ? 18.255 4.129 -1.855 1.00 85.75 435 VAL A O 1
ATOM 3259 N N . SER A 1 436 ? 18.406 3.848 0.380 1.00 85.50 436 SER A N 1
ATOM 3260 C CA . SER A 1 436 ? 17.629 5.037 0.763 1.00 85.50 436 SER A CA 1
ATOM 3261 C C . SER A 1 436 ? 18.330 6.331 0.345 1.00 85.50 436 SER A C 1
ATOM 3263 O O . SER A 1 436 ? 19.555 6.386 0.272 1.00 85.50 436 SER A O 1
ATOM 3265 N N . SER A 1 437 ? 17.558 7.391 0.113 1.00 81.88 437 SER A N 1
ATOM 3266 C CA . SER A 1 437 ? 18.091 8.742 -0.057 1.00 81.88 437 SER A CA 1
ATOM 3267 C C . SER A 1 437 ? 17.978 9.557 1.232 1.00 81.88 437 SER A C 1
ATOM 3269 O O . SER A 1 437 ? 16.990 9.441 1.953 1.00 81.88 437 SER A O 1
ATOM 3271 N N . ASP A 1 438 ? 18.965 10.421 1.473 1.00 81.69 438 ASP A N 1
ATOM 3272 C CA . ASP A 1 438 ? 18.984 11.367 2.598 1.00 81.69 438 ASP A CA 1
ATOM 3273 C C . ASP A 1 438 ? 18.390 12.748 2.239 1.00 81.69 438 ASP A C 1
ATOM 3275 O O . ASP A 1 438 ? 18.410 13.660 3.068 1.00 81.69 438 ASP A O 1
ATOM 3279 N N . VAL A 1 439 ? 17.897 12.961 1.006 1.00 77.12 439 VAL A N 1
ATOM 3280 C CA . VAL A 1 439 ? 17.344 14.271 0.612 1.00 77.12 439 VAL A CA 1
ATOM 3281 C C . VAL A 1 439 ? 15.858 14.411 0.912 1.00 77.12 439 VAL A C 1
ATOM 3283 O O . VAL A 1 439 ? 15.040 13.566 0.564 1.00 77.12 439 VAL A O 1
ATOM 3286 N N . THR A 1 440 ? 15.499 15.574 1.446 1.00 73.56 440 THR A N 1
ATOM 3287 C CA . THR A 1 440 ? 14.124 16.033 1.664 1.00 73.56 440 THR A CA 1
ATOM 3288 C C . THR A 1 440 ? 13.447 16.458 0.353 1.00 73.56 440 THR A C 1
ATOM 3290 O O . THR A 1 440 ? 13.108 17.621 0.145 1.00 73.56 440 THR A O 1
ATOM 3293 N N . SER A 1 441 ? 13.245 15.505 -0.558 1.00 71.56 441 SER A N 1
ATOM 3294 C CA . SER A 1 441 ? 12.469 15.682 -1.793 1.00 71.56 441 SER A CA 1
ATOM 3295 C C . SER A 1 441 ? 11.422 14.574 -1.912 1.00 71.56 441 SER A C 1
ATOM 3297 O O . SER A 1 441 ? 11.607 13.481 -1.388 1.00 71.56 441 SER A O 1
ATOM 3299 N N . GLN A 1 442 ? 10.305 14.853 -2.585 1.00 77.75 442 GLN A N 1
ATOM 3300 C CA . GLN A 1 442 ? 9.245 13.863 -2.779 1.00 77.75 442 GLN A CA 1
ATOM 3301 C C . GLN A 1 442 ? 9.666 12.858 -3.852 1.00 77.75 442 GLN A C 1
ATOM 3303 O O . GLN A 1 442 ? 9.915 13.230 -5.002 1.00 77.75 442 GLN A O 1
ATOM 3308 N N . PHE A 1 443 ? 9.737 11.580 -3.486 1.00 75.62 443 PHE A N 1
ATOM 3309 C CA . PHE A 1 443 ? 10.083 10.513 -4.421 1.00 75.62 443 PHE A CA 1
ATOM 3310 C C . PHE A 1 443 ? 8.863 9.981 -5.176 1.00 75.62 443 PHE A C 1
ATOM 3312 O O . PHE A 1 443 ? 7.790 9.805 -4.611 1.00 75.62 443 PHE A O 1
ATOM 3319 N N . VAL A 1 444 ? 9.057 9.723 -6.471 1.00 71.31 444 VAL A N 1
ATOM 3320 C CA . VAL A 1 444 ? 8.040 9.342 -7.465 1.00 71.31 444 VAL A CA 1
ATOM 3321 C C . VAL A 1 444 ? 8.510 8.249 -8.433 1.00 71.31 444 VAL A C 1
ATOM 3323 O O . VAL A 1 444 ? 7.770 7.919 -9.340 1.00 71.31 444 VAL A O 1
ATOM 3326 N N . GLY A 1 445 ? 9.695 7.647 -8.284 1.00 73.62 445 GLY A N 1
ATOM 3327 C CA . GLY A 1 445 ? 10.111 6.448 -9.053 1.00 73.62 445 GLY A CA 1
ATOM 3328 C C . GLY A 1 445 ? 10.749 5.409 -8.142 1.00 73.62 445 GLY A C 1
ATOM 3329 O O . GLY A 1 445 ? 11.540 5.804 -7.292 1.00 73.62 445 GLY A O 1
ATOM 3330 N N . LEU A 1 446 ? 10.441 4.122 -8.314 1.00 80.81 446 LEU A N 1
ATOM 3331 C CA . LEU A 1 446 ? 11.280 3.008 -7.868 1.00 80.81 446 LEU A CA 1
ATOM 3332 C C . LEU A 1 446 ? 11.498 2.080 -9.068 1.00 80.81 446 LEU A C 1
ATOM 3334 O O . LEU A 1 446 ? 10.574 1.787 -9.816 1.00 80.81 446 LEU A O 1
ATOM 3338 N N . TYR A 1 447 ? 12.726 1.619 -9.264 1.00 82.88 447 TYR A N 1
ATOM 3339 C CA . TYR A 1 447 ? 13.036 0.556 -10.213 1.00 82.88 447 TYR A CA 1
ATOM 3340 C C . TYR A 1 447 ? 14.191 -0.280 -9.668 1.00 82.88 447 TYR A C 1
ATOM 3342 O O . TYR A 1 447 ? 15.146 0.268 -9.118 1.00 82.88 447 TYR A O 1
ATOM 3350 N N . VAL A 1 448 ? 14.110 -1.603 -9.820 1.00 80.50 448 VAL A N 1
ATOM 3351 C CA . VAL A 1 448 ? 15.128 -2.537 -9.327 1.00 80.50 448 VAL A CA 1
ATOM 3352 C C . VAL A 1 448 ? 15.554 -3.468 -10.454 1.00 80.50 448 VAL A C 1
ATOM 3354 O O . VAL A 1 448 ? 14.757 -4.242 -10.993 1.00 80.50 448 VAL A O 1
ATOM 3357 N N . GLY A 1 449 ? 16.830 -3.413 -10.821 1.00 82.25 449 GLY A N 1
ATOM 3358 C CA . GLY A 1 449 ? 17.343 -4.210 -11.925 1.00 82.25 449 GLY A CA 1
ATOM 3359 C C . GLY A 1 449 ? 18.831 -4.039 -12.162 1.00 82.25 449 GLY A C 1
ATOM 3360 O O . GLY A 1 449 ? 19.561 -3.536 -11.318 1.00 82.25 449 GLY A O 1
ATOM 3361 N N . ARG A 1 450 ? 19.293 -4.465 -13.338 1.00 77.69 450 ARG A N 1
ATOM 3362 C CA . ARG A 1 450 ? 20.670 -4.244 -13.786 1.00 77.69 450 ARG A CA 1
ATOM 3363 C C . ARG A 1 450 ? 20.645 -3.501 -15.110 1.00 77.69 450 ARG A C 1
ATOM 3365 O O . ARG A 1 450 ? 20.140 -4.022 -16.106 1.00 77.69 450 ARG A O 1
ATOM 3372 N N . LEU A 1 451 ? 21.216 -2.300 -15.135 1.00 66.12 451 LEU A N 1
ATOM 3373 C CA . LEU A 1 451 ? 21.522 -1.632 -16.395 1.00 66.12 451 LEU A CA 1
ATOM 3374 C C . LEU A 1 451 ? 22.723 -2.347 -17.014 1.00 66.12 451 LEU A C 1
ATOM 3376 O O . LEU A 1 451 ? 23.844 -2.207 -16.529 1.00 66.12 451 LEU A O 1
ATOM 3380 N N . LYS A 1 452 ? 22.496 -3.120 -18.081 1.00 60.19 452 LYS A N 1
ATOM 3381 C CA . LYS A 1 452 ? 23.599 -3.654 -18.886 1.00 60.19 452 LYS A CA 1
ATOM 3382 C C . LYS A 1 452 ? 24.396 -2.470 -19.435 1.00 60.19 452 LYS A C 1
ATOM 3384 O O . LYS A 1 452 ? 23.840 -1.658 -20.177 1.00 60.19 452 LYS A O 1
ATOM 3389 N N . ALA A 1 453 ? 25.675 -2.382 -19.073 1.00 53.50 453 ALA A N 1
ATOM 3390 C CA . ALA A 1 453 ? 26.610 -1.524 -19.787 1.00 53.50 453 ALA A CA 1
ATOM 3391 C C . ALA A 1 453 ? 26.591 -1.923 -21.273 1.00 53.50 453 ALA A C 1
ATOM 3393 O O . ALA A 1 453 ? 26.538 -3.114 -21.591 1.00 53.50 453 ALA A O 1
ATOM 3394 N N . LYS A 1 454 ? 26.552 -0.922 -22.153 1.00 48.03 454 LYS A N 1
ATOM 3395 C CA . LYS A 1 454 ? 26.679 -1.098 -23.603 1.00 48.03 454 LYS A CA 1
ATOM 3396 C C . LYS A 1 454 ? 28.129 -0.938 -24.024 1.00 48.03 454 LYS A C 1
ATOM 3398 O O . LYS A 1 454 ? 28.797 -0.089 -23.396 1.00 48.03 454 LYS A O 1
#

Radius of gyration: 30.59 Å; chains: 1; bounding box: 94×61×86 Å

pLDDT: mean 70.93, std 21.33, range [29.22, 97.5]

Secondary structure (DSSP, 8-state):
-HHHHHHHHHHHHHHTTT-------SS-SS-EEETTEEPB--STTS--B-SS-B-TTPEEEE--S--SEEEEEEEEE-TTSPBPSS-SEEEEEES--EEETT-STT-PPP-SEEEEEEEEETTEEEEEEEEES-------------PPPPPP--------------------------PPPPPPPP-PPPPP--------S----PPPEEEEEETTS-EEETTEE-TTT--SPPPP-TT-TT-----SSEEE-TT-BEEESS-TT-----S-B--EEEEEEETTEEEEEETTTTEEEEEEEEETTEEEEEEPTTGGG--SS-EEEEEEES-SS-GGG-EEEEEETTS-EEETTEE-TTTS-TT--SSEEEEEEETTEEEEEETTTTEEEETTEE-TTT--SS----SEEEEETTEEEEE-TTS-EEETTEE-TTTS--S-S-EEEEEEE-----

Foldseek 3Di:
DVVVVVVVVVVVVVLLVPLPDPFLQLPFPFWKDWLNATFDSVDRVDATERPAAHALFTKIFTPDPWFQKKWKFKFFAAPQADGDPHGPAIDIDGRDGMDTNQPGPVSDRDDFGKIWMWMQTPSGIGIYIHTHDHPPDPPDDDPDDDDDDDDDDDDDDDDDDDDDDDDDDDDDDDDDDDDDDDDDDDDDDDDDDDPDDPPPPPPPPPFWWKWWAFQQQWIAIQQHTDPPQGDRDGADCPLQPLAFADDDPFDQHPQRFTFDDQDPVDDDDGLDRASFRYWDDDPPKIWTARFCQQWIWIWDDPDRRDIDIDIDPLSRVADPAGWRYKEKDDHSPDPVGIWIWTQTQQQFIAISRHGDPQQGAPRGAPGWHEWEDDHPWIWTARLQQQWIATSNHTDLQAGASDRAQFSYWYDDPNWIWTAGQQQFTATSRHTDSSRGYPDRTGIRHIDIGDDDDD

Sequence (454 aa):
MRWLISLLLVCTAFALANAGEAKANPVLPFNVTVGGQKADGSNPDVIPFIAKPVKSDDDVVVNLPKVERLLVNIFKVKADDWPEDDPAVTISSTGVNRFRLNDAKDKAPLGDGYYQMQLLANNDVALIRFRIGAAKSPGKQVTDTAEAKKPEGGEKPDEATREPAAAAVKSDTPTETAQAQPKEPAVSTPEPEQPAQPRDRSAGVEPDDVFLLNVDGMVWKNGKRSAVLSSPVKIQAKGLAGSPKLTALLLLDGNGSVYDQKDMSGYSTPIRPIEACSICIVGMEPYILEGSKGEIWRYYREGPGKGKVDREPGSSRFMHGPCVDVAVSGPAEDRAKRTVYILGADSRVYVGGRPKDGLSPAVGLNKPQAIAVDGDDVYVLDGANGKVYRNGQHAPELSSIVFIPCVDLAVRNGKSYILTPDGGVLINGKKDPAVSSDVTSQFVGLYVGRLKAK